Protein AF-0000000077559321 (afdb_homodimer)

Structure (mmCIF, N/CA/C/O backbone):
data_AF-0000000077559321-model_v1
#
loop_
_entity.id
_entity.type
_entity.pdbx_description
1 polymer 'deoxyribose-phosphate aldolase'
#
loop_
_atom_site.group_PDB
_atom_site.id
_atom_site.type_symbol
_atom_site.label_atom_id
_atom_site.label_alt_id
_atom_site.label_comp_id
_atom_site.label_asym_id
_atom_site.label_entity_id
_atom_site.label_seq_id
_atom_site.pdbx_PDB_ins_code
_atom_site.Cartn_x
_atom_site.Cartn_y
_atom_site.Cartn_z
_atom_site.occupancy
_atom_site.B_iso_or_equiv
_atom_site.auth_seq_id
_atom_site.auth_comp_id
_atom_site.auth_asym_id
_atom_site.auth_atom_id
_atom_site.pdbx_PDB_model_num
ATOM 1 N N . MET A 1 1 ? 15.789 33.344 -5.535 1 41.69 1 MET A N 1
ATOM 2 C CA . MET A 1 1 ? 15.414 31.984 -5.137 1 41.69 1 MET A CA 1
ATOM 3 C C . MET A 1 1 ? 16.344 31.469 -4.043 1 41.69 1 MET A C 1
ATOM 5 O O . MET A 1 1 ? 17.562 31.469 -4.199 1 41.69 1 MET A O 1
ATOM 9 N N . ALA A 1 2 ? 15.812 31.562 -2.812 1 52 2 ALA A N 1
ATOM 10 C CA . ALA A 1 2 ? 16.672 31.234 -1.677 1 52 2 ALA A CA 1
ATOM 11 C C . ALA A 1 2 ? 17.516 30 -1.96 1 52 2 ALA A C 1
ATOM 13 O O . ALA A 1 2 ? 17.047 29.062 -2.623 1 52 2 ALA A O 1
ATOM 14 N N . ASP A 1 3 ? 18.812 30.078 -1.98 1 66.75 3 ASP A N 1
ATOM 15 C CA . ASP A 1 3 ? 19.797 29.047 -2.266 1 66.75 3 ASP A CA 1
ATOM 16 C C . ASP A 1 3 ? 19.734 27.922 -1.232 1 66.75 3 ASP A C 1
ATOM 18 O O . ASP A 1 3 ? 19.984 28.156 -0.046 1 66.75 3 ASP A O 1
ATOM 22 N N . PHE A 1 4 ? 18.875 27 -1.381 1 74.06 4 PHE A N 1
ATOM 23 C CA . PHE A 1 4 ? 18.859 25.859 -0.475 1 74.06 4 PHE A CA 1
ATOM 24 C C . PHE A 1 4 ? 19.938 24.844 -0.865 1 74.06 4 PHE A C 1
ATOM 26 O O . PHE A 1 4 ? 20.172 24.609 -2.053 1 74.06 4 PHE A O 1
ATOM 33 N N . ASP A 1 5 ? 20.812 24.578 0.078 1 69.5 5 ASP A N 1
ATOM 34 C CA . ASP A 1 5 ? 21.969 23.719 -0.103 1 69.5 5 ASP A CA 1
ATOM 35 C C . ASP A 1 5 ? 21.609 22.25 0.083 1 69.5 5 ASP A C 1
ATOM 37 O O . ASP A 1 5 ? 21.203 21.828 1.174 1 69.5 5 ASP A O 1
ATOM 41 N N . PHE A 1 6 ? 21.703 21.438 -0.926 1 75.81 6 PHE A N 1
ATOM 42 C CA . PHE A 1 6 ? 21.438 20.016 -0.87 1 75.81 6 PHE A CA 1
ATOM 43 C C . PHE A 1 6 ? 22.719 19.219 -0.635 1 75.81 6 PHE A C 1
ATOM 45 O O . PHE A 1 6 ? 22.703 17.984 -0.665 1 75.81 6 PHE A O 1
ATOM 52 N N . THR A 1 7 ? 23.797 19.703 -0.334 1 76.44 7 THR A N 1
ATOM 53 C CA . THR A 1 7 ? 25.047 18.953 -0.319 1 76.44 7 THR A CA 1
ATOM 54 C C . THR A 1 7 ? 25.75 19.078 1.032 1 76.44 7 THR A C 1
ATOM 56 O O . THR A 1 7 ? 26.531 18.219 1.419 1 76.44 7 THR A O 1
ATOM 59 N N . GLY A 1 8 ? 25.516 20.062 1.781 1 78.06 8 GLY A N 1
ATOM 60 C CA . GLY A 1 8 ? 26.297 20.297 2.994 1 78.06 8 GLY A CA 1
ATOM 61 C C . GLY A 1 8 ? 25.812 19.453 4.164 1 78.06 8 GLY A C 1
ATOM 62 O O . GLY A 1 8 ? 24.734 18.875 4.117 1 78.06 8 GLY A O 1
ATOM 63 N N . PRO A 1 9 ? 26.828 19.078 5.062 1 83.88 9 PRO A N 1
ATOM 64 C CA . PRO A 1 9 ? 26.406 18.344 6.254 1 83.88 9 PRO A CA 1
ATOM 65 C C . PRO A 1 9 ? 25.297 19.031 7.031 1 83.88 9 PRO A C 1
ATOM 67 O O . PRO A 1 9 ? 25.172 20.266 6.977 1 83.88 9 PRO A O 1
ATOM 70 N N . VAL A 1 10 ? 24.422 18.266 7.574 1 90 10 VAL A N 1
ATOM 71 C CA . VAL A 1 10 ? 23.391 18.812 8.438 1 90 10 VAL A CA 1
ATOM 72 C C . VAL A 1 10 ? 23.594 18.344 9.867 1 90 10 VAL A C 1
ATOM 74 O O . VAL A 1 10 ? 24.031 17.203 10.102 1 90 10 VAL A O 1
ATOM 77 N N . SER A 1 11 ? 23.5 19.219 10.844 1 91.5 11 SER A N 1
ATOM 78 C CA . SER A 1 11 ? 23.641 18.891 12.258 1 91.5 11 SER A CA 1
ATOM 79 C C . SER A 1 11 ? 22.484 19.469 13.078 1 91.5 11 SER A C 1
ATOM 81 O O . SER A 1 11 ? 22.062 20.609 12.836 1 91.5 11 SER A O 1
ATOM 83 N N . PHE A 1 12 ? 22.062 18.609 14.008 1 96.19 12 PHE A N 1
ATOM 84 C CA . PHE A 1 12 ? 20.984 19.031 14.891 1 96.19 12 PHE A CA 1
ATOM 85 C C . PHE A 1 12 ? 21.359 18.797 16.359 1 96.19 12 PHE A C 1
ATOM 87 O O . PHE A 1 12 ? 20.766 17.953 17.031 1 96.19 12 PHE A O 1
ATOM 94 N N . PRO A 1 13 ? 22.25 19.609 16.875 1 95.44 13 PRO A N 1
ATOM 95 C CA . PRO A 1 13 ? 22.781 19.375 18.219 1 95.44 13 PRO A CA 1
ATOM 96 C C . PRO A 1 13 ? 21.703 19.484 19.297 1 95.44 13 PRO A C 1
ATOM 98 O O . PRO A 1 13 ? 21.844 18.906 20.375 1 95.44 13 PRO A O 1
ATOM 101 N N . ASP A 1 14 ? 20.594 20.172 19.047 1 97.69 14 ASP A N 1
ATOM 102 C CA . ASP A 1 14 ? 19.578 20.406 20.062 1 97.69 14 ASP A CA 1
ATOM 103 C C . ASP A 1 14 ? 18.422 19.406 19.938 1 97.69 14 ASP A C 1
ATOM 105 O O . ASP A 1 14 ? 17.422 19.516 20.641 1 97.69 14 ASP A O 1
ATOM 109 N N . LEU A 1 15 ? 18.578 18.438 19.062 1 98.06 15 LEU A N 1
ATOM 110 C CA . LEU A 1 15 ? 17.5 17.516 18.75 1 98.06 15 LEU A CA 1
ATOM 111 C C . LEU A 1 15 ? 17.016 16.781 20 1 98.06 15 LEU A C 1
ATOM 113 O O . LEU A 1 15 ? 15.859 16.906 20.391 1 98.06 15 LEU A O 1
ATOM 117 N N . GLU A 1 16 ? 17.922 16.109 20.656 1 98 16 GLU A N 1
ATOM 118 C CA . GLU A 1 16 ? 17.562 15.289 21.812 1 98 16 GLU A CA 1
ATOM 119 C C . GLU A 1 16 ? 16.969 16.141 22.938 1 98 16 GLU A C 1
ATOM 121 O O . GLU A 1 16 ? 15.953 15.773 23.531 1 98 16 GLU A O 1
ATOM 126 N N . LYS A 1 17 ? 17.609 17.234 23.188 1 98.5 17 LYS A N 1
ATOM 127 C CA . LYS A 1 17 ? 17.156 18.125 24.25 1 98.5 17 LYS A CA 1
ATOM 128 C C . LYS A 1 17 ? 15.758 18.656 23.969 1 98.5 17 LYS A C 1
ATOM 130 O O . LYS A 1 17 ? 14.922 18.719 24.875 1 98.5 17 LYS A O 1
ATOM 135 N N . THR A 1 18 ? 15.516 19.062 22.781 1 98.75 18 THR A N 1
ATOM 136 C CA . THR A 1 18 ? 14.227 19.625 22.391 1 98.75 18 THR A CA 1
ATOM 137 C C . THR A 1 18 ? 13.125 18.578 22.484 1 98.75 18 THR A C 1
ATOM 139 O O . THR A 1 18 ? 12.031 18.844 22.969 1 98.75 18 THR A O 1
ATOM 142 N N . VAL A 1 19 ? 13.422 17.359 22 1 98.75 19 VAL A N 1
ATOM 143 C CA . VAL A 1 19 ? 12.469 16.25 22.031 1 98.75 19 VAL A CA 1
ATOM 144 C C . VAL A 1 19 ? 12.117 15.922 23.484 1 98.75 19 VAL A C 1
ATOM 146 O O . VAL A 1 19 ? 10.938 15.758 23.812 1 98.75 19 VAL A O 1
ATOM 149 N N . GLU A 1 20 ? 13.109 15.891 24.344 1 98.62 20 GLU A N 1
ATOM 150 C CA . GLU A 1 20 ? 12.875 15.609 25.75 1 98.62 20 GLU A CA 1
ATOM 151 C C . GLU A 1 20 ? 12.031 16.703 26.391 1 98.62 20 GLU A C 1
ATOM 153 O O . GLU A 1 20 ? 11.172 16.406 27.234 1 98.62 20 GLU A O 1
ATOM 158 N N . GLN A 1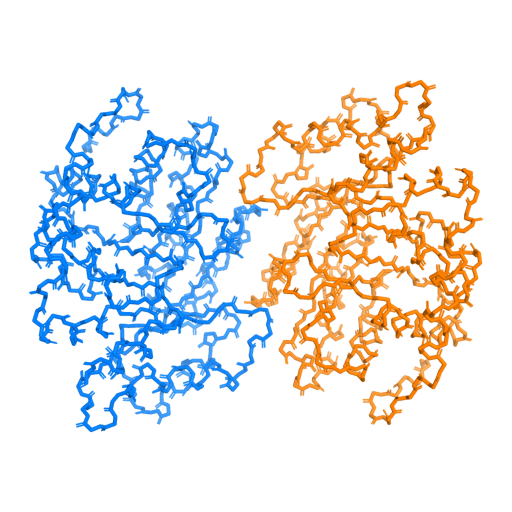 21 ? 12.289 17.922 26.047 1 98.69 21 GLN A N 1
ATOM 159 C CA . GLN A 1 21 ? 11.5 19.031 26.578 1 98.69 21 GLN A CA 1
ATOM 160 C C . GLN A 1 21 ? 10.047 18.938 26.141 1 98.69 21 GLN A C 1
ATOM 162 O O . GLN A 1 21 ? 9.133 19.172 26.938 1 98.69 21 GLN A O 1
ATOM 167 N N . ALA A 1 22 ? 9.828 18.609 24.891 1 98.75 22 ALA A N 1
ATOM 168 C CA . ALA A 1 22 ? 8.469 18.453 24.391 1 98.75 22 ALA A CA 1
ATOM 169 C C . ALA A 1 22 ? 7.719 17.359 25.156 1 98.75 22 ALA A C 1
ATOM 171 O O . ALA A 1 22 ? 6.555 17.547 25.516 1 98.75 22 ALA A O 1
ATOM 172 N N . LYS A 1 23 ? 8.422 16.266 25.391 1 98.56 23 LYS A N 1
ATOM 173 C CA . LYS A 1 23 ? 7.828 15.172 26.156 1 98.56 23 LYS A CA 1
ATOM 174 C C . LYS A 1 23 ? 7.453 15.633 27.562 1 98.56 23 LYS A C 1
ATOM 176 O O . LYS A 1 23 ? 6.375 15.297 28.062 1 98.56 23 LYS A O 1
ATOM 181 N N . ALA A 1 24 ? 8.336 16.359 28.172 1 98.38 24 ALA A N 1
ATOM 182 C CA . ALA A 1 24 ? 8.102 16.859 29.531 1 98.38 24 ALA A CA 1
ATOM 183 C C . ALA A 1 24 ? 6.926 17.828 29.562 1 98.38 24 ALA A C 1
ATOM 185 O O . ALA A 1 24 ? 6.062 17.75 30.438 1 98.38 24 ALA A O 1
ATOM 186 N N . ASP A 1 25 ? 6.852 18.719 28.641 1 98.19 25 ASP A N 1
ATOM 187 C CA . ASP A 1 25 ? 5.797 19.734 28.594 1 98.19 25 ASP A CA 1
ATOM 188 C C . ASP A 1 25 ? 4.438 19.078 28.344 1 98.19 25 ASP A C 1
ATOM 190 O O . ASP A 1 25 ? 3.416 19.547 28.844 1 98.19 25 ASP A O 1
ATOM 194 N N . ALA A 1 26 ? 4.453 18.047 27.562 1 98.06 26 ALA A N 1
ATOM 195 C CA . ALA A 1 26 ? 3.217 17.359 27.203 1 98.06 26 ALA A CA 1
ATOM 196 C C . ALA A 1 26 ? 2.535 16.766 28.422 1 98.06 26 ALA A C 1
ATOM 198 O O . ALA A 1 26 ? 1.31 16.625 28.453 1 98.06 26 ALA A O 1
ATOM 199 N N . LYS A 1 27 ? 3.281 16.484 29.469 1 96.75 27 LYS A N 1
ATOM 200 C CA . LYS A 1 27 ? 2.77 15.812 30.656 1 96.75 27 LYS A CA 1
ATOM 201 C C . LYS A 1 27 ? 1.871 16.734 31.469 1 96.75 27 LYS A C 1
ATOM 203 O O . LYS A 1 27 ? 1.076 16.266 32.281 1 96.75 27 LYS A O 1
ATOM 208 N N . THR A 1 28 ? 1.916 17.984 31.281 1 94.5 28 THR A N 1
ATOM 209 C CA . THR A 1 28 ? 1.173 18.922 32.125 1 94.5 28 THR A CA 1
ATOM 210 C C . THR A 1 28 ? 0.229 19.766 31.266 1 94.5 28 THR A C 1
ATOM 212 O O . THR A 1 28 ? 0.004 20.938 31.562 1 94.5 28 THR A O 1
ATOM 215 N N . SER A 1 29 ? -0.289 19.188 30.266 1 94 29 SER A N 1
ATOM 216 C CA . SER A 1 29 ? -1.145 19.922 29.359 1 94 29 SER A CA 1
ATOM 217 C C . SER A 1 29 ? -2.527 20.156 29.953 1 94 29 SER A C 1
ATOM 219 O O . SER A 1 29 ? -3.049 19.297 30.672 1 94 29 SER A O 1
ATOM 221 N N . SER A 1 30 ? -3.133 21.281 29.672 1 94.56 30 SER A N 1
ATOM 222 C CA . SER A 1 30 ? -4.48 21.594 30.125 1 94.56 30 SER A CA 1
ATOM 223 C C . SER A 1 30 ? -5.531 20.844 29.312 1 94.56 30 SER A C 1
ATOM 225 O O . SER A 1 30 ? -5.242 20.344 28.219 1 94.56 30 SER A O 1
ATOM 227 N N . LYS A 1 31 ? -6.727 20.875 29.781 1 94.56 31 LYS A N 1
ATOM 228 C CA . LYS A 1 31 ? -7.848 20.234 29.094 1 94.56 31 LYS A CA 1
ATOM 229 C C . LYS A 1 31 ? -8.164 20.953 27.781 1 94.56 31 LYS A C 1
ATOM 231 O O . LYS A 1 31 ? -8.609 20.328 26.828 1 94.56 31 LYS A O 1
ATOM 236 N N . GLU A 1 32 ? -7.902 22.219 27.812 1 95 32 GLU A N 1
ATOM 237 C CA . GLU A 1 32 ? -8.156 23.016 26.594 1 95 32 GLU A CA 1
ATOM 238 C C . GLU A 1 32 ? -7.23 22.594 25.469 1 95 32 GLU A C 1
ATOM 240 O O . GLU A 1 32 ? -7.656 22.516 24.312 1 95 32 GLU A O 1
ATOM 245 N N . VAL A 1 33 ? -6.012 22.297 25.812 1 96.94 33 VAL A N 1
ATOM 246 C CA . VAL A 1 33 ? -5.047 21.859 24.812 1 96.94 33 VAL A CA 1
ATOM 247 C C . VAL A 1 33 ? -5.418 20.469 24.328 1 96.94 33 VAL A C 1
ATOM 249 O O . VAL A 1 33 ? -5.344 20.172 23.125 1 96.94 33 VAL A O 1
ATOM 252 N N . ILE A 1 34 ? -5.836 19.641 25.219 1 96.81 34 ILE A N 1
ATOM 253 C CA . ILE A 1 34 ? -6.27 18.297 24.859 1 96.81 34 ILE A CA 1
ATOM 254 C C . ILE A 1 34 ? -7.473 18.375 23.922 1 96.81 34 ILE A C 1
ATOM 256 O O . ILE A 1 34 ? -7.527 17.672 22.906 1 96.81 34 ILE A O 1
ATOM 260 N N . ARG A 1 35 ? -8.398 19.25 24.203 1 95.44 35 ARG A N 1
ATOM 261 C CA . ARG A 1 35 ? -9.586 19.453 23.391 1 95.44 35 ARG A CA 1
ATOM 262 C C . ARG A 1 35 ? -9.219 19.922 21.984 1 95.44 35 ARG A C 1
ATOM 264 O O . ARG A 1 35 ? -9.828 19.484 21 1 95.44 35 ARG A O 1
ATOM 271 N N . SER A 1 36 ? -8.234 20.734 21.922 1 96.81 36 SER A N 1
ATOM 272 C CA . SER A 1 36 ? -7.82 21.281 20.641 1 96.81 36 SER A CA 1
ATOM 273 C C . SER A 1 36 ? -7.266 20.188 19.719 1 96.81 36 SER A C 1
ATOM 275 O O . SER A 1 36 ? -7.207 20.375 18.5 1 96.81 36 SER A O 1
ATOM 277 N N . LEU A 1 37 ? -6.836 19.031 20.297 1 98.19 37 LEU A N 1
ATOM 278 C CA . LEU A 1 37 ? -6.312 17.938 19.5 1 98.19 37 LEU A CA 1
ATOM 279 C C . LEU A 1 37 ? -7.336 17.484 18.469 1 98.19 37 LEU A C 1
ATOM 281 O O . LEU A 1 37 ? -6.969 17.109 17.344 1 98.19 37 LEU A O 1
ATOM 285 N N . VAL A 1 38 ? -8.609 17.547 18.812 1 98.12 38 VAL A N 1
ATOM 286 C CA . VAL A 1 38 ? -9.672 17.078 17.922 1 98.12 38 VAL A CA 1
ATOM 287 C C . VAL A 1 38 ? -9.617 17.859 16.609 1 98.12 38 VAL A C 1
ATOM 289 O O . VAL A 1 38 ? -9.789 17.297 15.531 1 98.12 38 VAL A O 1
ATOM 292 N N . THR A 1 39 ? -9.273 19.141 16.688 1 98 39 THR A N 1
ATOM 293 C CA . THR A 1 39 ? -9.328 20.031 15.539 1 98 39 THR A CA 1
ATOM 294 C C . THR A 1 39 ? -8.125 19.812 14.633 1 98 39 THR A C 1
ATOM 296 O O . THR A 1 39 ? -8.094 20.312 13.5 1 98 39 THR A O 1
ATOM 299 N N . TYR A 1 40 ? -7.109 19.031 15.086 1 98.69 40 TYR A N 1
ATOM 300 C CA . TYR A 1 40 ? -5.918 18.75 14.289 1 98.69 40 TYR A CA 1
ATOM 301 C C . TYR A 1 40 ? -6.023 17.406 13.586 1 98.69 40 TYR A C 1
ATOM 303 O O . TYR A 1 40 ? -5.219 17.094 12.703 1 98.69 40 TYR A O 1
ATOM 311 N N . ILE A 1 41 ? -7.02 16.672 13.914 1 98.81 41 ILE A N 1
ATOM 312 C CA . ILE A 1 41 ? -7.047 15.266 13.508 1 98.81 41 ILE A CA 1
ATOM 313 C C . ILE A 1 41 ? -7.539 15.156 12.062 1 98.81 41 ILE A C 1
ATOM 315 O O . ILE A 1 41 ? -8.602 15.68 11.727 1 98.81 41 ILE A O 1
ATOM 319 N N . ASP A 1 42 ? -6.746 14.609 11.203 1 98.88 42 ASP A N 1
ATOM 320 C CA . ASP A 1 42 ? -7.242 13.93 10.008 1 98.88 42 ASP A CA 1
ATOM 321 C C . ASP A 1 42 ? -7.691 12.508 10.336 1 98.88 42 ASP A C 1
ATOM 323 O O . ASP A 1 42 ? -6.863 11.594 10.414 1 98.88 42 ASP A O 1
ATOM 327 N N . LEU A 1 43 ? -8.984 12.359 10.531 1 98.81 43 LEU A N 1
ATOM 328 C CA . LEU A 1 43 ? -9.5 11.031 10.852 1 98.81 43 LEU A CA 1
ATOM 329 C C . LEU A 1 43 ? -9.406 10.102 9.648 1 98.81 43 LEU A C 1
ATOM 331 O O . LEU A 1 43 ? -9.961 10.391 8.594 1 98.81 43 LEU A O 1
ATOM 335 N N . THR A 1 44 ? -8.703 8.945 9.836 1 98.81 44 THR A N 1
ATOM 336 C CA . THR A 1 44 ? -8.188 8.234 8.672 1 98.81 44 THR A CA 1
ATOM 337 C C . THR A 1 44 ? -8.648 6.777 8.68 1 98.81 44 THR A C 1
ATOM 339 O O . THR A 1 44 ? -8.633 6.121 9.719 1 98.81 44 THR A O 1
ATOM 342 N N . THR A 1 45 ? -9.18 6.309 7.605 1 98.56 45 THR A N 1
ATOM 343 C CA . THR A 1 45 ? -9.203 4.883 7.297 1 98.56 45 THR A CA 1
ATOM 344 C C . THR A 1 45 ? -8.586 4.621 5.926 1 98.56 45 THR A C 1
ATOM 346 O O . THR A 1 45 ? -8.984 5.234 4.93 1 98.56 45 THR A O 1
ATOM 349 N N . LEU A 1 46 ? -7.621 3.818 5.855 1 98.44 46 LEU A N 1
ATOM 350 C CA . LEU A 1 46 ? -6.91 3.451 4.637 1 98.44 46 LEU A CA 1
ATOM 351 C C . LEU A 1 46 ? -6.734 1.938 4.547 1 98.44 46 LEU A C 1
ATOM 353 O O . LEU A 1 46 ? -5.613 1.447 4.379 1 98.44 46 LEU A O 1
ATOM 357 N N . ALA A 1 47 ? -7.828 1.26 4.555 1 97.75 47 ALA A N 1
ATOM 358 C CA . ALA A 1 47 ? -7.848 -0.197 4.445 1 97.75 47 ALA A CA 1
ATOM 359 C C . ALA A 1 47 ? -8.289 -0.636 3.051 1 97.75 47 ALA A C 1
ATOM 361 O O . ALA A 1 47 ? -9.07 0.057 2.393 1 97.75 47 ALA A O 1
ATOM 362 N N . GLY A 1 48 ? -7.762 -1.792 2.678 1 97.56 48 GLY A N 1
ATOM 363 C CA . GLY A 1 48 ? -8.141 -2.342 1.386 1 97.56 48 GLY A CA 1
ATOM 364 C C . GLY A 1 48 ? -9.609 -2.734 1.311 1 97.56 48 GLY A C 1
ATOM 365 O O . GLY A 1 48 ? -10.188 -2.791 0.223 1 97.56 48 GLY A O 1
ATOM 366 N N . ASP A 1 49 ? -10.219 -2.986 2.424 1 97.88 49 ASP A N 1
ATOM 367 C CA . ASP A 1 49 ? -11.609 -3.428 2.447 1 97.88 49 ASP A CA 1
ATOM 368 C C . ASP A 1 49 ? -12.539 -2.311 2.922 1 97.88 49 ASP A C 1
ATOM 370 O O . ASP A 1 49 ? -13.625 -2.572 3.432 1 97.88 49 ASP A O 1
ATOM 374 N N . ASP A 1 50 ? -12.117 -1.062 2.859 1 98.44 50 ASP A N 1
ATOM 375 C CA . ASP A 1 50 ? -13 0.066 3.15 1 98.44 50 ASP A CA 1
ATOM 376 C C . ASP A 1 50 ? -14.211 0.074 2.219 1 98.44 50 ASP A C 1
ATOM 378 O O . ASP A 1 50 ? -14.055 0.047 0.996 1 98.44 50 ASP A O 1
ATOM 382 N N . THR A 1 51 ? -15.367 0.094 2.756 1 98.38 51 THR A N 1
ATOM 383 C CA . THR A 1 51 ? -16.609 0.158 2.008 1 98.38 51 THR A CA 1
ATOM 384 C C . THR A 1 51 ? -17.25 1.541 2.129 1 98.38 51 THR A C 1
ATOM 386 O O . THR A 1 51 ? -16.797 2.371 2.918 1 98.38 51 THR A O 1
ATOM 389 N N . ARG A 1 52 ? -18.281 1.752 1.32 1 98.25 52 ARG A N 1
ATOM 390 C CA . ARG A 1 52 ? -19.062 2.984 1.381 1 98.25 52 ARG A CA 1
ATOM 391 C C . ARG A 1 52 ? -19.531 3.266 2.805 1 98.25 52 ARG A C 1
ATOM 393 O O . ARG A 1 52 ? -19.312 4.359 3.328 1 98.25 52 ARG A O 1
ATOM 400 N N . LYS A 1 53 ? -20.078 2.281 3.439 1 98.5 53 LYS A N 1
ATOM 401 C CA . LYS A 1 53 ? -20.625 2.467 4.777 1 98.5 53 LYS A CA 1
ATOM 402 C C . LYS A 1 53 ? -19.531 2.838 5.773 1 98.5 53 LYS A C 1
ATOM 404 O O . LYS A 1 53 ? -19.703 3.744 6.594 1 98.5 53 LYS A O 1
ATOM 409 N N . ARG A 1 54 ? -18.453 2.166 5.738 1 97.94 54 ARG A N 1
ATOM 410 C CA . ARG A 1 54 ? -17.359 2.41 6.676 1 97.94 54 ARG A CA 1
ATOM 411 C C . ARG A 1 54 ? -16.859 3.85 6.582 1 97.94 54 ARG A C 1
ATOM 413 O O . ARG A 1 54 ? -16.672 4.512 7.602 1 97.94 54 ARG A O 1
ATOM 420 N N . VAL A 1 55 ? -16.688 4.348 5.336 1 98.69 55 VAL A N 1
ATOM 421 C CA . VAL A 1 55 ? -16.094 5.676 5.176 1 98.69 55 VAL A CA 1
ATOM 422 C C . VAL A 1 55 ? -17.156 6.746 5.473 1 98.69 55 VAL A C 1
ATOM 424 O O . VAL A 1 55 ? -16.828 7.824 5.969 1 98.69 55 VAL A O 1
ATOM 427 N N . GLN A 1 56 ? -18.406 6.441 5.207 1 98.81 56 GLN A N 1
ATOM 428 C CA . GLN A 1 56 ? -19.453 7.387 5.574 1 98.81 56 GLN A CA 1
ATOM 429 C C . GLN A 1 56 ? -19.594 7.492 7.09 1 98.81 56 GLN A C 1
ATOM 431 O O . GLN A 1 56 ? -19.812 8.586 7.625 1 98.81 56 GLN A O 1
ATOM 436 N N . ASP A 1 57 ? -19.5 6.344 7.773 1 98.62 57 ASP A N 1
ATOM 437 C CA . ASP A 1 57 ? -19.5 6.371 9.234 1 98.62 57 ASP A CA 1
ATOM 438 C C . ASP A 1 57 ? -18.328 7.199 9.766 1 98.62 57 ASP A C 1
ATOM 440 O O . ASP A 1 57 ? -18.484 7.941 10.734 1 98.62 57 ASP A O 1
ATOM 444 N N . LEU A 1 58 ? -17.234 7.043 9.141 1 98.69 58 LEU A N 1
ATOM 445 C CA . LEU A 1 58 ? -16.047 7.812 9.508 1 98.69 58 LEU A CA 1
ATOM 446 C C . LEU A 1 58 ? -16.297 9.305 9.352 1 98.69 58 LEU A C 1
ATOM 448 O O . LEU A 1 58 ? -15.93 10.094 10.227 1 98.69 58 LEU A O 1
ATOM 452 N N . ALA A 1 59 ? -16.859 9.688 8.242 1 98.75 59 ALA A N 1
ATOM 453 C CA . ALA A 1 59 ? -17.156 11.086 7.965 1 98.75 59 ALA A CA 1
ATOM 454 C C . ALA A 1 59 ? -18.125 11.656 9 1 98.75 59 ALA A C 1
ATOM 456 O O . ALA A 1 59 ? -17.938 12.781 9.477 1 98.75 59 ALA A O 1
ATOM 457 N N . ALA A 1 60 ? -19.109 10.891 9.328 1 98.19 60 ALA A N 1
ATOM 458 C CA . ALA A 1 60 ? -20.078 11.32 10.336 1 98.19 60 ALA A CA 1
ATOM 459 C C . ALA A 1 60 ? -19.406 11.562 11.68 1 98.19 60 ALA A C 1
ATOM 461 O O . ALA A 1 60 ? -19.688 12.547 12.359 1 98.19 60 ALA A O 1
ATOM 462 N N . ARG A 1 61 ? -18.547 10.695 12 1 97.56 61 ARG A N 1
ATOM 463 C CA . ARG A 1 61 ? -17.828 10.805 13.266 1 97.56 61 ARG A CA 1
ATOM 464 C C . ARG A 1 61 ? -16.922 12.039 13.273 1 97.56 61 ARG A C 1
ATOM 466 O O . ARG A 1 61 ? -16.828 12.734 14.289 1 97.56 61 ARG A O 1
ATOM 473 N N . ALA A 1 62 ? -16.234 12.273 12.18 1 98.44 62 ALA A N 1
ATOM 474 C CA . ALA A 1 62 ? -15.344 13.438 12.07 1 98.44 62 ALA A CA 1
ATOM 475 C C . ALA A 1 62 ? -16.125 14.734 12.203 1 98.44 62 ALA A C 1
ATOM 477 O O . ALA A 1 62 ? -15.625 15.719 12.75 1 98.44 62 ALA A O 1
ATOM 478 N N . SER A 1 63 ? -17.328 14.742 11.719 1 97.81 63 SER A N 1
ATOM 479 C CA . SER A 1 63 ? -18.188 15.914 11.703 1 97.81 63 SER A CA 1
ATOM 480 C C . SER A 1 63 ? -18.766 16.188 13.086 1 97.81 63 SER A C 1
ATOM 482 O O . SER A 1 63 ? -18.906 17.344 13.484 1 97.81 63 SER A O 1
ATOM 484 N N . LYS A 1 64 ? -19.109 15.117 13.773 1 95.75 64 LYS A N 1
ATOM 485 C CA . LYS A 1 64 ? -19.766 15.25 15.07 1 95.75 64 LYS A CA 1
ATOM 486 C C . LYS A 1 64 ? -19.188 14.258 16.078 1 95.75 64 LYS A C 1
ATOM 488 O O . LYS A 1 64 ? -19.922 13.406 16.594 1 95.75 64 LYS A O 1
ATOM 493 N N . PRO A 1 65 ? -17.969 14.523 16.422 1 93.44 65 PRO A N 1
ATOM 494 C CA . PRO A 1 65 ? -17.375 13.594 17.391 1 93.44 65 PRO A CA 1
ATOM 495 C C . PRO A 1 65 ? -17.984 13.711 18.781 1 93.44 65 PRO A C 1
ATOM 497 O O . PRO A 1 65 ? -18 12.734 19.531 1 93.44 65 PRO A O 1
ATOM 500 N N . PHE A 1 66 ? -18.406 14.898 19.109 1 88.5 66 PHE A N 1
ATOM 501 C CA . PHE A 1 66 ? -19.094 15.18 20.375 1 88.5 66 PHE A CA 1
ATOM 502 C C . PHE A 1 66 ? -20.484 15.734 20.109 1 88.5 66 PHE A C 1
ATOM 504 O O . PHE A 1 66 ? -20.656 16.938 19.922 1 88.5 66 PHE A O 1
ATOM 511 N N . PRO A 1 67 ? -21.469 14.906 20.266 1 82.81 67 PRO A N 1
ATOM 512 C CA . PRO A 1 67 ? -22.812 15.328 19.891 1 82.81 67 PRO A CA 1
ATOM 513 C C . PRO A 1 67 ? -23.266 16.594 20.625 1 82.81 67 PRO A C 1
ATOM 515 O O . PRO A 1 67 ? -24 17.406 20.078 1 82.81 67 PRO A O 1
ATOM 518 N N . ASN A 1 68 ? -22.734 16.734 21.828 1 86.19 68 ASN A N 1
ATOM 519 C CA . ASN A 1 68 ? -23.188 17.859 22.625 1 86.19 68 ASN A CA 1
ATOM 520 C C . ASN A 1 68 ? -22.359 19.109 22.359 1 86.19 68 ASN A C 1
ATOM 522 O O . ASN A 1 68 ? -22.609 20.172 22.969 1 86.19 68 ASN A O 1
ATOM 526 N N . ASP A 1 69 ? -21.422 19.047 21.453 1 89.06 69 ASP A N 1
ATOM 527 C CA . ASP A 1 69 ? -20.594 20.188 21.062 1 89.06 69 ASP A CA 1
ATOM 528 C C . ASP A 1 69 ? -20.344 20.188 19.547 1 89.06 69 ASP A C 1
ATOM 530 O O . ASP A 1 69 ? -19.266 19.766 19.109 1 89.06 69 ASP A O 1
ATOM 534 N N . PRO A 1 70 ? -21.156 20.781 18.828 1 86.62 70 PRO A N 1
ATOM 535 C CA . PRO A 1 70 ? -21.062 20.719 17.359 1 86.62 70 PRO A CA 1
ATOM 536 C C . PRO A 1 70 ? -19.906 21.562 16.812 1 86.62 70 PRO A C 1
ATOM 538 O O . PRO A 1 70 ? -19.578 21.453 15.633 1 86.62 70 PRO A O 1
ATOM 541 N N . SER A 1 71 ? -19.391 22.312 17.703 1 88 71 SER A N 1
ATOM 542 C CA . SER A 1 71 ? -18.297 23.156 17.25 1 88 71 SER A CA 1
ATOM 543 C C . SER A 1 71 ? -16.984 22.375 17.172 1 88 71 SER A C 1
ATOM 545 O O . SER A 1 71 ? -16.031 22.812 16.516 1 88 71 SER A O 1
ATOM 547 N N . LEU A 1 72 ? -16.938 21.312 17.859 1 93.56 72 LEU A N 1
ATOM 548 C CA . LEU A 1 72 ? -15.75 20.484 17.859 1 93.56 72 LEU A CA 1
ATOM 549 C C . LEU A 1 72 ? -15.797 19.438 16.75 1 93.56 72 LEU A C 1
ATOM 551 O O . LEU A 1 72 ? -16.688 18.594 16.734 1 93.56 72 LEU A O 1
ATOM 555 N N . LYS A 1 73 ? -14.906 19.609 15.742 1 96.88 73 LYS A N 1
ATOM 556 C CA . LYS A 1 73 ? -14.852 18.719 14.594 1 96.88 73 LYS A CA 1
ATOM 557 C C . LYS A 1 73 ? -13.406 18.391 14.219 1 96.88 73 LYS A C 1
ATOM 559 O O . LYS A 1 73 ? -12.484 19.141 14.555 1 96.88 73 LYS A O 1
ATOM 564 N N . CYS A 1 74 ? -13.242 17.266 13.594 1 98.62 74 CYS A N 1
ATOM 565 C CA . CYS A 1 74 ? -11.938 16.953 13.031 1 98.62 74 CYS A CA 1
ATOM 566 C C . CYS A 1 74 ? -11.609 17.891 11.867 1 98.62 74 CYS A C 1
ATOM 568 O O . CYS A 1 74 ? -12.5 18.531 11.305 1 98.62 74 CYS A O 1
ATOM 570 N N . ALA A 1 75 ? -10.32 17.984 11.578 1 98.69 75 ALA A N 1
ATOM 571 C CA . ALA A 1 75 ? -9.883 18.844 10.477 1 98.69 75 ALA A CA 1
ATOM 572 C C . ALA A 1 75 ? -10.273 18.234 9.125 1 98.69 75 ALA A C 1
ATOM 574 O O . ALA A 1 75 ? -10.688 18.953 8.219 1 98.69 75 ALA A O 1
ATOM 575 N N . ALA A 1 76 ? -10.141 16.938 8.992 1 98.88 76 ALA A N 1
ATOM 576 C CA . ALA A 1 76 ? -10.398 16.281 7.715 1 98.88 76 ALA A CA 1
ATOM 577 C C . ALA A 1 76 ? -10.703 14.797 7.914 1 98.88 76 ALA A C 1
ATOM 579 O O . ALA A 1 76 ? -10.484 14.25 9 1 98.88 76 ALA A O 1
ATOM 580 N N . VAL A 1 77 ? -11.305 14.227 6.941 1 98.88 77 VAL A N 1
ATOM 581 C CA . VAL A 1 77 ? -11.383 12.781 6.746 1 98.88 77 VAL A CA 1
ATOM 582 C C . VAL A 1 77 ? -10.422 12.359 5.637 1 98.88 77 VAL A C 1
ATOM 584 O O . VAL A 1 77 ? -10.406 12.953 4.559 1 98.88 77 VAL A O 1
ATOM 587 N N . CYS A 1 78 ? -9.609 11.375 5.945 1 98.94 78 CYS A N 1
ATOM 588 C CA . CYS A 1 78 ? -8.617 10.93 4.969 1 98.94 78 CYS A CA 1
ATOM 589 C C . CYS A 1 78 ? -8.922 9.516 4.484 1 98.94 78 CYS A C 1
ATOM 591 O O . CYS A 1 78 ? -8.945 8.578 5.277 1 98.94 78 CYS A O 1
ATOM 593 N N . VAL A 1 79 ? -9.125 9.391 3.16 1 98.94 79 VAL A N 1
ATOM 594 C CA . VAL A 1 79 ? -9.539 8.125 2.574 1 98.94 79 VAL A CA 1
ATOM 595 C C . VAL A 1 79 ? -8.805 7.895 1.257 1 98.94 79 VAL A C 1
ATOM 597 O O . VAL A 1 79 ? -8.078 8.773 0.785 1 98.94 79 VAL A O 1
ATOM 600 N N . TYR A 1 80 ? -8.992 6.699 0.703 1 98.88 80 TYR A N 1
ATOM 601 C CA . TYR A 1 80 ? -8.492 6.402 -0.636 1 98.88 80 TYR A CA 1
ATOM 602 C C . TYR A 1 80 ? -9.328 7.105 -1.697 1 98.88 80 TYR A C 1
ATOM 604 O O . TYR A 1 80 ? -10.484 7.453 -1.455 1 98.88 80 TYR A O 1
ATOM 612 N N . PRO A 1 81 ? -8.766 7.238 -2.916 1 98.88 81 PRO A N 1
ATOM 613 C CA . PRO A 1 81 ? -9.453 7.957 -3.992 1 98.88 81 PRO A CA 1
ATOM 614 C C . PRO A 1 81 ? -10.828 7.363 -4.316 1 98.88 81 PRO A C 1
ATOM 616 O O . PRO A 1 81 ? -11.781 8.102 -4.566 1 98.88 81 PRO A O 1
ATOM 619 N N . ALA A 1 82 ? -10.953 6.082 -4.25 1 98.69 82 ALA A N 1
ATOM 620 C CA . ALA A 1 82 ? -12.195 5.418 -4.633 1 98.69 82 ALA A CA 1
ATOM 621 C C . ALA A 1 82 ? -13.328 5.777 -3.674 1 98.69 82 ALA A C 1
ATOM 623 O O . ALA A 1 82 ? -14.5 5.531 -3.967 1 98.69 82 ALA A O 1
ATOM 624 N N . ARG A 1 83 ? -12.984 6.391 -2.533 1 98.81 83 ARG A N 1
ATOM 625 C CA . ARG A 1 83 ? -13.969 6.602 -1.475 1 98.81 83 ARG A CA 1
ATOM 626 C C . ARG A 1 83 ? -14.312 8.078 -1.33 1 98.81 83 ARG A C 1
ATOM 628 O O . ARG A 1 83 ? -15.188 8.445 -0.54 1 98.81 83 ARG A O 1
ATOM 635 N N . ILE A 1 84 ? -13.648 8.914 -2.129 1 98.88 84 ILE A N 1
ATOM 636 C CA . ILE A 1 84 ? -13.836 10.352 -2.021 1 98.88 84 ILE A CA 1
ATOM 637 C C . ILE A 1 84 ? -15.312 10.695 -2.199 1 98.88 84 ILE A C 1
ATOM 639 O O . ILE A 1 84 ? -15.883 11.445 -1.399 1 98.88 84 ILE A O 1
ATOM 643 N N . GLY A 1 85 ? -15.93 10.141 -3.23 1 98.75 85 GLY A N 1
ATOM 644 C CA . GLY A 1 85 ? -17.328 10.422 -3.506 1 98.75 85 GLY A CA 1
ATOM 645 C C . GLY A 1 85 ? -18.25 10.055 -2.355 1 98.75 85 GLY A C 1
ATOM 646 O O . GLY A 1 85 ? -19.203 10.773 -2.062 1 98.75 85 GLY A O 1
ATOM 647 N N . ASP A 1 86 ? -17.969 8.953 -1.673 1 98.69 86 ASP A N 1
ATOM 648 C CA . ASP A 1 86 ? -18.766 8.492 -0.545 1 98.69 86 ASP A CA 1
ATOM 649 C C . ASP A 1 86 ? -18.703 9.484 0.614 1 98.69 86 ASP A C 1
ATOM 651 O O . ASP A 1 86 ? -19.719 9.773 1.248 1 98.69 86 ASP A O 1
ATOM 655 N N . VAL A 1 87 ? -17.5 9.961 0.895 1 98.88 87 VAL A N 1
ATOM 656 C CA . VAL A 1 87 ? -17.312 10.938 1.961 1 98.88 87 VAL A CA 1
ATOM 657 C C . VAL A 1 87 ? -18.047 12.227 1.606 1 98.88 87 VAL A C 1
ATOM 659 O O . VAL A 1 87 ? -18.766 12.789 2.436 1 98.88 87 VAL A O 1
ATOM 662 N N . LYS A 1 88 ? -17.859 12.672 0.344 1 98.75 88 LYS A N 1
ATOM 663 C CA . LYS A 1 88 ? -18.484 13.891 -0.132 1 98.75 88 LYS A CA 1
ATOM 664 C C . LYS A 1 88 ? -20 13.82 0.019 1 98.75 88 LYS A C 1
ATOM 666 O O . LYS A 1 88 ? -20.625 14.766 0.507 1 98.75 88 LYS A O 1
ATOM 671 N N . GLU A 1 89 ? -20.562 12.734 -0.36 1 98.69 89 GLU A N 1
ATOM 672 C CA . GLU A 1 89 ? -22 12.523 -0.251 1 98.69 89 GLU A CA 1
ATOM 673 C C . GLU A 1 89 ? -22.469 12.602 1.201 1 98.69 89 GLU A C 1
ATOM 675 O O . GLU A 1 89 ? -23.469 13.258 1.508 1 98.69 89 GLU A O 1
ATOM 680 N N . LYS A 1 90 ? -21.75 11.93 2.086 1 98.75 90 LYS A N 1
ATOM 681 C CA . LYS A 1 90 ? -22.156 11.898 3.492 1 98.75 90 LYS A CA 1
ATOM 682 C C . LYS A 1 90 ? -22.062 13.289 4.121 1 98.75 90 LYS A C 1
ATOM 684 O O . LYS A 1 90 ? -22.953 13.703 4.863 1 98.75 90 LYS A O 1
ATOM 689 N N . LEU A 1 91 ? -20.969 13.992 3.857 1 98.69 91 LEU A N 1
ATOM 690 C CA . LEU A 1 91 ? -20.828 15.336 4.41 1 98.69 91 LEU A CA 1
ATOM 691 C C . LEU A 1 91 ? -21.938 16.25 3.914 1 98.69 91 LEU A C 1
ATOM 693 O O . LEU A 1 91 ? -22.453 17.078 4.68 1 98.69 91 LEU A O 1
ATOM 697 N N . ALA A 1 92 ? -22.266 16.141 2.621 1 98.44 92 ALA A N 1
ATOM 698 C CA . ALA A 1 92 ? -23.375 16.922 2.066 1 98.44 92 ALA A CA 1
ATOM 699 C C . ALA A 1 92 ? -24.688 16.594 2.785 1 98.44 92 ALA A C 1
ATOM 701 O O . ALA A 1 92 ? -25.453 17.5 3.121 1 98.44 92 ALA A O 1
ATOM 702 N N . GL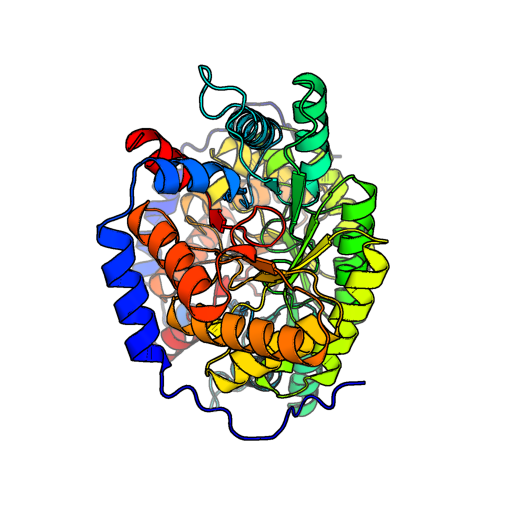U A 1 93 ? -24.922 15.312 2.998 1 98.44 93 GLU A N 1
ATOM 703 C CA . GLU A 1 93 ? -26.125 14.859 3.715 1 98.44 93 GLU A CA 1
ATOM 704 C C . GLU A 1 93 ? -26.203 15.5 5.102 1 98.44 93 GLU A C 1
ATOM 706 O O . GLU A 1 93 ? -27.297 15.836 5.574 1 98.44 93 GLU A O 1
ATOM 711 N N . LEU A 1 94 ? -25.078 15.688 5.73 1 96.81 94 LEU A N 1
ATOM 712 C CA . LEU A 1 94 ? -25 16.203 7.094 1 96.81 94 LEU A CA 1
ATOM 713 C C . LEU A 1 94 ? -25 17.734 7.098 1 96.81 94 LEU A C 1
ATOM 715 O O . LEU A 1 94 ? -25.031 18.359 8.164 1 96.81 94 LEU A O 1
ATOM 719 N N . GLY A 1 95 ? -24.906 18.328 5.914 1 97 95 GLY A N 1
ATOM 720 C CA . GLY A 1 95 ? -24.766 19.781 5.828 1 97 95 GLY A CA 1
ATOM 721 C C . GLY A 1 95 ? -23.422 20.266 6.355 1 97 95 GLY A C 1
ATOM 722 O O . GLY A 1 95 ? -23.328 21.391 6.844 1 97 95 GLY A O 1
ATOM 723 N N . GLU A 1 96 ? -22.453 19.391 6.383 1 96.19 96 GLU A N 1
ATOM 724 C CA . GLU A 1 96 ? -21.125 19.688 6.902 1 96.19 96 GLU A CA 1
ATOM 725 C C . GLU A 1 96 ? -20.234 20.312 5.828 1 96.19 96 GLU A C 1
ATOM 727 O O . GLU A 1 96 ? -20.062 19.734 4.746 1 96.19 96 GLU A O 1
ATOM 732 N N . GLN A 1 97 ? -19.609 21.453 6.164 1 94.62 97 GLN A N 1
ATOM 733 C CA . GLN A 1 97 ? -18.812 22.156 5.168 1 94.62 97 GLN A CA 1
ATOM 734 C C . GLN A 1 97 ? -17.391 22.375 5.672 1 94.62 97 GLN A C 1
ATOM 736 O O . GLN A 1 97 ? -16.5 22.734 4.898 1 94.62 97 GLN A O 1
ATOM 741 N N . ASP A 1 98 ? -17.188 22.141 6.938 1 96.5 98 ASP A N 1
ATOM 742 C CA . ASP A 1 98 ? -15.922 22.531 7.543 1 96.5 98 ASP A CA 1
ATOM 743 C C . ASP A 1 98 ? -14.906 21.391 7.469 1 96.5 98 ASP A C 1
ATOM 745 O O . ASP A 1 98 ? -13.703 21.625 7.34 1 96.5 98 ASP A O 1
ATOM 749 N N . VAL A 1 99 ? -15.359 20.141 7.602 1 98.56 99 VAL A N 1
ATOM 750 C CA . VAL A 1 99 ? -14.469 18.984 7.562 1 98.56 99 VAL A CA 1
ATOM 751 C C . VAL A 1 99 ? -13.953 18.781 6.141 1 98.56 99 VAL A C 1
ATOM 753 O O . VAL A 1 99 ? -14.75 18.641 5.203 1 98.56 99 VAL A O 1
ATOM 756 N N . LYS A 1 100 ? -12.656 18.812 5.93 1 98.81 100 LYS A N 1
ATOM 757 C CA . LYS A 1 100 ? -12.062 18.656 4.605 1 98.81 100 LYS A CA 1
ATOM 758 C C . LYS A 1 100 ? -12.016 17.188 4.195 1 98.81 100 LYS A C 1
ATOM 760 O O . LYS A 1 100 ? -12.031 16.297 5.051 1 98.81 100 LYS A O 1
ATOM 765 N N . ILE A 1 101 ? -12.047 16.984 2.916 1 98.88 101 ILE A N 1
ATOM 766 C CA . ILE A 1 101 ? -11.836 15.656 2.355 1 98.88 101 ILE A CA 1
ATOM 767 C C . ILE A 1 101 ? -10.391 15.516 1.888 1 98.88 101 ILE A C 1
ATOM 769 O O . ILE A 1 101 ? -9.969 16.203 0.951 1 98.88 101 ILE A O 1
ATOM 773 N N . ALA A 1 102 ? -9.625 14.703 2.557 1 98.94 102 ALA A N 1
ATOM 774 C CA . ALA A 1 102 ? -8.258 14.367 2.152 1 98.94 102 ALA A CA 1
ATOM 775 C C . ALA A 1 102 ? -8.203 12.984 1.518 1 98.94 102 ALA A C 1
ATOM 777 O O . ALA A 1 102 ? -8.953 12.086 1.902 1 98.94 102 ALA A O 1
ATOM 778 N N . SER A 1 103 ? -7.383 12.852 0.562 1 98.94 103 SER A N 1
ATOM 779 C CA . SER A 1 103 ? -7.18 11.555 -0.075 1 98.94 103 SER A CA 1
ATOM 780 C C . SER A 1 103 ? -5.699 11.281 -0.315 1 98.94 103 SER A C 1
ATOM 782 O O . SER A 1 103 ? -4.953 12.18 -0.714 1 98.94 103 SER A O 1
ATOM 784 N N . VAL A 1 104 ? -5.32 10.055 -0.033 1 98.94 104 VAL A N 1
ATOM 785 C CA . VAL A 1 104 ? -3.996 9.633 -0.475 1 98.94 104 VAL A CA 1
ATOM 786 C C . VAL A 1 104 ? -3.996 9.43 -1.988 1 98.94 104 VAL A C 1
ATOM 788 O O . VAL A 1 104 ? -4.996 8.992 -2.562 1 98.94 104 VAL A O 1
ATOM 791 N N . VAL A 1 105 ? -2.908 9.773 -2.633 1 98.75 105 VAL A N 1
ATOM 792 C CA . VAL A 1 105 ? -2.76 9.672 -4.082 1 98.75 105 VAL A CA 1
ATOM 793 C C . VAL A 1 105 ? -1.314 9.32 -4.43 1 98.75 105 VAL A C 1
ATOM 795 O O . VAL A 1 105 ? -0.514 9.008 -3.543 1 98.75 105 VAL A O 1
ATOM 798 N N . GLY A 1 106 ? -0.979 9.273 -5.723 1 97.88 106 GLY A N 1
ATOM 799 C CA . GLY A 1 106 ? 0.394 9.18 -6.191 1 97.88 106 GLY A CA 1
ATOM 800 C C . GLY A 1 106 ? 1.019 7.82 -5.93 1 97.88 106 GLY A C 1
ATOM 801 O O . GLY A 1 106 ? 2.203 7.73 -5.602 1 97.88 106 GLY A O 1
ATOM 802 N N . GLY A 1 107 ? 0.25 6.773 -5.977 1 97.94 107 GLY A N 1
ATOM 803 C CA . GLY A 1 107 ? 0.789 5.438 -5.758 1 97.94 107 GLY A CA 1
ATOM 804 C C . GLY A 1 107 ? 1.005 5.113 -4.293 1 97.94 107 GLY A C 1
ATOM 805 O O . GLY A 1 107 ? 1.969 4.434 -3.939 1 97.94 107 GLY A O 1
ATOM 806 N N . PHE A 1 108 ? 0.202 5.695 -3.369 1 98.75 108 PHE A N 1
ATOM 807 C CA . PHE A 1 108 ? 0.241 5.414 -1.939 1 98.75 108 PHE A CA 1
ATOM 808 C C . PHE A 1 108 ? 0.071 3.922 -1.676 1 98.75 108 PHE A C 1
ATOM 810 O O . PHE A 1 108 ? -0.767 3.268 -2.299 1 98.75 108 PHE A O 1
ATOM 817 N N . PRO A 1 109 ? 0.827 3.264 -0.866 1 98.5 109 PRO A N 1
ATOM 818 C CA . PRO A 1 109 ? 1.774 3.926 0.034 1 98.5 109 PRO A CA 1
ATOM 819 C C . PRO A 1 109 ? 3.207 3.902 -0.495 1 98.5 109 PRO A C 1
ATOM 821 O O . PRO A 1 109 ? 4.074 4.605 0.028 1 98.5 109 PRO A O 1
ATOM 824 N N . SER A 1 110 ? 3.465 3.139 -1.598 1 98.44 110 SER A N 1
ATOM 825 C CA . SER A 1 110 ? 4.859 2.875 -1.928 1 98.44 110 SER A CA 1
ATOM 826 C C . SER A 1 110 ? 5.453 4 -2.768 1 98.44 110 SER A C 1
ATOM 828 O O . SER A 1 110 ? 6.633 4.332 -2.627 1 98.44 110 SER A O 1
ATOM 830 N N . GLY A 1 111 ? 4.613 4.531 -3.674 1 98.25 111 GLY A N 1
ATOM 831 C CA . GLY A 1 111 ? 5.098 5.492 -4.648 1 98.25 111 GLY A CA 1
ATOM 832 C C . GLY A 1 111 ? 5.91 4.859 -5.762 1 98.25 111 GLY A C 1
ATOM 833 O O . GLY A 1 111 ? 6.445 5.559 -6.625 1 98.25 111 GLY A O 1
ATOM 834 N N . GLN A 1 112 ? 6.02 3.549 -5.773 1 98.38 112 GLN A N 1
ATOM 835 C CA . GLN A 1 112 ? 6.852 2.82 -6.727 1 98.38 112 GLN A CA 1
ATOM 836 C C . GLN A 1 112 ? 6.09 2.535 -8.016 1 98.38 112 GLN A C 1
ATOM 838 O O . GLN A 1 112 ? 5.973 1.38 -8.438 1 98.38 112 GLN A O 1
ATOM 843 N N . TYR A 1 113 ? 5.551 3.578 -8.656 1 98.44 113 TYR A N 1
ATOM 844 C CA . TYR A 1 113 ? 4.797 3.514 -9.906 1 98.44 113 TYR A CA 1
ATOM 845 C C . TYR A 1 113 ? 5.316 4.535 -10.906 1 98.44 113 TYR A C 1
ATOM 847 O O . TYR A 1 113 ? 6.172 5.359 -10.578 1 98.44 113 TYR A O 1
ATOM 855 N N . HIS A 1 114 ? 4.809 4.496 -12.133 1 97.94 114 HIS A N 1
ATOM 856 C CA . HIS A 1 114 ? 5.09 5.512 -13.141 1 97.94 114 HIS A CA 1
ATOM 857 C C . HIS A 1 114 ? 4.57 6.879 -12.703 1 97.94 114 HIS A C 1
ATOM 859 O O . HIS A 1 114 ? 3.471 6.98 -12.156 1 97.94 114 HIS A O 1
ATOM 865 N N . LEU A 1 115 ? 5.445 7.848 -12.977 1 98.44 115 LEU A N 1
ATOM 866 C CA . LEU A 1 115 ? 5.012 9.203 -12.656 1 98.44 115 LEU A CA 1
ATOM 867 C C . LEU A 1 115 ? 3.697 9.531 -13.352 1 98.44 115 LEU A C 1
ATOM 869 O O . LEU A 1 115 ? 2.857 10.242 -12.789 1 98.44 115 LEU A O 1
ATOM 873 N N . GLN A 1 116 ? 3.492 8.969 -14.523 1 98.56 116 GLN A N 1
ATOM 874 C CA . GLN A 1 116 ? 2.287 9.242 -15.305 1 98.56 116 GLN A CA 1
ATOM 875 C C . GLN A 1 116 ? 1.033 8.844 -14.531 1 98.56 116 GLN A C 1
ATOM 877 O O . GLN A 1 116 ? 0.069 9.609 -14.461 1 98.56 116 GLN A O 1
ATOM 882 N N . SER A 1 117 ? 0.988 7.637 -13.977 1 98.62 117 SER A N 1
ATOM 883 C CA . SER A 1 117 ? -0.185 7.199 -13.227 1 98.62 117 SER A CA 1
ATOM 884 C C . SER A 1 117 ? -0.298 7.941 -11.898 1 98.62 117 SER A C 1
ATOM 886 O O . SER A 1 117 ? -1.403 8.211 -11.422 1 98.62 117 SER A O 1
ATOM 888 N N . ARG A 1 118 ? 0.845 8.281 -11.281 1 98.69 118 ARG A N 1
ATOM 889 C CA . ARG A 1 118 ? 0.832 9.031 -10.031 1 98.69 118 ARG A CA 1
ATOM 890 C C . ARG A 1 118 ? 0.211 10.406 -10.211 1 98.69 118 ARG A C 1
ATOM 892 O O . ARG A 1 118 ? -0.622 10.836 -9.414 1 98.69 118 ARG A O 1
ATOM 899 N N . VAL A 1 119 ? 0.623 11.039 -11.281 1 98.88 119 VAL A N 1
ATOM 900 C CA . VAL A 1 119 ? 0.101 12.359 -11.609 1 98.88 119 VAL A CA 1
ATOM 901 C C . VAL A 1 119 ? -1.388 12.266 -11.93 1 98.88 119 VAL A C 1
ATOM 903 O O . VAL A 1 119 ? -2.184 13.094 -11.477 1 98.88 119 VAL A O 1
ATOM 906 N N . LEU A 1 120 ? -1.806 11.25 -12.664 1 98.88 120 LEU A N 1
ATOM 907 C CA . LEU A 1 120 ? -3.207 11.047 -13.008 1 98.88 120 LEU A CA 1
ATOM 908 C C . LEU A 1 120 ? -4.059 10.883 -11.758 1 98.88 120 LEU A C 1
ATOM 910 O O . LEU A 1 120 ? -5.172 11.406 -11.68 1 98.88 120 LEU A O 1
ATOM 914 N N . GLU A 1 121 ? -3.59 10.18 -10.805 1 98.69 121 GLU A N 1
ATOM 915 C CA . GLU A 1 121 ? -4.32 9.969 -9.555 1 98.69 121 GLU A CA 1
ATOM 916 C C . GLU A 1 121 ? -4.578 11.289 -8.836 1 98.69 121 GLU A C 1
ATOM 918 O O . GLU A 1 121 ? -5.648 11.492 -8.258 1 98.69 121 GLU A O 1
ATOM 923 N N . CYS A 1 122 ? -3.525 12.156 -8.867 1 98.81 122 CYS A N 1
ATOM 924 C CA . CYS A 1 122 ? -3.701 13.469 -8.266 1 98.81 122 CYS A CA 1
ATOM 925 C C . CYS A 1 122 ? -4.809 14.242 -8.961 1 98.81 122 CYS A C 1
ATOM 927 O O . CYS A 1 122 ? -5.668 14.836 -8.305 1 98.81 122 CYS A O 1
ATOM 929 N N . GLN A 1 123 ? -4.797 14.188 -10.242 1 98.88 123 GLN A N 1
ATOM 930 C CA . GLN A 1 123 ? -5.801 14.891 -11.031 1 98.88 123 GLN A CA 1
ATOM 931 C C . GLN A 1 123 ? -7.199 14.352 -10.758 1 98.88 123 GLN A C 1
ATOM 933 O O . GLN A 1 123 ? -8.125 15.117 -10.492 1 98.88 123 GLN A O 1
ATOM 938 N N . LEU A 1 124 ? -7.344 13.062 -10.773 1 98.88 124 LEU A N 1
ATOM 939 C CA . LEU A 1 124 ? -8.648 12.422 -10.617 1 98.88 124 LEU A CA 1
ATOM 940 C C . LEU A 1 124 ? -9.203 12.672 -9.219 1 98.88 124 LEU A C 1
ATOM 942 O O . LEU A 1 124 ? -10.398 12.922 -9.055 1 98.88 124 LEU A O 1
ATOM 946 N N . ALA A 1 125 ? -8.336 12.578 -8.227 1 98.81 125 ALA A N 1
ATOM 947 C CA . ALA A 1 125 ? -8.789 12.82 -6.855 1 98.81 125 ALA A CA 1
ATOM 948 C C . ALA A 1 125 ? -9.289 14.25 -6.688 1 98.81 125 ALA A C 1
ATOM 950 O O . ALA A 1 125 ? -10.312 14.484 -6.031 1 98.81 125 ALA A O 1
ATOM 951 N N . ALA A 1 126 ? -8.555 15.18 -7.281 1 98.81 126 ALA A N 1
ATOM 952 C CA . ALA A 1 126 ? -8.984 16.578 -7.246 1 98.81 126 ALA A CA 1
ATOM 953 C C . ALA A 1 126 ? -10.344 16.75 -7.918 1 98.81 126 ALA A C 1
ATOM 955 O O . ALA A 1 126 ? -11.227 17.422 -7.379 1 98.81 126 ALA A O 1
ATOM 956 N N . GLU A 1 127 ? -10.516 16.109 -9.023 1 98.62 127 GLU A N 1
ATOM 957 C CA . GLU A 1 127 ? -11.758 16.203 -9.781 1 98.62 127 GLU A CA 1
ATOM 958 C C . GLU A 1 127 ? -12.914 15.547 -9.023 1 98.62 127 GLU A C 1
ATOM 960 O O . GLU A 1 127 ? -14.062 15.984 -9.141 1 98.62 127 GLU A O 1
ATOM 965 N N . ASP A 1 128 ? -12.586 14.547 -8.234 1 98.38 128 ASP A N 1
ATOM 966 C CA . ASP A 1 128 ? -13.609 13.828 -7.473 1 98.38 128 ASP A CA 1
ATOM 967 C C . ASP A 1 128 ? -14.086 14.656 -6.281 1 98.38 128 ASP A C 1
ATOM 969 O O . ASP A 1 128 ? -15.109 14.344 -5.672 1 98.38 128 ASP A O 1
ATOM 973 N N . GLY A 1 129 ? -13.258 15.641 -5.906 1 98 129 GLY A N 1
ATOM 974 C CA . GLY A 1 129 ? -13.734 16.531 -4.871 1 98 129 GLY A CA 1
ATOM 975 C C . GLY A 1 129 ? -12.852 16.547 -3.637 1 98 129 GLY A C 1
ATOM 976 O O . GLY A 1 129 ? -13.219 17.125 -2.613 1 98 129 GLY A O 1
ATOM 977 N N . ALA A 1 130 ? -11.719 15.898 -3.678 1 98.75 130 ALA A N 1
ATOM 978 C CA . ALA A 1 130 ? -10.797 16.016 -2.559 1 98.75 130 ALA A CA 1
ATOM 979 C C . ALA A 1 130 ? -10.367 17.469 -2.352 1 98.75 130 ALA A C 1
ATOM 981 O O . ALA A 1 130 ? -10.133 18.203 -3.32 1 98.75 130 ALA A O 1
ATOM 982 N N . ASP A 1 131 ? -10.273 17.891 -1.096 1 98.75 131 ASP A N 1
ATOM 983 C CA . ASP A 1 131 ? -9.75 19.219 -0.75 1 98.75 131 ASP A CA 1
ATOM 984 C C . ASP A 1 131 ? -8.227 19.188 -0.622 1 98.75 131 ASP A C 1
ATOM 986 O O . ASP A 1 131 ? -7.559 20.188 -0.865 1 98.75 131 ASP A O 1
ATOM 990 N N . GLU A 1 132 ? -7.738 18.094 -0.191 1 98.94 132 GLU A N 1
ATOM 991 C CA . GLU A 1 132 ? -6.32 17.906 0.118 1 98.94 132 GLU A CA 1
ATOM 992 C C . GLU A 1 132 ? -5.809 16.578 -0.421 1 98.94 132 GLU A C 1
ATOM 994 O O . GLU A 1 132 ? -6.516 15.57 -0.38 1 98.94 132 GLU A O 1
ATOM 999 N N . LEU A 1 133 ? -4.625 16.609 -0.972 1 98.94 133 LEU A N 1
ATOM 1000 C CA . LEU A 1 133 ? -3.992 15.422 -1.539 1 98.94 133 LEU A CA 1
ATOM 1001 C C . LEU A 1 133 ? -2.75 15.031 -0.743 1 98.94 133 LEU A C 1
ATOM 1003 O O . LEU A 1 133 ? -1.884 15.875 -0.491 1 98.94 133 LEU A O 1
ATOM 1007 N N . ASP A 1 134 ? -2.686 13.828 -0.282 1 98.94 134 ASP A N 1
ATOM 1008 C CA . ASP A 1 134 ? -1.505 13.273 0.374 1 98.94 134 ASP A CA 1
ATOM 1009 C C . ASP A 1 134 ? -0.738 12.344 -0.566 1 98.94 134 ASP A C 1
ATOM 1011 O O . ASP A 1 134 ? -1.181 11.227 -0.841 1 98.94 134 ASP A O 1
ATOM 1015 N N . THR A 1 135 ? 0.387 12.773 -1.021 1 98.88 135 THR A N 1
ATOM 1016 C CA . THR A 1 135 ? 1.178 11.938 -1.925 1 98.88 135 THR A CA 1
ATOM 1017 C C . THR A 1 135 ? 2.496 11.531 -1.271 1 98.88 135 THR A C 1
ATOM 1019 O O . THR A 1 135 ? 2.889 12.102 -0.249 1 98.88 135 THR A O 1
ATOM 1022 N N . VAL A 1 136 ? 3.172 10.531 -1.864 1 98.88 136 VAL A N 1
ATOM 1023 C CA . VAL A 1 136 ? 4.418 10.016 -1.313 1 98.88 136 VAL A CA 1
ATOM 1024 C C . VAL A 1 136 ? 5.582 10.383 -2.234 1 98.88 136 VAL A C 1
ATOM 1026 O O . VAL A 1 136 ? 5.414 10.453 -3.455 1 98.88 136 VAL A O 1
ATOM 1029 N N . ILE A 1 137 ? 6.711 10.594 -1.71 1 98.88 137 ILE A N 1
ATOM 1030 C CA . ILE A 1 137 ? 7.891 10.883 -2.52 1 98.88 137 ILE A CA 1
ATOM 1031 C C . ILE A 1 137 ? 8.391 9.602 -3.18 1 98.88 137 ILE A C 1
ATOM 1033 O O . ILE A 1 137 ? 7.984 8.5 -2.803 1 98.88 137 ILE A O 1
ATOM 1037 N N . ASN A 1 138 ? 9.203 9.82 -4.188 1 98.56 138 ASN A N 1
ATOM 1038 C CA . ASN A 1 138 ? 10.039 8.758 -4.734 1 98.56 138 ASN A CA 1
ATOM 1039 C C . ASN A 1 138 ? 11.18 8.398 -3.779 1 98.56 138 ASN A C 1
ATOM 1041 O O . ASN A 1 138 ? 12.266 8.984 -3.854 1 98.56 138 ASN A O 1
ATOM 1045 N N . ARG A 1 139 ? 10.984 7.461 -2.895 1 98.5 139 ARG A N 1
ATOM 1046 C CA . ARG A 1 139 ? 11.945 7.137 -1.85 1 98.5 139 ARG A CA 1
ATOM 1047 C C . ARG A 1 139 ? 13.25 6.605 -2.447 1 98.5 139 ARG A C 1
ATOM 1049 O O . ARG A 1 139 ? 14.328 6.867 -1.92 1 98.5 139 ARG A O 1
ATOM 1056 N N . ALA A 1 140 ? 13.078 5.844 -3.537 1 98.19 140 ALA A N 1
ATOM 1057 C CA . ALA A 1 140 ? 14.281 5.352 -4.195 1 98.19 140 ALA A CA 1
ATOM 1058 C C . ALA A 1 140 ? 15.18 6.508 -4.633 1 98.19 140 ALA A C 1
ATOM 1060 O O . ALA A 1 140 ? 16.391 6.48 -4.406 1 98.19 140 ALA A O 1
ATOM 1061 N N . ALA A 1 141 ? 14.57 7.523 -5.258 1 98.25 141 ALA A N 1
ATOM 1062 C CA . ALA A 1 141 ? 15.328 8.703 -5.676 1 98.25 141 ALA A CA 1
ATOM 1063 C C . ALA A 1 141 ? 15.961 9.398 -4.473 1 98.25 141 ALA A C 1
ATOM 1065 O O . ALA A 1 141 ? 17.125 9.82 -4.535 1 98.25 141 ALA A O 1
ATOM 1066 N N . ALA A 1 142 ? 15.25 9.5 -3.41 1 98.19 142 ALA A N 1
ATOM 1067 C CA . ALA A 1 142 ? 15.766 10.125 -2.195 1 98.19 142 ALA A CA 1
ATOM 1068 C C . ALA A 1 142 ? 16.969 9.352 -1.658 1 98.19 142 ALA A C 1
ATOM 1070 O O . ALA A 1 142 ? 18 9.945 -1.333 1 98.19 142 ALA A O 1
ATOM 1071 N N . LEU A 1 143 ? 16.844 8.031 -1.597 1 98 143 LEU A N 1
ATOM 1072 C CA . LEU A 1 143 ? 17.891 7.184 -1.05 1 98 143 LEU A CA 1
ATOM 1073 C C . LEU A 1 143 ? 19.125 7.207 -1.945 1 98 143 LEU A C 1
ATOM 1075 O O . LEU A 1 143 ? 20.25 6.938 -1.483 1 98 143 LEU A O 1
ATOM 1079 N N . GLU A 1 144 ? 18.875 7.574 -3.229 1 96.38 144 GLU A N 1
ATOM 1080 C CA . GLU A 1 144 ? 19.969 7.637 -4.184 1 96.38 144 GLU A CA 1
ATOM 1081 C C . GLU A 1 144 ? 20.5 9.062 -4.328 1 96.38 144 GLU A C 1
ATOM 1083 O O . GLU A 1 144 ? 21.359 9.336 -5.168 1 96.38 144 GLU A O 1
ATOM 1088 N N . GLY A 1 145 ? 19.953 10.023 -3.59 1 95.19 145 GLY A N 1
ATOM 1089 C CA . GLY A 1 145 ? 20.406 11.406 -3.58 1 95.19 145 GLY A CA 1
ATOM 1090 C C . GLY A 1 145 ? 19.953 12.195 -4.793 1 95.19 145 GLY A C 1
ATOM 1091 O O . GLY A 1 145 ? 20.578 13.203 -5.145 1 95.19 145 GLY A O 1
ATOM 1092 N N . LYS A 1 146 ? 18.969 11.711 -5.461 1 96.88 146 LYS A N 1
ATOM 1093 C CA . LYS A 1 146 ? 18.453 12.391 -6.645 1 96.88 146 LYS A CA 1
ATOM 1094 C C . LYS A 1 146 ? 17.344 13.375 -6.27 1 96.88 146 LYS A C 1
ATOM 1096 O O . LYS A 1 146 ? 16.203 13.227 -6.715 1 96.88 146 LYS A O 1
ATOM 1101 N N . TRP A 1 147 ? 17.75 14.43 -5.609 1 96.75 147 TRP A N 1
ATOM 1102 C CA . TRP A 1 147 ? 16.812 15.352 -4.977 1 96.75 147 TRP A CA 1
ATOM 1103 C C . TRP A 1 147 ? 16.062 16.172 -6.023 1 96.75 147 TRP A C 1
ATOM 1105 O O . TRP A 1 147 ? 14.891 16.516 -5.82 1 96.75 147 TRP A O 1
ATOM 1115 N N . LYS A 1 148 ? 16.656 16.438 -7.145 1 97.06 148 LYS A N 1
ATOM 1116 C CA . LYS A 1 148 ? 15.969 17.172 -8.203 1 97.06 148 LYS A CA 1
ATOM 1117 C C . LYS A 1 148 ? 14.82 16.344 -8.781 1 97.06 148 LYS A C 1
ATOM 1119 O O . LYS A 1 148 ? 13.781 16.891 -9.156 1 97.06 148 LYS A O 1
ATOM 1124 N N . VAL A 1 149 ? 15.039 15.055 -8.82 1 98.19 149 VAL A N 1
ATOM 1125 C CA . VAL A 1 149 ? 13.977 14.156 -9.266 1 98.19 149 VAL A CA 1
ATOM 1126 C C . VAL A 1 149 ? 12.805 14.211 -8.289 1 98.19 149 VAL A C 1
ATOM 1128 O O . VAL A 1 149 ? 11.656 14.336 -8.703 1 98.19 149 VAL A O 1
ATOM 1131 N N . VAL A 1 150 ? 13.102 14.156 -7.02 1 98.5 150 VAL A N 1
ATOM 1132 C CA . VAL A 1 150 ? 12.07 14.227 -5.992 1 98.5 150 VAL A CA 1
ATOM 1133 C C . VAL A 1 150 ? 11.297 15.539 -6.133 1 98.5 150 VAL A C 1
ATOM 1135 O O . VAL A 1 150 ? 10.062 15.539 -6.191 1 98.5 150 VAL A O 1
ATOM 1138 N N . GLU A 1 151 ? 12.023 16.594 -6.262 1 98.44 151 GLU A N 1
ATOM 1139 C CA . GLU A 1 151 ? 11.43 17.922 -6.371 1 98.44 151 GLU A CA 1
ATOM 1140 C C . GLU A 1 151 ? 10.531 18.031 -7.594 1 98.44 151 GLU A C 1
ATOM 1142 O O . GLU A 1 151 ? 9.383 18.484 -7.488 1 98.44 151 GLU A O 1
ATOM 1147 N N . GLU A 1 152 ? 11.008 17.594 -8.711 1 98.62 152 GLU A N 1
ATOM 1148 C CA . GLU A 1 152 ? 10.289 17.75 -9.977 1 98.62 152 GLU A CA 1
ATOM 1149 C C . GLU A 1 152 ? 9.031 16.891 -10.008 1 98.62 152 GLU A C 1
ATOM 1151 O O . GLU A 1 152 ? 8.008 17.297 -10.547 1 98.62 152 GLU A O 1
ATOM 1156 N N . GLU A 1 153 ? 9.117 15.695 -9.484 1 98.81 153 GLU A N 1
ATOM 1157 C CA . GLU A 1 153 ? 7.934 14.844 -9.43 1 98.81 153 GLU A CA 1
ATOM 1158 C C . GLU A 1 153 ? 6.844 15.453 -8.562 1 98.81 153 GLU A C 1
ATOM 1160 O O . GLU A 1 153 ? 5.664 15.414 -8.922 1 98.81 153 GLU A O 1
ATOM 1165 N N . ILE A 1 154 ? 7.242 16.031 -7.453 1 98.81 154 ILE A N 1
ATOM 1166 C CA . ILE A 1 154 ? 6.277 16.672 -6.57 1 98.81 154 ILE A CA 1
ATOM 1167 C C . ILE A 1 154 ? 5.641 17.875 -7.281 1 98.81 154 ILE A C 1
ATOM 1169 O O . ILE A 1 154 ? 4.434 18.094 -7.176 1 98.81 154 ILE A O 1
ATOM 1173 N N . LEU A 1 155 ? 6.461 18.609 -8.008 1 98.81 155 LEU A N 1
ATOM 1174 C CA . LEU A 1 155 ? 5.957 19.766 -8.75 1 98.81 155 LEU A CA 1
ATOM 1175 C C . LEU A 1 155 ? 4.887 19.328 -9.75 1 98.81 155 LEU A C 1
ATOM 1177 O O . LEU A 1 155 ? 3.865 20 -9.898 1 98.81 155 LEU A O 1
ATOM 1181 N N . GLN A 1 156 ? 5.117 18.25 -10.453 1 98.88 156 GLN A N 1
ATOM 1182 C CA . GLN A 1 156 ? 4.152 17.75 -11.43 1 98.88 156 GLN A CA 1
ATOM 1183 C C . GLN A 1 156 ? 2.859 17.312 -10.742 1 98.88 156 GLN A C 1
ATOM 1185 O O . GLN A 1 156 ? 1.765 17.578 -11.25 1 98.88 156 GLN A O 1
ATOM 1190 N N . MET A 1 157 ? 2.949 16.688 -9.602 1 98.81 157 MET A N 1
ATOM 1191 C CA . MET A 1 157 ? 1.759 16.25 -8.875 1 98.81 157 MET A CA 1
ATOM 1192 C C . MET A 1 157 ? 1.001 17.438 -8.305 1 98.81 157 MET A C 1
ATOM 1194 O O . MET A 1 157 ? -0.232 17.438 -8.289 1 98.81 157 MET A O 1
ATOM 1198 N N . LYS A 1 158 ? 1.786 18.438 -7.863 1 98.75 158 LYS A N 1
ATOM 1199 C CA . LYS A 1 158 ? 1.174 19.688 -7.406 1 98.75 158 LYS A CA 1
ATOM 1200 C C . LYS A 1 158 ? 0.345 20.328 -8.516 1 98.75 15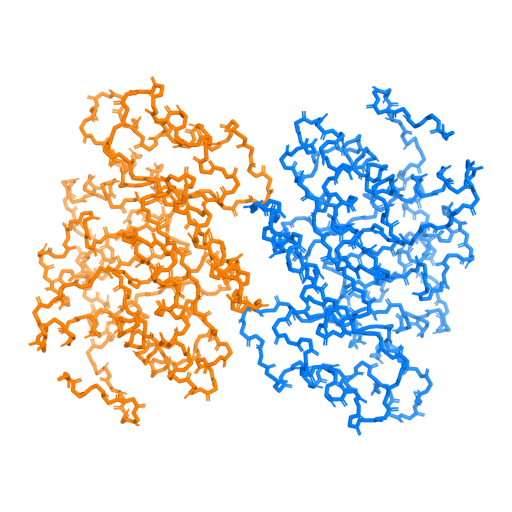8 LYS A C 1
ATOM 1202 O O . LYS A 1 158 ? -0.798 20.734 -8.289 1 98.75 158 LYS A O 1
ATOM 1207 N N . ARG A 1 159 ? 0.896 20.406 -9.672 1 98.75 159 ARG A N 1
ATOM 1208 C CA . ARG A 1 159 ? 0.213 21.016 -10.812 1 98.75 159 ARG A CA 1
ATOM 1209 C C . ARG A 1 159 ? -1.045 20.234 -11.18 1 98.75 159 ARG A C 1
ATOM 1211 O O . ARG A 1 159 ? -2.086 20.828 -11.469 1 98.75 159 ARG A O 1
ATOM 1218 N N . ALA A 1 160 ? -0.983 18.953 -11.102 1 98.75 160 ALA A N 1
ATOM 1219 C CA . ALA A 1 160 ? -2.111 18.094 -11.461 1 98.75 160 ALA A CA 1
ATOM 1220 C C . ALA A 1 160 ? -3.266 18.266 -10.477 1 98.75 160 ALA A C 1
ATOM 1222 O O . ALA A 1 160 ? -4.43 18.109 -10.844 1 98.75 160 ALA A O 1
ATOM 1223 N N . GLY A 1 161 ? -2.926 18.562 -9.234 1 98.19 161 GLY A N 1
ATOM 1224 C CA . GLY A 1 161 ? -3.939 18.75 -8.211 1 98.19 161 GLY A CA 1
ATOM 1225 C C . GLY A 1 161 ? -4.758 20.016 -8.406 1 98.19 161 GLY A C 1
ATOM 1226 O O . GLY A 1 161 ? -5.789 20.203 -7.762 1 98.19 161 GLY A O 1
ATOM 1227 N N . ASN A 1 162 ? -4.25 20.922 -9.297 1 96.75 162 ASN A N 1
ATOM 1228 C CA . ASN A 1 162 ? -4.996 22.094 -9.742 1 96.75 162 ASN A CA 1
ATOM 1229 C C . ASN A 1 162 ? -5.453 22.953 -8.562 1 96.75 162 ASN A C 1
ATOM 1231 O O . ASN A 1 162 ? -6.645 23.234 -8.422 1 96.75 162 ASN A O 1
ATOM 1235 N N . GLY A 1 163 ? -4.562 23.344 -7.699 1 96.5 163 GLY A N 1
ATOM 1236 C CA . GLY A 1 163 ? -4.852 24.297 -6.645 1 96.5 163 GLY A CA 1
ATOM 1237 C C . GLY A 1 163 ? -5.164 23.641 -5.312 1 96.5 163 GLY A C 1
ATOM 1238 O O . GLY A 1 163 ? -5.262 24.328 -4.289 1 96.5 163 GLY A O 1
ATOM 1239 N N . LYS A 1 164 ? -5.344 22.297 -5.324 1 98.44 164 LYS A N 1
ATOM 1240 C CA . LYS A 1 164 ? -5.605 21.609 -4.066 1 98.44 164 LYS A CA 1
ATOM 1241 C C . LYS A 1 164 ? -4.375 21.625 -3.166 1 98.44 164 LYS A C 1
ATOM 1243 O O . LYS A 1 164 ? -3.242 21.641 -3.652 1 98.44 164 LYS A O 1
ATOM 1248 N N . HIS A 1 165 ? -4.633 21.609 -1.858 1 98.44 165 HIS A N 1
ATOM 1249 C CA . HIS A 1 165 ? -3.543 21.531 -0.891 1 98.44 165 HIS A CA 1
ATOM 1250 C C . HIS A 1 165 ? -2.807 20.188 -0.997 1 98.44 165 HIS A C 1
ATOM 1252 O O . HIS A 1 165 ? -3.43 19.125 -0.975 1 98.44 165 HIS A O 1
ATOM 1258 N N . LEU A 1 166 ? -1.498 20.281 -1.131 1 98.94 166 LEU A N 1
ATOM 1259 C CA . LEU A 1 166 ? -0.701 19.062 -1.289 1 98.94 166 LEU A CA 1
ATOM 1260 C C . LEU A 1 166 ? 0.13 18.797 -0.04 1 98.94 166 LEU A C 1
ATOM 1262 O O . LEU A 1 166 ? 0.922 19.641 0.38 1 98.94 166 LEU A O 1
ATOM 1266 N N . LYS A 1 167 ? -0.076 17.688 0.565 1 98.94 167 LYS A N 1
ATOM 1267 C CA . LYS A 1 167 ? 0.749 17.156 1.65 1 98.94 167 LYS A CA 1
ATOM 1268 C C . LYS A 1 167 ? 1.687 16.062 1.149 1 98.94 167 LYS A C 1
ATOM 1270 O O . LYS A 1 167 ? 1.237 15.062 0.58 1 98.94 167 LYS A O 1
ATOM 1275 N N . VAL A 1 168 ? 2.955 16.203 1.356 1 98.94 168 VAL A N 1
ATOM 1276 C CA . VAL A 1 168 ? 3.924 15.266 0.809 1 98.94 168 VAL A CA 1
ATOM 1277 C C . VAL A 1 168 ? 4.457 14.359 1.921 1 98.94 168 VAL A C 1
ATOM 1279 O O . VAL A 1 168 ? 5.074 14.844 2.875 1 98.94 168 VAL A O 1
ATOM 1282 N N . ILE A 1 169 ? 4.199 13.07 1.777 1 98.94 169 ILE A N 1
ATOM 1283 C CA . ILE A 1 169 ? 4.629 12.047 2.725 1 98.94 169 ILE A CA 1
ATOM 1284 C C . ILE A 1 169 ? 6.078 11.648 2.439 1 98.94 169 ILE A C 1
ATOM 1286 O O . ILE A 1 169 ? 6.398 11.18 1.346 1 98.94 169 ILE A O 1
ATOM 1290 N N . LEU A 1 170 ? 6.855 11.773 3.4 1 98.94 170 LEU A N 1
ATOM 1291 C CA . LEU A 1 170 ? 8.281 11.523 3.203 1 98.94 170 LEU A CA 1
ATOM 1292 C C . LEU A 1 170 ? 8.617 10.062 3.475 1 98.94 170 LEU A C 1
ATOM 1294 O O . LEU A 1 170 ? 9.562 9.523 2.898 1 98.94 170 LEU A O 1
ATOM 1298 N N . ALA A 1 171 ? 7.801 9.406 4.309 1 98.69 171 ALA A N 1
ATOM 1299 C CA . ALA A 1 171 ? 8.133 8.078 4.805 1 98.69 171 ALA A CA 1
ATOM 1300 C C . ALA A 1 171 ? 9.492 8.07 5.5 1 98.69 171 ALA A C 1
ATOM 1302 O O . ALA A 1 171 ? 10.367 7.281 5.152 1 98.69 171 ALA A O 1
ATOM 1303 N N . THR A 1 172 ? 9.586 8.836 6.547 1 98.75 172 THR A N 1
ATOM 1304 C CA . THR A 1 172 ? 10.867 9.141 7.172 1 98.75 172 THR A CA 1
ATOM 1305 C C . THR A 1 172 ? 11.516 7.879 7.73 1 98.75 172 THR A C 1
ATOM 1307 O O . THR A 1 172 ? 12.742 7.766 7.758 1 98.75 172 THR A O 1
ATOM 1310 N N . GLY A 1 173 ? 10.734 6.914 8.148 1 98.06 173 GLY A N 1
ATOM 1311 C CA . GLY A 1 173 ? 11.273 5.672 8.68 1 98.06 173 GLY A CA 1
ATOM 1312 C C . GLY A 1 173 ? 12.125 4.91 7.676 1 98.06 173 GLY A C 1
ATOM 1313 O O . GLY A 1 173 ? 12.906 4.039 8.055 1 98.06 173 GLY A O 1
ATOM 1314 N N . GLU A 1 174 ? 11.984 5.262 6.449 1 98.31 174 GLU A N 1
ATOM 1315 C CA . GLU A 1 174 ? 12.68 4.52 5.398 1 98.31 174 GLU A CA 1
ATOM 1316 C C . GLU A 1 174 ? 13.773 5.371 4.754 1 98.31 174 GLU A C 1
ATOM 1318 O O . GLU A 1 174 ? 14.367 4.973 3.748 1 98.31 174 GLU A O 1
ATOM 1323 N N . LEU A 1 175 ? 14.039 6.582 5.277 1 98.12 175 LEU A N 1
ATOM 1324 C CA . LEU A 1 175 ? 15.016 7.488 4.676 1 98.12 175 LEU A CA 1
ATOM 1325 C C . LEU A 1 175 ? 16.391 7.324 5.32 1 98.12 175 LEU A C 1
ATOM 1327 O O . LEU A 1 175 ? 17.375 7.902 4.855 1 98.12 175 LEU A O 1
ATOM 1331 N N . LYS A 1 176 ? 16.578 6.512 6.379 1 93 176 LYS A N 1
ATOM 1332 C CA . LYS A 1 176 ? 17.797 5.91 6.902 1 93 176 LYS A CA 1
ATOM 1333 C C . LYS A 1 176 ? 18.609 6.926 7.703 1 93 176 LYS A C 1
ATOM 1335 O O . LYS A 1 176 ? 19.391 6.547 8.578 1 93 176 LYS A O 1
ATOM 1340 N N . SER A 1 177 ? 18.5 8.32 7.414 1 95 177 SER A N 1
ATOM 1341 C CA . SER A 1 177 ? 19.312 9.297 8.117 1 95 177 SER A CA 1
ATOM 1342 C C . SER A 1 177 ? 18.594 10.625 8.266 1 95 177 SER A C 1
ATOM 1344 O O . SER A 1 177 ? 17.688 10.938 7.484 1 95 177 SER A O 1
ATOM 1346 N N . VAL A 1 178 ? 19.078 11.43 9.219 1 95.62 178 VAL A N 1
ATOM 1347 C CA . VAL A 1 178 ? 18.531 12.758 9.422 1 95.62 178 VAL A CA 1
ATOM 1348 C C . VAL A 1 178 ? 18.828 13.641 8.211 1 95.62 178 VAL A C 1
ATOM 1350 O O . VAL A 1 178 ? 18.031 14.508 7.855 1 95.62 178 VAL A O 1
ATOM 1353 N N . GLU A 1 179 ? 19.969 13.383 7.598 1 96.19 179 GLU A N 1
ATOM 1354 C CA . GLU A 1 179 ? 20.328 14.133 6.402 1 96.19 179 GLU A CA 1
ATOM 1355 C C . GLU A 1 179 ? 19.312 13.906 5.281 1 96.19 179 GLU A C 1
ATOM 1357 O O . GLU A 1 179 ? 18.891 14.852 4.613 1 96.19 179 GLU A O 1
ATOM 1362 N N . ASN A 1 180 ? 18.938 12.641 5.098 1 97.44 180 ASN A N 1
ATOM 1363 C CA . ASN A 1 180 ? 17.953 12.328 4.082 1 97.44 180 ASN A CA 1
ATOM 1364 C C . ASN A 1 180 ? 16.594 12.938 4.418 1 97.44 180 ASN A C 1
ATOM 1366 O O . ASN A 1 180 ? 15.883 13.414 3.529 1 97.44 180 ASN A O 1
ATOM 1370 N N . ILE A 1 181 ? 16.234 12.938 5.668 1 98.44 181 ILE A N 1
ATOM 1371 C CA . ILE A 1 181 ? 14.969 13.539 6.082 1 98.44 181 ILE A CA 1
ATOM 1372 C C . ILE A 1 181 ? 14.992 15.039 5.801 1 98.44 181 ILE A C 1
ATOM 1374 O O . ILE A 1 181 ? 14.023 15.594 5.27 1 98.44 181 ILE A O 1
ATOM 1378 N N . TYR A 1 182 ? 16.078 15.656 6.137 1 97.94 182 TYR A N 1
ATOM 1379 C CA . TYR A 1 182 ? 16.266 17.078 5.887 1 97.94 182 TYR A CA 1
ATOM 1380 C C . TYR A 1 182 ? 16.109 17.391 4.406 1 97.94 182 TYR A C 1
ATOM 1382 O O . TYR A 1 182 ? 15.32 18.266 4.027 1 97.94 182 TYR A O 1
ATOM 1390 N N . ARG A 1 183 ? 16.797 16.688 3.568 1 98.12 183 ARG A N 1
ATOM 1391 C CA . ARG A 1 183 ? 16.844 16.984 2.141 1 98.12 183 ARG A CA 1
ATOM 1392 C C . ARG A 1 183 ? 15.516 16.625 1.473 1 98.12 183 ARG A C 1
ATOM 1394 O O . ARG A 1 183 ? 15.086 17.297 0.538 1 98.12 183 ARG A O 1
ATOM 1401 N N . ALA A 1 184 ? 14.898 15.523 1.914 1 98.56 184 ALA A N 1
ATOM 1402 C CA . ALA A 1 184 ? 13.578 15.172 1.402 1 98.56 184 ALA A CA 1
ATOM 1403 C C . ALA A 1 184 ? 12.555 16.25 1.741 1 98.56 184 ALA A C 1
ATOM 1405 O O . ALA A 1 184 ? 11.695 16.578 0.919 1 98.56 184 ALA A O 1
ATOM 1406 N N . SER A 1 185 ? 12.656 16.797 2.965 1 98.69 185 SER A N 1
ATOM 1407 C CA . SER A 1 185 ? 11.781 17.891 3.367 1 98.69 185 SER A CA 1
ATOM 1408 C C . SER A 1 185 ? 11.969 19.109 2.467 1 98.69 185 SER A C 1
ATOM 1410 O O . SER A 1 185 ? 10.992 19.656 1.956 1 98.69 185 SER A O 1
ATOM 1412 N N . LEU A 1 186 ? 13.188 19.391 2.291 1 97.94 186 LEU A N 1
ATOM 1413 C CA . LEU A 1 186 ? 13.516 20.578 1.486 1 97.94 186 LEU A CA 1
ATOM 1414 C C . LEU A 1 186 ? 13.047 20.391 0.047 1 97.94 186 LEU A C 1
ATOM 1416 O O . LEU A 1 186 ? 12.406 21.281 -0.518 1 97.94 186 LEU A O 1
ATOM 1420 N N . ALA A 1 187 ? 13.375 19.234 -0.556 1 98.44 187 ALA A N 1
ATOM 1421 C CA . ALA A 1 187 ? 12.969 18.953 -1.931 1 98.44 187 ALA A CA 1
ATOM 1422 C C . ALA A 1 187 ? 11.453 19.016 -2.08 1 98.44 187 ALA A C 1
ATOM 1424 O O . ALA A 1 187 ? 10.938 19.531 -3.076 1 98.44 187 ALA A O 1
ATOM 1425 N N . SER A 1 188 ? 10.742 18.5 -1.089 1 98.81 188 SER A N 1
ATOM 1426 C CA . SER A 1 188 ? 9.281 18.469 -1.128 1 98.81 188 SER A CA 1
ATOM 1427 C C . SER A 1 188 ? 8.711 19.891 -1.064 1 98.81 188 SER A C 1
ATOM 1429 O O . SER A 1 188 ? 7.809 20.234 -1.83 1 98.81 188 SER A O 1
ATOM 1431 N N . ILE A 1 189 ? 9.234 20.703 -0.182 1 98.69 189 ILE A N 1
ATOM 1432 C CA . ILE A 1 189 ? 8.781 22.078 -0.015 1 98.69 189 ILE A CA 1
ATOM 1433 C C . ILE A 1 189 ? 9.062 22.875 -1.289 1 98.69 189 ILE A C 1
ATOM 1435 O O . ILE A 1 189 ? 8.188 23.578 -1.792 1 98.69 189 ILE A O 1
ATOM 1439 N N . LEU A 1 190 ? 10.258 22.672 -1.834 1 98.12 190 LEU A N 1
ATOM 1440 C CA . LEU A 1 190 ? 10.633 23.391 -3.049 1 98.12 190 LEU A CA 1
ATOM 1441 C C . LEU A 1 190 ? 9.805 22.906 -4.238 1 98.12 190 LEU A C 1
ATOM 1443 O O . LEU A 1 190 ? 9.594 23.656 -5.195 1 98.12 190 LEU A O 1
ATOM 1447 N N . GLY A 1 191 ? 9.352 21.672 -4.16 1 98.25 191 GLY A N 1
ATOM 1448 C CA . GLY A 1 191 ? 8.484 21.125 -5.195 1 98.25 191 GLY A CA 1
ATOM 1449 C C . GLY A 1 191 ? 7.059 21.641 -5.102 1 98.25 191 GLY A C 1
ATOM 1450 O O . GLY A 1 191 ? 6.23 21.359 -5.969 1 98.25 191 GLY A O 1
ATOM 1451 N N . GLY A 1 192 ? 6.719 22.344 -3.984 1 98.5 192 GLY A N 1
ATOM 1452 C CA . GLY A 1 192 ? 5.414 22.969 -3.906 1 98.5 192 GLY A CA 1
ATOM 1453 C C . GLY A 1 192 ? 4.527 22.391 -2.826 1 98.5 192 GLY A C 1
ATOM 1454 O O . GLY A 1 192 ? 3.322 22.641 -2.793 1 98.5 192 GLY A O 1
ATOM 1455 N N . ALA A 1 193 ? 5.043 21.625 -1.937 1 98.81 193 ALA A N 1
ATOM 1456 C CA . ALA A 1 193 ? 4.262 21.047 -0.847 1 98.81 193 ALA A CA 1
ATOM 1457 C C . ALA A 1 193 ? 3.676 22.141 0.046 1 98.81 193 ALA A C 1
ATOM 1459 O O . ALA A 1 193 ? 4.359 23.109 0.383 1 98.81 193 ALA A O 1
ATOM 1460 N N . ASP A 1 194 ? 2.43 21.984 0.4 1 98.88 194 ASP A N 1
ATOM 1461 C CA . ASP A 1 194 ? 1.82 22.859 1.402 1 98.88 194 ASP A CA 1
ATOM 1462 C C . ASP A 1 194 ? 2.037 22.312 2.811 1 98.88 194 ASP A C 1
ATOM 1464 O O . ASP A 1 194 ? 1.999 23.062 3.789 1 98.88 194 ASP A O 1
ATOM 1468 N N . PHE A 1 195 ? 2.154 21.031 2.936 1 98.88 195 PHE A N 1
ATOM 1469 C CA . PHE A 1 195 ? 2.479 20.266 4.137 1 98.88 195 PHE A CA 1
ATOM 1470 C C . PHE A 1 195 ? 3.557 19.219 3.844 1 98.88 195 PHE A C 1
ATOM 1472 O O . PHE A 1 195 ? 3.602 18.656 2.748 1 98.88 195 PHE A O 1
ATOM 1479 N N . ILE A 1 196 ? 4.359 18.969 4.789 1 98.94 196 ILE A N 1
ATOM 1480 C CA . ILE A 1 196 ? 5.141 17.734 4.746 1 98.94 196 ILE A CA 1
ATOM 1481 C C . ILE A 1 196 ? 4.699 16.797 5.871 1 98.94 196 ILE A C 1
ATOM 1483 O O . ILE A 1 196 ? 4.359 17.25 6.965 1 98.94 196 ILE A O 1
ATOM 1487 N N . LYS A 1 197 ? 4.598 15.547 5.539 1 98.94 197 LYS A N 1
ATOM 1488 C CA . LYS A 1 197 ? 4.035 14.492 6.383 1 98.94 197 LYS A CA 1
ATOM 1489 C C . LYS A 1 197 ? 5.066 13.406 6.66 1 98.94 197 LYS A C 1
ATOM 1491 O O . LYS A 1 197 ? 5.848 13.039 5.777 1 98.94 197 LYS A O 1
ATOM 1496 N N . THR A 1 198 ? 5.07 12.82 7.828 1 98.88 198 THR A N 1
ATOM 1497 C CA . THR A 1 198 ? 6.148 11.945 8.273 1 98.88 198 THR A CA 1
ATOM 1498 C C . THR A 1 198 ? 6.074 10.594 7.578 1 98.88 198 THR A C 1
ATOM 1500 O O . THR A 1 198 ? 7.098 10.055 7.141 1 98.88 198 THR A O 1
ATOM 1503 N N . SER A 1 199 ? 4.871 10.047 7.543 1 98.62 199 SER A N 1
ATOM 1504 C CA . SER A 1 199 ? 4.812 8.648 7.117 1 98.62 199 SER A CA 1
ATOM 1505 C C . SER A 1 199 ? 3.447 8.312 6.527 1 98.62 199 SER A C 1
ATOM 1507 O O . SER A 1 199 ? 2.51 9.109 6.617 1 98.62 199 SER A O 1
ATOM 1509 N N . THR A 1 200 ? 3.363 7.184 5.902 1 98.38 200 THR A N 1
ATOM 1510 C CA . THR A 1 200 ? 2.125 6.672 5.328 1 98.38 200 THR A CA 1
ATOM 1511 C C . THR A 1 200 ? 1.3 5.941 6.383 1 98.38 200 THR A C 1
ATOM 1513 O O . THR A 1 200 ? 0.1 5.723 6.199 1 98.38 200 THR A O 1
ATOM 1516 N N . GLY A 1 201 ? 1.901 5.551 7.395 1 97.56 201 GLY A N 1
ATOM 1517 C CA . GLY A 1 201 ? 1.273 4.664 8.359 1 97.56 201 GLY A CA 1
ATOM 1518 C C . GLY A 1 201 ? 1.442 3.195 8.023 1 97.56 201 GLY A C 1
ATOM 1519 O O . GLY A 1 201 ? 1.009 2.324 8.781 1 97.56 201 GLY A O 1
ATOM 1520 N N . LYS A 1 202 ? 2.115 2.92 6.926 1 97.06 202 LYS A N 1
ATOM 1521 C CA . LYS A 1 202 ? 2.25 1.545 6.453 1 97.06 202 LYS A CA 1
ATOM 1522 C C . LYS A 1 202 ? 3.688 1.055 6.586 1 97.06 202 LYS A C 1
ATOM 1524 O O . LYS A 1 202 ? 3.988 -0.099 6.27 1 97.06 202 LYS A O 1
ATOM 1529 N N . GLU A 1 203 ? 4.594 1.939 7.09 1 96.69 203 GLU A N 1
ATOM 1530 C CA . GLU A 1 203 ? 5.98 1.541 7.309 1 96.69 203 GLU A CA 1
ATOM 1531 C C . GLU A 1 203 ? 6.152 0.842 8.656 1 96.69 203 GLU A C 1
ATOM 1533 O O . GLU A 1 203 ? 5.285 0.945 9.523 1 96.69 203 GLU A O 1
ATOM 1538 N N . SER A 1 204 ? 7.297 0.146 8.781 1 95.44 204 SER A N 1
ATOM 1539 C CA . SER A 1 204 ? 7.625 -0.465 10.07 1 95.44 204 SER A CA 1
ATOM 1540 C C . SER A 1 204 ? 7.848 0.593 11.141 1 95.44 204 SER A C 1
ATOM 1542 O O . SER A 1 204 ? 7.48 0.395 12.305 1 95.44 204 SER A O 1
ATOM 1544 N N . VAL A 1 205 ? 8.508 1.685 10.727 1 96.31 205 VAL A N 1
ATOM 1545 C CA . VAL A 1 205 ? 8.688 2.854 11.586 1 96.31 205 VAL A CA 1
ATOM 1546 C C . VAL A 1 205 ? 8 4.066 10.953 1 96.31 205 VAL A C 1
ATOM 1548 O O . VAL A 1 205 ? 8.344 4.465 9.836 1 96.31 205 VAL A O 1
ATOM 1551 N N . ASN A 1 206 ? 7.098 4.562 11.703 1 97 206 ASN A N 1
ATOM 1552 C CA . ASN A 1 206 ? 6.359 5.711 11.195 1 97 206 ASN A CA 1
ATOM 1553 C C . ASN A 1 206 ? 6.785 7.004 11.883 1 97 206 ASN A C 1
ATOM 1555 O O . ASN A 1 206 ? 7.969 7.34 11.914 1 97 206 ASN A O 1
ATOM 1559 N N . ALA A 1 207 ? 5.891 7.781 12.398 1 97 207 ALA A N 1
ATOM 1560 C CA . ALA A 1 207 ? 6.242 9.086 12.961 1 97 207 ALA A CA 1
ATOM 1561 C C . ALA A 1 207 ? 7.098 8.93 14.211 1 97 207 ALA A C 1
ATOM 1563 O O . ALA A 1 207 ? 6.766 8.148 15.109 1 97 207 ALA A O 1
ATOM 1564 N N . THR A 1 208 ? 8.172 9.609 14.305 1 98.44 208 THR A N 1
ATOM 1565 C CA . THR A 1 208 ? 8.969 9.781 15.516 1 98.44 208 THR A CA 1
ATOM 1566 C C . THR A 1 208 ? 9.203 11.266 15.797 1 98.44 208 THR A C 1
ATOM 1568 O O . THR A 1 208 ? 9.219 12.086 14.883 1 98.44 208 THR A O 1
ATOM 1571 N N . LEU A 1 209 ? 9.422 11.562 17.047 1 98.81 209 LEU A N 1
ATOM 1572 C CA . LEU A 1 209 ? 9.664 12.953 17.406 1 98.81 209 LEU A CA 1
ATOM 1573 C C . LEU A 1 209 ? 10.977 13.445 16.828 1 98.81 209 LEU A C 1
ATOM 1575 O O . LEU A 1 209 ? 11.102 14.625 16.469 1 98.81 209 LEU A O 1
ATOM 1579 N N . GLU A 1 210 ? 11.93 12.562 16.703 1 98.62 210 GLU A N 1
ATOM 1580 C CA . GLU A 1 210 ? 13.227 12.93 16.141 1 98.62 210 GLU A CA 1
ATOM 1581 C C . GLU A 1 210 ? 13.086 13.336 14.672 1 98.62 210 GLU A C 1
ATOM 1583 O O . GLU A 1 210 ? 13.625 14.359 14.25 1 98.62 210 GLU A O 1
ATOM 1588 N N . ALA A 1 211 ? 12.406 12.516 13.898 1 98.75 211 ALA A N 1
ATOM 1589 C CA . ALA A 1 211 ? 12.164 12.867 12.5 1 98.75 211 ALA A CA 1
ATOM 1590 C C . ALA A 1 211 ? 11.367 14.164 12.391 1 98.75 211 ALA A C 1
ATOM 1592 O O . ALA A 1 211 ? 11.672 15.023 11.555 1 98.75 211 ALA A O 1
ATOM 1593 N N . ALA A 1 212 ? 10.383 14.281 13.242 1 98.94 212 ALA A N 1
ATOM 1594 C CA . ALA A 1 212 ? 9.562 15.492 13.258 1 98.94 212 ALA A CA 1
ATOM 1595 C C . ALA A 1 212 ? 10.414 16.734 13.523 1 98.94 212 ALA A C 1
ATOM 1597 O O . ALA A 1 212 ? 10.242 17.766 12.859 1 98.94 212 ALA A O 1
ATOM 1598 N N . TYR A 1 213 ? 11.266 16.609 14.5 1 98.88 213 TYR A N 1
ATOM 1599 C CA . TYR A 1 213 ? 12.141 17.734 14.828 1 98.88 213 TYR A CA 1
ATOM 1600 C C . TYR A 1 213 ? 12.906 18.219 13.594 1 98.88 213 TYR A C 1
ATOM 1602 O O . TYR A 1 213 ? 12.953 19.406 13.312 1 98.88 213 TYR A O 1
ATOM 1610 N N . VAL A 1 214 ? 13.453 17.297 12.852 1 98.75 214 VAL A N 1
ATOM 1611 C CA . VAL A 1 214 ? 14.234 17.641 11.664 1 98.75 214 VAL A CA 1
ATOM 1612 C C . VAL A 1 214 ? 13.336 18.312 10.633 1 98.75 214 VAL A C 1
ATOM 1614 O O . VAL A 1 214 ? 13.703 19.344 10.062 1 98.75 214 VAL A O 1
ATOM 1617 N N . MET A 1 215 ? 12.211 17.781 10.406 1 98.94 215 MET A N 1
ATOM 1618 C CA . MET A 1 215 ? 11.258 18.344 9.445 1 98.94 215 MET A CA 1
ATOM 1619 C C . MET A 1 215 ? 10.844 19.75 9.852 1 98.94 215 MET A C 1
ATOM 1621 O O . MET A 1 215 ? 10.781 20.641 9.016 1 98.94 215 MET A O 1
ATOM 1625 N N . LEU A 1 216 ? 10.602 19.922 11.125 1 98.94 216 LEU A N 1
ATOM 1626 C CA . LEU A 1 216 ? 10.188 21.234 11.625 1 98.94 216 LEU A CA 1
ATOM 1627 C C . LEU A 1 216 ? 11.312 22.25 11.477 1 98.94 216 LEU A C 1
ATOM 1629 O O . LEU A 1 216 ? 11.055 23.438 11.203 1 98.94 216 LEU A O 1
ATOM 1633 N N . GLU A 1 217 ? 12.531 21.797 11.68 1 98.56 217 GLU A N 1
ATOM 1634 C CA . GLU A 1 217 ? 13.664 22.703 11.484 1 98.56 217 GLU A CA 1
ATOM 1635 C C . GLU A 1 217 ? 13.742 23.188 10.047 1 98.56 217 GLU A C 1
ATOM 1637 O O . GLU A 1 217 ? 14.086 24.344 9.797 1 98.56 217 GLU A O 1
ATOM 1642 N N . VAL A 1 218 ? 13.438 22.328 9.117 1 98.19 218 VAL A N 1
ATOM 1643 C CA . VAL A 1 218 ? 13.445 22.719 7.715 1 98.19 218 VAL A CA 1
ATOM 1644 C C . VAL A 1 218 ? 12.328 23.719 7.453 1 98.19 218 VAL A C 1
ATOM 1646 O O . VAL A 1 218 ? 12.539 24.719 6.746 1 98.19 218 VAL A O 1
ATOM 1649 N N . ILE A 1 219 ? 11.172 23.469 7.973 1 98.81 219 ILE A N 1
ATOM 1650 C CA . ILE A 1 219 ? 10.039 24.375 7.84 1 98.81 219 ILE A CA 1
ATOM 1651 C C . ILE A 1 219 ? 10.43 25.75 8.391 1 98.81 219 ILE A C 1
ATOM 1653 O O . ILE A 1 219 ? 10.164 26.781 7.754 1 98.81 219 ILE A O 1
ATOM 1657 N N . LYS A 1 220 ? 11.023 25.75 9.555 1 98.31 220 LYS A N 1
ATOM 1658 C CA . LYS A 1 220 ? 11.477 26.984 10.18 1 98.31 220 LYS A CA 1
ATOM 1659 C C . LYS A 1 220 ? 12.445 27.75 9.281 1 98.31 220 LYS A C 1
ATOM 1661 O O . LYS A 1 220 ? 12.281 28.938 9.047 1 98.31 220 LYS A O 1
ATOM 1666 N N . GLU A 1 221 ? 13.43 27 8.828 1 96.25 221 GLU A N 1
ATOM 1667 C CA . GLU A 1 221 ? 14.43 27.609 7.957 1 96.25 2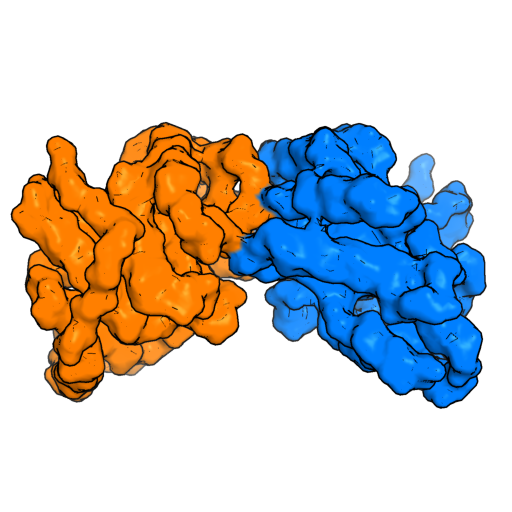21 GLU A CA 1
ATOM 1668 C C . GLU A 1 221 ? 13.781 28.203 6.715 1 96.25 221 GLU A C 1
ATOM 1670 O O . GLU A 1 221 ? 14.125 29.328 6.309 1 96.25 221 GLU A O 1
ATOM 1675 N N . TYR A 1 222 ? 12.945 27.484 6.074 1 97.94 222 TYR A N 1
ATOM 1676 C CA . TYR A 1 222 ? 12.258 27.953 4.871 1 97.94 222 TYR A CA 1
ATOM 1677 C C . TYR A 1 222 ? 11.453 29.203 5.152 1 97.94 222 TYR A C 1
ATOM 1679 O O . TYR A 1 222 ? 11.461 30.156 4.355 1 97.94 222 TYR A O 1
ATOM 1687 N N . TYR A 1 223 ? 10.75 29.25 6.242 1 98.19 223 TYR A N 1
ATOM 1688 C CA . TYR A 1 223 ? 9.961 30.406 6.633 1 98.19 223 TYR A CA 1
ATOM 1689 C C . TYR A 1 223 ? 10.852 31.625 6.844 1 98.19 223 TYR A C 1
ATOM 1691 O O . TYR A 1 223 ? 10.531 32.719 6.379 1 98.19 223 TYR A O 1
ATOM 1699 N N . GLU A 1 224 ? 11.906 31.453 7.559 1 96.94 224 GLU A N 1
ATOM 1700 C CA . GLU A 1 224 ? 12.828 32.531 7.848 1 96.94 224 GLU A CA 1
ATOM 1701 C C . GLU A 1 224 ? 13.383 33.156 6.562 1 96.94 224 GLU A C 1
ATOM 1703 O O . GLU A 1 224 ? 13.609 34.375 6.492 1 96.94 224 GLU A O 1
ATOM 1708 N N . LYS A 1 225 ? 13.523 32.281 5.602 1 95.56 225 LYS A N 1
ATOM 1709 C CA . LYS A 1 225 ? 14.133 32.719 4.352 1 95.56 225 LYS A CA 1
ATOM 1710 C C . LYS A 1 225 ? 13.086 33.312 3.408 1 95.56 225 LYS A C 1
ATOM 1712 O O . LYS A 1 225 ? 13.383 34.219 2.631 1 95.56 225 LYS A O 1
ATOM 1717 N N . THR A 1 226 ? 11.883 32.844 3.453 1 96.56 226 THR A N 1
ATOM 1718 C CA . THR A 1 226 ? 10.945 33.156 2.387 1 96.56 226 THR A CA 1
ATOM 1719 C C . THR A 1 226 ? 9.719 33.875 2.947 1 96.56 226 THR A C 1
ATOM 1721 O O . THR A 1 226 ? 8.953 34.5 2.201 1 96.56 226 THR A O 1
ATOM 1724 N N . GLY A 1 227 ? 9.406 33.656 4.223 1 97.44 227 GLY A N 1
ATOM 1725 C CA . GLY A 1 227 ? 8.195 34.188 4.836 1 97.44 227 GLY A CA 1
ATOM 1726 C C . GLY A 1 227 ? 6.988 33.281 4.625 1 97.44 227 GLY A C 1
ATOM 1727 O O . GLY A 1 227 ? 5.898 33.594 5.117 1 97.44 227 GLY A O 1
ATOM 1728 N N . LYS A 1 228 ? 7.156 32.25 3.895 1 97.94 228 LYS A N 1
ATOM 1729 C CA . LYS A 1 228 ? 6.047 31.359 3.596 1 97.94 228 LYS A CA 1
ATOM 1730 C C . LYS A 1 228 ? 5.957 30.234 4.625 1 97.94 228 LYS A C 1
ATOM 1732 O O . LYS A 1 228 ? 6.969 29.625 4.965 1 97.94 228 LYS A O 1
ATOM 1737 N N . LYS A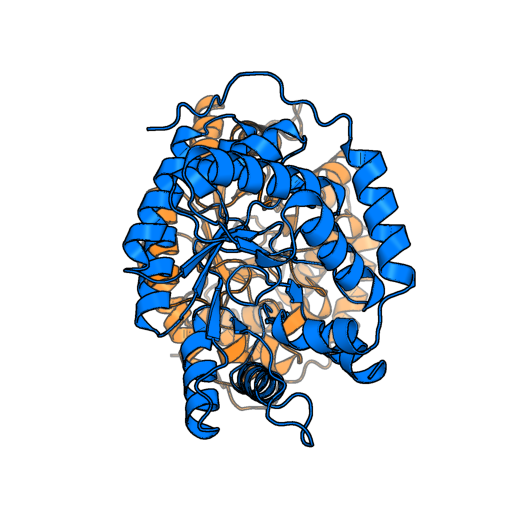 1 229 ? 4.77 29.969 5.109 1 98.75 229 LYS A N 1
ATOM 1738 C CA . LYS A 1 229 ? 4.555 28.922 6.105 1 98.75 229 LYS A CA 1
ATOM 1739 C C . LYS A 1 229 ? 4.195 27.594 5.438 1 98.75 229 LYS A C 1
ATOM 1741 O O . LYS A 1 229 ? 3.363 27.562 4.531 1 98.75 229 LYS A O 1
ATOM 1746 N N . ILE A 1 230 ? 4.852 26.578 5.805 1 98.88 230 ILE A N 1
ATOM 1747 C CA . ILE A 1 230 ? 4.574 25.203 5.402 1 98.88 230 ILE A CA 1
ATOM 1748 C C . ILE A 1 230 ? 3.988 24.422 6.578 1 98.88 230 ILE A C 1
ATOM 1750 O O . ILE A 1 230 ? 4.457 24.562 7.715 1 98.88 230 ILE A O 1
ATOM 1754 N N . GLY A 1 231 ? 2.977 23.656 6.328 1 98.94 231 GLY A N 1
ATOM 1755 C CA . GLY A 1 231 ? 2.361 22.875 7.383 1 98.94 231 GLY A CA 1
ATOM 1756 C C . GLY A 1 231 ? 3.105 21.578 7.672 1 98.94 231 GLY A C 1
ATOM 1757 O O . GLY A 1 231 ? 3.957 21.156 6.887 1 98.94 231 GLY A O 1
ATOM 1758 N N . PHE A 1 232 ? 2.783 20.984 8.844 1 98.94 232 PHE A N 1
ATOM 1759 C CA . PHE A 1 232 ? 3.393 19.734 9.305 1 98.94 232 PHE A CA 1
ATOM 1760 C C . PHE A 1 232 ? 2.326 18.734 9.719 1 98.94 232 PHE A C 1
ATOM 1762 O O . PHE A 1 232 ? 1.333 19.094 10.352 1 98.94 232 PHE A O 1
ATOM 1769 N N . LYS A 1 233 ? 2.504 17.484 9.312 1 98.94 233 LYS A N 1
ATOM 1770 C CA . LYS A 1 233 ? 1.54 16.438 9.656 1 98.94 233 LYS A CA 1
ATOM 1771 C C . LYS A 1 233 ? 2.248 15.156 10.078 1 98.94 233 LYS A C 1
ATOM 1773 O O . LYS A 1 233 ? 2.684 14.375 9.234 1 98.94 233 LYS A O 1
ATOM 1778 N N . PRO A 1 234 ? 2.393 14.914 11.359 1 98.88 234 PRO A N 1
ATOM 1779 C CA . PRO A 1 234 ? 2.791 13.57 11.789 1 98.88 234 PRO A CA 1
ATOM 1780 C C . PRO A 1 234 ? 1.691 12.539 11.57 1 98.88 234 PRO A C 1
ATOM 1782 O O . PRO A 1 234 ? 0.507 12.844 11.727 1 98.88 234 PRO A O 1
ATOM 1785 N N . ALA A 1 235 ? 2.086 11.359 11.148 1 98.44 235 ALA A N 1
ATOM 1786 C CA . ALA A 1 235 ? 1.099 10.312 10.898 1 98.44 235 ALA A CA 1
ATOM 1787 C C . ALA A 1 235 ? 1.697 8.93 11.141 1 98.44 235 ALA A C 1
ATOM 1789 O O . ALA A 1 235 ? 2.896 8.719 10.945 1 98.44 235 ALA A O 1
ATOM 1790 N N . GLY A 1 236 ? 0.819 7.98 11.531 1 95.06 236 GLY A N 1
ATOM 1791 C CA . GLY A 1 236 ? 1.19 6.59 11.75 1 95.06 236 GLY A CA 1
ATOM 1792 C C . GLY A 1 236 ? 1.545 6.289 13.195 1 95.06 236 GLY A C 1
ATOM 1793 O O . GLY A 1 236 ? 2.549 6.785 13.711 1 95.06 236 GLY A O 1
ATOM 1794 N N . GLY A 1 237 ? 0.756 5.582 13.852 1 92.06 237 GLY A N 1
ATOM 1795 C CA . GLY A 1 237 ? 1.101 5.066 15.164 1 92.06 237 GLY A CA 1
ATOM 1796 C C . GLY A 1 237 ? 0.806 6.043 16.281 1 92.06 237 GLY A C 1
ATOM 1797 O O . GLY A 1 237 ? 1.23 5.836 17.422 1 92.06 237 GLY A O 1
ATOM 1798 N N . ILE A 1 238 ? 0.213 7.188 16.016 1 97.62 238 ILE A N 1
ATOM 1799 C CA . ILE A 1 238 ? -0.153 8.133 17.047 1 97.62 238 ILE A CA 1
ATOM 1800 C C . ILE A 1 238 ? -1.531 7.785 17.609 1 97.62 238 ILE A C 1
ATOM 1802 O O . ILE A 1 238 ? -2.553 8.062 16.984 1 97.62 238 ILE A O 1
ATOM 1806 N N . ARG A 1 239 ? -1.581 7.242 18.781 1 97 239 ARG A N 1
ATOM 1807 C CA . ARG A 1 239 ? -2.814 6.645 19.281 1 97 239 ARG A CA 1
ATOM 1808 C C . ARG A 1 239 ? -3.266 7.328 20.578 1 97 239 ARG A C 1
ATOM 1810 O O . ARG A 1 239 ? -4.465 7.449 20.828 1 97 239 ARG A O 1
ATOM 1817 N N . THR A 1 240 ? -2.316 7.797 21.391 1 97.94 240 THR A N 1
ATOM 1818 C CA . THR A 1 240 ? -2.674 8.305 22.719 1 97.94 240 THR A CA 1
ATOM 1819 C C . THR A 1 240 ? -2.637 9.828 22.734 1 97.94 240 THR A C 1
ATOM 1821 O O . THR A 1 240 ? -1.975 10.453 21.891 1 97.94 240 THR A O 1
ATOM 1824 N N . VAL A 1 241 ? -3.307 10.344 23.703 1 98.31 241 VAL A N 1
ATOM 1825 C CA . VAL A 1 241 ? -3.314 11.789 23.922 1 98.31 241 VAL A CA 1
ATOM 1826 C C . VAL A 1 241 ? -1.896 12.281 24.203 1 98.31 241 VAL A C 1
ATOM 1828 O O . VAL A 1 241 ? -1.459 13.289 23.641 1 98.31 241 VAL A O 1
ATOM 1831 N N . GLN A 1 242 ? -1.183 11.562 25.031 1 98.12 242 GLN A N 1
ATOM 1832 C CA . GLN A 1 242 ? 0.186 11.93 25.375 1 98.12 242 GLN A CA 1
ATOM 1833 C C . GLN A 1 242 ? 1.062 12.031 24.125 1 98.12 242 GLN A C 1
ATOM 1835 O O . GLN A 1 242 ? 1.789 13.008 23.953 1 98.12 242 GLN A O 1
ATOM 1840 N N . GLU A 1 243 ? 1.004 11.047 23.312 1 98.5 243 GLU A N 1
ATOM 1841 C CA . GLU A 1 243 ? 1.79 11.039 22.078 1 98.5 243 GLU A CA 1
ATOM 1842 C C . GLU A 1 243 ? 1.451 12.25 21.203 1 98.5 243 GLU A C 1
ATOM 1844 O O . GLU A 1 243 ? 2.346 12.898 20.656 1 98.5 243 GLU A O 1
ATOM 1849 N N . ALA A 1 244 ? 0.175 12.484 21.062 1 98.81 244 ALA A N 1
ATOM 1850 C CA . ALA A 1 244 ? -0.27 13.617 20.25 1 98.81 244 ALA A CA 1
ATOM 1851 C C . ALA A 1 244 ? 0.242 14.938 20.828 1 98.81 244 ALA A C 1
ATOM 1853 O O . ALA A 1 244 ? 0.705 15.805 20.094 1 98.81 244 ALA A O 1
ATOM 1854 N N . LEU A 1 245 ? 0.186 15.094 22.125 1 98.81 245 LEU A N 1
ATOM 1855 C CA . LEU A 1 245 ? 0.604 16.328 22.781 1 98.81 245 LEU A CA 1
ATOM 1856 C C . LEU A 1 245 ? 2.104 16.547 22.625 1 98.81 245 LEU A C 1
ATOM 1858 O O . LEU A 1 245 ? 2.562 17.688 22.547 1 98.81 245 LEU A O 1
ATOM 1862 N N . GLU A 1 246 ? 2.873 15.492 22.609 1 98.88 246 GLU A N 1
ATOM 1863 C CA . GLU A 1 246 ? 4.312 15.633 22.406 1 98.88 246 GLU A CA 1
ATOM 1864 C C . GLU A 1 246 ? 4.617 16.344 21.078 1 98.88 246 GLU A C 1
ATOM 1866 O O . GLU A 1 246 ? 5.547 17.141 21 1 98.88 246 GLU A O 1
ATOM 1871 N N . TYR A 1 247 ? 3.848 16.078 20.062 1 98.94 247 TYR A N 1
ATOM 1872 C CA . TYR A 1 247 ? 4.031 16.781 18.797 1 98.94 247 TYR A CA 1
ATOM 1873 C C . TYR A 1 247 ? 3.586 18.234 18.891 1 98.94 247 TYR A C 1
ATOM 1875 O O . TYR A 1 247 ? 4.215 19.125 18.328 1 98.94 247 TYR A O 1
ATOM 1883 N N . VAL A 1 248 ? 2.479 18.484 19.578 1 98.88 248 VAL A N 1
ATOM 1884 C CA . VAL A 1 248 ? 2.012 19.844 19.797 1 98.88 248 VAL A CA 1
ATOM 1885 C C . VAL A 1 248 ? 3.125 20.672 20.422 1 98.88 248 VAL A C 1
ATOM 1887 O O . VAL A 1 248 ? 3.451 21.766 19.922 1 98.88 248 VAL A O 1
ATOM 1890 N N . TYR A 1 249 ? 3.686 20.141 21.422 1 98.88 249 TYR A N 1
ATOM 1891 C CA . TYR A 1 249 ? 4.688 20.922 22.141 1 98.88 249 TYR A CA 1
ATOM 1892 C C . TYR A 1 249 ? 5.988 21 21.359 1 98.88 249 TYR A C 1
ATOM 1894 O O . TYR A 1 249 ? 6.703 22 21.422 1 98.88 249 TYR A O 1
ATOM 1902 N N . LEU A 1 250 ? 6.34 19.953 20.625 1 98.94 250 LEU A N 1
ATOM 1903 C CA . LEU A 1 250 ? 7.5 20.047 19.734 1 98.94 250 LEU A CA 1
ATOM 1904 C C . LEU A 1 250 ? 7.332 21.188 18.734 1 98.94 250 LEU A C 1
ATOM 1906 O O . LEU A 1 250 ? 8.258 21.984 18.531 1 98.94 250 LEU A O 1
ATOM 1910 N N . ILE A 1 251 ? 6.184 21.312 18.141 1 98.94 251 ILE A N 1
ATOM 1911 C CA . ILE A 1 251 ? 5.871 22.375 17.203 1 98.94 251 ILE A CA 1
ATOM 1912 C C . ILE A 1 251 ? 5.961 23.734 17.906 1 98.94 251 ILE A C 1
ATOM 1914 O O . ILE A 1 251 ? 6.543 24.672 17.375 1 98.94 251 ILE A O 1
ATOM 1918 N N . LYS A 1 252 ? 5.352 23.766 19.062 1 98.62 252 LYS A N 1
ATOM 1919 C CA . LYS A 1 252 ? 5.383 25 19.844 1 98.62 252 LYS A CA 1
ATOM 1920 C C . LYS A 1 252 ? 6.816 25.469 20.062 1 98.62 252 LYS A C 1
ATOM 1922 O O . LYS A 1 252 ? 7.125 26.656 19.891 1 98.62 252 LYS A O 1
ATOM 1927 N N . ILE A 1 253 ? 7.68 24.562 20.422 1 98.75 253 ILE A N 1
ATOM 1928 C CA . ILE A 1 253 ? 9.062 24.891 20.75 1 98.75 253 ILE A CA 1
ATOM 1929 C C . ILE A 1 253 ? 9.812 25.312 19.484 1 98.75 253 ILE A C 1
ATOM 1931 O O . ILE A 1 253 ? 10.539 26.297 19.5 1 98.75 253 ILE A O 1
ATOM 1935 N N . VAL A 1 254 ? 9.641 24.594 18.391 1 98.81 254 VAL A N 1
ATOM 1936 C CA . VAL A 1 254 ? 10.484 24.766 17.219 1 98.81 254 VAL A CA 1
ATOM 1937 C C . VAL A 1 254 ? 9.945 25.906 16.359 1 98.81 254 VAL A C 1
ATOM 1939 O O . VAL A 1 254 ? 10.703 26.719 15.844 1 98.81 254 VAL A O 1
ATOM 1942 N N . LEU A 1 255 ? 8.648 26 16.188 1 98.75 255 LEU A N 1
ATOM 1943 C CA . LEU A 1 255 ? 8.062 26.922 15.227 1 98.75 255 LEU A CA 1
ATOM 1944 C C . LEU A 1 255 ? 7.281 28.031 15.93 1 98.75 255 LEU A C 1
ATOM 1946 O O . LEU A 1 255 ? 7.215 29.156 15.438 1 98.75 255 LEU A O 1
ATOM 1950 N N . GLY A 1 256 ? 6.551 27.688 17.047 1 98.5 256 GLY A N 1
ATOM 1951 C CA . GLY A 1 256 ? 5.746 28.672 17.766 1 98.5 256 GLY A CA 1
ATOM 1952 C C . GLY A 1 256 ? 4.254 28.391 17.688 1 98.5 256 GLY A C 1
ATOM 1953 O O . GLY A 1 256 ? 3.826 27.5 16.938 1 98.5 256 GLY A O 1
ATOM 1954 N N . ASP A 1 257 ? 3.48 29.188 18.344 1 97.94 257 ASP A N 1
ATOM 1955 C CA . ASP A 1 257 ? 2.043 28.984 18.5 1 97.94 257 ASP A CA 1
ATOM 1956 C C . ASP A 1 257 ? 1.302 29.234 17.188 1 97.94 257 ASP A C 1
ATOM 1958 O O . ASP A 1 257 ? 0.213 28.688 16.984 1 97.94 257 ASP A O 1
ATOM 1962 N N . GLU A 1 258 ? 1.867 29.969 16.375 1 98 258 GLU A N 1
ATOM 1963 C CA . GLU A 1 258 ? 1.196 30.344 15.133 1 98 258 GLU A CA 1
ATOM 1964 C C . GLU A 1 258 ? 0.987 29.125 14.234 1 98 258 GLU A C 1
ATOM 1966 O O . GLU A 1 258 ? 0.144 29.156 13.336 1 98 258 GLU A O 1
ATOM 1971 N N . TRP A 1 259 ? 1.764 28.062 14.461 1 98.75 259 TRP A N 1
ATOM 1972 C CA . TRP A 1 259 ? 1.64 26.875 13.641 1 98.75 259 TRP A CA 1
ATOM 1973 C C . TRP A 1 259 ? 0.582 25.922 14.211 1 98.75 259 TRP A C 1
ATOM 1975 O O . TRP A 1 259 ? 0.22 24.938 13.578 1 98.75 259 TRP A O 1
ATOM 1985 N N . LEU A 1 260 ? 0.1 26.219 15.43 1 98.56 260 LEU A N 1
ATOM 1986 C CA . LEU A 1 260 ? -0.861 25.328 16.078 1 98.56 260 LEU A CA 1
ATOM 1987 C C . LEU A 1 260 ? -2.289 25.703 15.688 1 98.56 260 LEU A C 1
ATOM 1989 O O . LEU A 1 260 ? -3.096 26.078 16.531 1 98.56 260 LEU A O 1
ATOM 1993 N N . THR A 1 261 ? -2.566 25.609 14.422 1 98.38 261 THR A N 1
ATOM 1994 C CA . THR A 1 261 ? -3.879 25.734 13.797 1 98.38 261 THR A CA 1
ATOM 1995 C C . THR A 1 261 ? -4.105 24.594 12.789 1 98.38 261 THR A C 1
ATOM 1997 O O . THR A 1 261 ? -3.152 24.062 12.234 1 98.38 261 THR A O 1
ATOM 2000 N N . PRO A 1 262 ? -5.344 24.266 12.523 1 98.06 262 PRO A N 1
ATOM 2001 C CA . PRO A 1 262 ? -5.617 23.188 11.57 1 98.06 262 PRO A CA 1
ATOM 2002 C C . PRO A 1 262 ? -5.137 23.516 10.156 1 98.06 262 PRO A C 1
ATOM 2004 O O . PRO A 1 262 ? -5.043 22.625 9.312 1 98.06 262 PRO A O 1
ATOM 2007 N N . LYS A 1 263 ? -4.777 24.719 9.859 1 98.31 263 LYS A N 1
ATOM 2008 C CA . LYS A 1 263 ? -4.293 25.125 8.547 1 98.31 263 LYS A CA 1
ATOM 2009 C C . LYS A 1 263 ? -2.816 24.766 8.375 1 98.31 263 LYS A C 1
ATOM 2011 O O . LYS A 1 263 ? -2.318 24.703 7.246 1 98.31 263 LYS A O 1
ATOM 2016 N N . LEU A 1 264 ? -2.094 24.547 9.539 1 98.88 264 LEU A N 1
ATOM 2017 C CA . LEU A 1 264 ? -0.648 24.375 9.445 1 98.88 264 LEU A CA 1
ATOM 2018 C C . LEU A 1 264 ? -0.198 23.141 10.203 1 98.88 264 LEU A C 1
ATOM 2020 O O . LEU A 1 264 ? 0.958 22.719 10.086 1 98.88 264 LEU A O 1
ATOM 2024 N N . PHE A 1 265 ? -1.135 22.609 10.984 1 98.94 265 PHE A N 1
ATOM 2025 C CA . PHE A 1 265 ? -0.811 21.422 11.766 1 98.94 265 PHE A CA 1
ATOM 2026 C C . PHE A 1 265 ? -1.941 20.391 11.695 1 98.94 265 PHE A C 1
ATOM 2028 O O . PHE A 1 265 ? -3.104 20.734 11.938 1 98.94 265 PHE A O 1
ATOM 2035 N N . ARG A 1 266 ? -1.607 19.188 11.344 1 98.94 266 ARG A N 1
ATOM 2036 C CA . ARG A 1 266 ? -2.543 18.062 11.289 1 98.94 266 ARG A CA 1
ATOM 2037 C C . ARG A 1 266 ? -1.941 16.812 11.922 1 98.94 266 ARG A C 1
ATOM 2039 O O . ARG A 1 266 ? -0.719 16.672 11.977 1 98.94 266 ARG A O 1
ATOM 2046 N N . ILE A 1 267 ? -2.752 15.953 12.398 1 98.88 267 ILE A N 1
ATOM 2047 C CA . ILE A 1 267 ? -2.346 14.641 12.891 1 98.88 267 ILE A CA 1
ATOM 2048 C C . ILE A 1 267 ? -3.115 13.547 12.148 1 98.88 267 ILE A C 1
ATOM 2050 O O . ILE A 1 267 ? -4.344 13.477 12.242 1 98.88 267 ILE A O 1
ATOM 2054 N N . GLY A 1 268 ? -2.387 12.742 11.391 1 98.56 268 GLY A N 1
ATOM 2055 C CA . GLY A 1 268 ? -3.025 11.586 10.773 1 98.56 268 GLY A CA 1
ATOM 2056 C C . GLY A 1 268 ? -3.174 10.414 11.719 1 98.56 268 GLY A C 1
ATOM 2057 O O . GLY A 1 268 ? -2.18 9.805 12.125 1 98.56 268 GLY A O 1
ATOM 2058 N N . ALA A 1 269 ? -4.375 10.078 12.023 1 96.56 269 ALA A N 1
ATOM 2059 C CA . ALA A 1 269 ? -4.598 9.016 13 1 96.56 269 ALA A CA 1
ATOM 2060 C C . ALA A 1 269 ? -5.941 8.328 12.766 1 96.56 269 ALA A C 1
ATOM 2062 O O . ALA A 1 269 ? -6.898 8.969 12.312 1 96.56 269 ALA A O 1
ATOM 2063 N N . SER A 1 270 ? -5.977 7.059 13.164 1 95.31 270 SER A N 1
ATOM 2064 C CA . SER A 1 270 ? -7.211 6.289 13.023 1 95.31 270 SER A CA 1
ATOM 2065 C C . SER A 1 270 ? -7.941 6.164 14.352 1 95.31 270 SER A C 1
ATOM 2067 O O . SER A 1 270 ? -9.172 6.227 14.406 1 95.31 270 SER A O 1
ATOM 2069 N N . SER A 1 271 ? -7.172 6.113 15.445 1 95.69 271 SER A N 1
ATOM 2070 C CA . SER A 1 271 ? -7.824 5.777 16.703 1 95.69 271 SER A CA 1
ATOM 2071 C C . SER A 1 271 ? -7.656 6.895 17.734 1 95.69 271 SER A C 1
ATOM 2073 O O . SER A 1 271 ? -8.227 6.832 18.828 1 95.69 271 SER A O 1
ATOM 2075 N N . LEU A 1 272 ? -6.898 7.926 17.438 1 97.94 272 LEU A N 1
ATOM 2076 C CA . LEU A 1 272 ? -6.582 8.984 18.391 1 97.94 272 LEU A CA 1
ATOM 2077 C C . LEU A 1 272 ? -7.848 9.68 18.859 1 97.94 272 LEU A C 1
ATOM 2079 O O . LEU A 1 272 ? -7.969 10.008 20.047 1 97.94 272 LEU A O 1
ATOM 2083 N N . LEU A 1 273 ? -8.789 9.883 17.969 1 97.81 273 LEU A N 1
ATOM 2084 C CA . LEU A 1 273 ? -10.008 10.602 18.297 1 97.81 273 LEU A CA 1
ATOM 2085 C C . LEU A 1 273 ? -10.711 9.961 19.484 1 97.81 273 LEU A C 1
ATOM 2087 O O . LEU A 1 273 ? -11.086 10.656 20.438 1 97.81 273 LEU A O 1
ATOM 2091 N N . ASP A 1 274 ? -10.797 8.641 19.453 1 96.19 274 ASP A N 1
ATOM 2092 C CA . ASP A 1 274 ? -11.477 7.922 20.531 1 96.19 274 ASP A CA 1
ATOM 2093 C C . ASP A 1 274 ? -10.773 8.141 21.859 1 96.19 274 ASP A C 1
ATOM 2095 O O . ASP A 1 274 ? -11.43 8.32 22.891 1 96.19 274 ASP A O 1
ATOM 2099 N N . ASN A 1 275 ? -9.516 8.156 21.828 1 96.62 275 ASN A N 1
ATOM 2100 C CA . ASN A 1 275 ? -8.75 8.305 23.062 1 96.62 275 ASN A CA 1
ATOM 2101 C C . ASN A 1 275 ? -8.82 9.727 23.594 1 96.62 275 ASN A C 1
ATOM 2103 O O . ASN A 1 275 ? -8.82 9.938 24.812 1 96.62 275 ASN A O 1
ATOM 2107 N N . VAL A 1 276 ? -8.852 10.664 22.672 1 96.69 276 VAL A N 1
ATOM 2108 C CA . VAL A 1 276 ? -9.008 12.055 23.094 1 96.69 276 VAL A CA 1
ATOM 2109 C C . VAL A 1 276 ? -10.367 12.242 23.75 1 96.69 276 VAL A C 1
ATOM 2111 O O . VAL A 1 276 ? -10.469 12.844 24.828 1 96.69 276 VAL A O 1
ATOM 2114 N N . LEU A 1 277 ? -11.391 11.711 23.156 1 94.06 277 LEU A N 1
ATOM 2115 C CA . LEU A 1 277 ? -12.758 11.867 23.656 1 94.06 277 LEU A CA 1
ATOM 2116 C C . LEU A 1 277 ? -12.906 11.211 25.031 1 94.06 277 LEU A C 1
ATOM 2118 O O . LEU A 1 277 ? -13.617 11.727 25.891 1 94.06 277 LEU A O 1
ATOM 2122 N N . LYS A 1 278 ? -12.242 10.148 25.203 1 93.75 278 LYS A N 1
ATOM 2123 C CA . LYS A 1 278 ? -12.281 9.461 26.484 1 93.75 278 LYS A CA 1
ATOM 2124 C C . LYS A 1 278 ? -11.68 10.328 27.594 1 93.75 278 LYS A C 1
ATOM 2126 O O . LYS A 1 278 ? -12.086 10.234 28.75 1 93.75 278 LYS A O 1
ATOM 2131 N N . GLU A 1 279 ? -10.734 11.094 27.234 1 92.25 279 GLU A N 1
ATOM 2132 C CA . GLU A 1 279 ? -10.047 11.914 28.219 1 92.25 279 GLU A CA 1
ATOM 2133 C C . GLU A 1 279 ? -10.789 13.219 28.469 1 92.25 279 GLU A C 1
ATOM 2135 O O . GLU A 1 279 ? -10.5 13.93 29.438 1 92.25 279 GLU A O 1
ATOM 2140 N N . LEU A 1 280 ? -11.68 13.516 27.609 1 89 280 LEU A N 1
ATOM 2141 C CA . LEU A 1 280 ? -12.477 14.727 27.766 1 89 280 LEU A CA 1
ATOM 2142 C C . LEU A 1 280 ? -13.758 14.438 28.547 1 89 280 LEU A C 1
ATOM 2144 O O . LEU A 1 280 ? -14.242 15.281 29.297 1 89 280 LEU A O 1
ATOM 2148 N N . MET B 1 1 ? -21.859 -20.5 -22.672 1 41.22 1 MET B N 1
ATOM 2149 C CA . MET B 1 1 ? -21.156 -19.844 -21.578 1 41.22 1 MET B CA 1
ATOM 2150 C C . MET B 1 1 ? -21.547 -20.469 -20.234 1 41.22 1 MET B C 1
ATOM 2152 O O . MET B 1 1 ? -22.734 -20.562 -19.906 1 41.22 1 MET B O 1
ATOM 2156 N N . ALA B 1 2 ? -20.672 -21.391 -19.781 1 52 2 ALA B N 1
ATOM 2157 C CA . ALA B 1 2 ? -21.016 -22.172 -18.594 1 52 2 ALA B CA 1
ATOM 2158 C C . ALA B 1 2 ? -21.672 -21.297 -17.531 1 52 2 ALA B C 1
ATOM 2160 O O . ALA B 1 2 ? -21.297 -20.125 -17.375 1 52 2 ALA B O 1
ATOM 2161 N N . ASP B 1 3 ? -22.859 -21.547 -17.156 1 66.62 3 ASP B N 1
ATOM 2162 C CA . ASP B 1 3 ? -23.688 -20.828 -16.188 1 66.62 3 ASP B CA 1
ATOM 2163 C C . ASP B 1 3 ? -23.078 -20.859 -14.797 1 66.62 3 ASP B C 1
ATOM 2165 O O . ASP B 1 3 ? -22.922 -21.938 -14.211 1 66.62 3 ASP B O 1
ATOM 2169 N N . PHE B 1 4 ? -22.188 -20 -14.5 1 74.25 4 PHE B N 1
ATOM 2170 C CA . PHE B 1 4 ? -21.672 -19.922 -13.133 1 74.25 4 PHE B CA 1
ATOM 2171 C C . PHE B 1 4 ? -22.625 -19.156 -12.234 1 74.25 4 PHE B C 1
ATOM 2173 O O . PHE B 1 4 ? -23.234 -18.172 -12.656 1 74.25 4 PHE B O 1
ATOM 2180 N N . ASP B 1 5 ? -23.047 -19.828 -11.18 1 69.94 5 ASP B N 1
ATOM 2181 C CA . ASP B 1 5 ? -24.047 -19.328 -10.242 1 69.94 5 ASP B CA 1
ATOM 2182 C C . ASP B 1 5 ? -23.391 -18.453 -9.164 1 69.94 5 ASP B C 1
ATOM 2184 O O . ASP B 1 5 ? -22.578 -18.938 -8.375 1 69.94 5 ASP B O 1
ATOM 2188 N N . PHE B 1 6 ? -23.703 -17.203 -9.109 1 76.38 6 PHE B N 1
ATOM 2189 C CA . PHE B 1 6 ? -23.203 -16.281 -8.102 1 76.38 6 PHE B CA 1
ATOM 2190 C C . PHE B 1 6 ? -24.188 -16.172 -6.934 1 76.38 6 PHE B C 1
ATOM 2192 O O . PHE B 1 6 ? -23.984 -15.352 -6.027 1 76.38 6 PHE B O 1
ATOM 2199 N N . THR B 1 7 ? -25.172 -16.875 -6.738 1 76.44 7 THR B N 1
ATOM 2200 C CA . THR B 1 7 ? -26.203 -16.625 -5.73 1 76.44 7 THR B CA 1
ATOM 2201 C C . THR B 1 7 ? -26.375 -17.828 -4.816 1 76.44 7 THR B C 1
ATOM 2203 O O . THR B 1 7 ? -26.828 -17.703 -3.676 1 76.44 7 THR B O 1
ATOM 2206 N N . GLY B 1 8 ? -26.062 -18.969 -5.172 1 78.56 8 GLY B N 1
ATOM 2207 C CA . GLY B 1 8 ? -26.359 -20.156 -4.391 1 78.56 8 GLY B CA 1
ATOM 2208 C C . GLY B 1 8 ? -25.359 -20.406 -3.271 1 78.56 8 GLY B C 1
ATOM 2209 O O . GLY B 1 8 ? -24.281 -19.797 -3.248 1 78.56 8 GLY B O 1
ATOM 2210 N N . PRO B 1 9 ? -25.906 -21.016 -2.131 1 84.19 9 PRO B N 1
ATOM 2211 C CA . PRO B 1 9 ? -24.984 -21.344 -1.045 1 84.19 9 PRO B CA 1
ATOM 2212 C C . PRO B 1 9 ? -23.797 -22.188 -1.516 1 84.19 9 PRO B C 1
ATOM 2214 O O . PRO B 1 9 ? -23.906 -22.922 -2.5 1 84.19 9 PRO B O 1
ATOM 2217 N N . VAL B 1 10 ? -22.672 -21.953 -0.957 1 90.19 10 VAL B N 1
ATOM 2218 C CA . VAL B 1 10 ? -21.5 -22.766 -1.241 1 90.19 10 VAL B CA 1
ATOM 2219 C C . VAL B 1 10 ? -21.109 -23.562 0.003 1 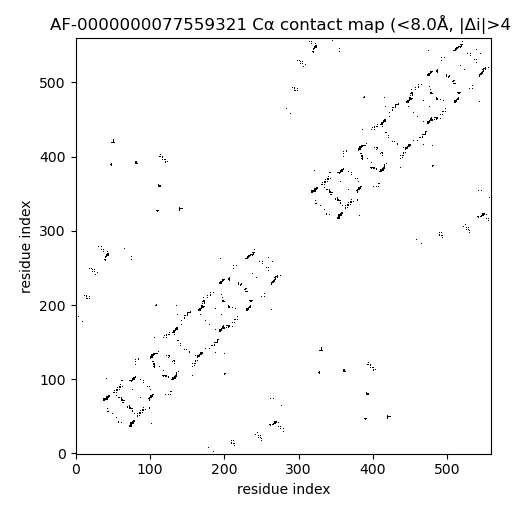90.19 10 VAL B C 1
ATOM 2221 O O . VAL B 1 10 ? -21.25 -23.062 1.127 1 90.19 10 VAL B O 1
ATOM 2224 N N . SER B 1 11 ? -20.812 -24.828 -0.125 1 91.69 11 SER B N 1
ATOM 2225 C CA . SER B 1 11 ? -20.391 -25.688 0.97 1 91.69 11 SER B CA 1
ATOM 2226 C C . SER B 1 11 ? -19.141 -26.484 0.595 1 91.69 11 SER B C 1
ATOM 2228 O O . SER B 1 11 ? -19.016 -26.969 -0.537 1 91.69 11 SER B O 1
ATOM 2230 N N . PHE B 1 12 ? -18.281 -26.547 1.624 1 96.25 12 PHE B N 1
ATOM 2231 C CA . PHE B 1 12 ? -17.047 -27.297 1.43 1 96.25 12 PHE B CA 1
ATOM 2232 C C . PHE B 1 12 ? -16.844 -28.297 2.559 1 96.25 12 PHE B C 1
ATOM 2234 O O . PHE B 1 12 ? -15.922 -28.156 3.363 1 96.25 12 PHE B O 1
ATOM 2241 N N . PRO B 1 13 ? -17.609 -29.359 2.566 1 95.44 13 PRO B N 1
ATOM 2242 C CA . PRO B 1 13 ? -17.578 -30.297 3.684 1 95.44 13 PRO B CA 1
ATOM 2243 C C . PRO B 1 13 ? -16.234 -31 3.84 1 95.44 13 PRO B C 1
ATOM 2245 O O . PRO B 1 13 ? -15.883 -31.453 4.934 1 95.44 13 PRO B O 1
ATOM 2248 N N . ASP B 1 14 ? -15.422 -31.062 2.791 1 97.69 14 ASP B N 1
ATOM 2249 C CA . ASP B 1 14 ? -14.164 -31.812 2.828 1 97.69 14 ASP B CA 1
ATOM 2250 C C . ASP B 1 14 ? -12.984 -30.875 3.104 1 97.69 14 ASP B C 1
ATOM 2252 O O . ASP B 1 14 ? -11.828 -31.297 3.061 1 97.69 14 ASP B O 1
ATOM 2256 N N . LEU B 1 15 ? -13.266 -29.625 3.369 1 98.12 15 LEU B N 1
ATOM 2257 C CA . LEU B 1 15 ? -12.227 -28.609 3.506 1 98.12 15 LEU B CA 1
ATOM 2258 C C . LEU B 1 15 ? -11.227 -28.984 4.59 1 98.12 15 LEU B C 1
ATOM 2260 O O . LEU B 1 15 ? -10.039 -29.156 4.316 1 98.12 15 LEU B O 1
ATOM 2264 N N . GLU B 1 16 ? -11.711 -29.203 5.785 1 98 16 GLU B N 1
ATOM 2265 C CA . GLU B 1 16 ? -10.836 -29.469 6.922 1 98 16 GLU B CA 1
ATOM 2266 C C . GLU B 1 16 ? -10.039 -30.75 6.719 1 98 16 GLU B C 1
ATOM 2268 O O . GLU B 1 16 ? -8.828 -30.781 6.965 1 98 16 GLU B O 1
ATOM 2273 N N . LYS B 1 17 ? -10.711 -31.75 6.273 1 98.5 17 LYS B N 1
ATOM 2274 C CA . LYS B 1 17 ? -10.07 -33.062 6.055 1 98.5 17 LYS B CA 1
ATOM 2275 C C . LYS B 1 17 ? -8.969 -32.938 5.004 1 98.5 17 LYS B C 1
ATOM 2277 O O . LYS B 1 17 ? -7.891 -33.5 5.172 1 98.5 17 LYS B O 1
ATOM 2282 N N . THR B 1 18 ? -9.242 -32.281 3.939 1 98.75 18 THR B N 1
ATOM 2283 C CA . THR B 1 18 ? -8.289 -32.156 2.846 1 98.75 18 THR B CA 1
ATOM 2284 C C . THR B 1 18 ? -7.074 -31.344 3.289 1 98.75 18 THR B C 1
ATOM 2286 O O . THR B 1 18 ? -5.938 -31.703 2.971 1 98.75 18 THR B O 1
ATOM 2289 N N . VAL B 1 19 ? -7.316 -30.25 4.023 1 98.75 19 VAL B N 1
ATOM 2290 C CA . VAL B 1 19 ? -6.238 -29.406 4.523 1 98.75 19 VAL B CA 1
ATOM 2291 C C . VAL B 1 19 ? -5.344 -30.203 5.465 1 98.75 19 VAL B C 1
ATOM 2293 O O . VAL B 1 19 ? -4.117 -30.156 5.367 1 98.75 19 VAL B O 1
ATOM 2296 N N . GLU B 1 20 ? -5.949 -30.984 6.328 1 98.62 20 GLU B N 1
ATOM 2297 C CA . GLU B 1 20 ? -5.188 -31.812 7.258 1 98.62 20 GLU B CA 1
ATOM 2298 C C . GLU B 1 20 ? -4.359 -32.875 6.516 1 98.62 20 GLU B C 1
ATOM 2300 O O . GLU B 1 20 ? -3.225 -33.156 6.902 1 98.62 20 GLU B O 1
ATOM 2305 N N . GLN B 1 21 ? -4.93 -33.438 5.512 1 98.69 21 GLN B N 1
ATOM 2306 C CA . GLN B 1 21 ? -4.207 -34.406 4.711 1 98.69 21 GLN B CA 1
ATOM 2307 C C . GLN B 1 21 ? -3.002 -33.781 4.02 1 98.69 21 GLN B C 1
ATOM 2309 O O . GLN B 1 21 ? -1.924 -34.375 3.975 1 98.69 21 GLN B O 1
ATOM 2314 N N . ALA B 1 22 ? -3.189 -32.625 3.467 1 98.75 22 ALA B N 1
ATOM 2315 C CA . ALA B 1 22 ? -2.088 -31.906 2.816 1 98.75 22 ALA B CA 1
ATOM 2316 C C . ALA B 1 22 ? -0.946 -31.656 3.797 1 98.75 22 ALA B C 1
ATOM 2318 O O . ALA B 1 22 ? 0.224 -31.844 3.457 1 98.75 22 ALA B O 1
ATOM 2319 N N . LYS B 1 23 ? -1.316 -31.219 5 1 98.56 23 LYS B N 1
ATOM 2320 C CA . LYS B 1 23 ? -0.315 -31 6.039 1 98.56 23 LYS B CA 1
ATOM 2321 C C . LYS B 1 23 ? 0.449 -32.281 6.359 1 98.56 23 LYS B C 1
ATOM 2323 O O . LYS B 1 23 ? 1.672 -32.25 6.512 1 98.56 23 LYS B O 1
ATOM 2328 N N . ALA B 1 24 ? -0.271 -33.344 6.477 1 98.38 24 ALA B N 1
ATOM 2329 C CA . ALA B 1 24 ? 0.337 -34.625 6.789 1 98.38 24 ALA B CA 1
ATOM 2330 C C . ALA B 1 24 ? 1.267 -35.094 5.668 1 98.38 24 ALA B C 1
ATOM 2332 O O . ALA B 1 24 ? 2.385 -35.562 5.926 1 98.38 24 ALA B O 1
ATOM 2333 N N . ASP B 1 25 ? 0.864 -34.969 4.461 1 98.19 25 ASP B N 1
ATOM 2334 C CA . ASP B 1 25 ? 1.648 -35.406 3.307 1 98.19 25 ASP B CA 1
ATOM 2335 C C . ASP B 1 25 ? 2.922 -34.562 3.166 1 98.19 25 ASP B C 1
ATOM 2337 O O . ASP B 1 25 ? 3.961 -35.094 2.75 1 98.19 25 ASP B O 1
ATOM 2341 N N . ALA B 1 26 ? 2.801 -33.344 3.508 1 98.12 26 ALA B N 1
ATOM 2342 C CA . ALA B 1 26 ? 3.922 -32.406 3.373 1 98.12 26 ALA B CA 1
ATOM 2343 C C . ALA B 1 26 ? 5.082 -32.812 4.273 1 98.12 26 ALA B C 1
ATOM 2345 O O . ALA B 1 26 ? 6.246 -32.562 3.959 1 98.12 26 ALA B O 1
ATOM 2346 N N . LYS B 1 27 ? 4.816 -33.531 5.328 1 96.75 27 LYS B N 1
ATOM 2347 C CA . LYS B 1 27 ? 5.824 -33.906 6.324 1 96.75 27 LYS B CA 1
ATOM 2348 C C . LYS B 1 27 ? 6.781 -34.969 5.781 1 96.75 27 LYS B C 1
ATOM 2350 O O . LYS B 1 27 ? 7.879 -35.125 6.309 1 96.75 27 LYS B O 1
ATOM 2355 N N . THR B 1 28 ? 6.461 -35.625 4.766 1 94.5 28 THR B N 1
ATOM 2356 C CA . THR B 1 28 ? 7.277 -36.719 4.277 1 94.5 28 THR B CA 1
ATOM 2357 C C . THR B 1 28 ? 7.707 -36.469 2.832 1 94.5 28 THR B C 1
ATOM 2359 O O . THR B 1 28 ? 7.832 -37.438 2.049 1 94.5 28 THR B O 1
ATOM 2362 N N . SER B 1 29 ? 7.934 -35.281 2.52 1 94 29 SER B N 1
ATOM 2363 C CA . SER B 1 29 ? 8.273 -34.938 1.142 1 94 29 SER B CA 1
ATOM 2364 C C . SER B 1 29 ? 9.719 -35.312 0.82 1 94 29 SER B C 1
ATOM 2366 O O . SER B 1 29 ? 10.594 -35.188 1.68 1 94 29 SER B O 1
ATOM 2368 N N . SER B 1 30 ? 9.992 -35.719 -0.393 1 94.44 30 SER B N 1
ATOM 2369 C CA . SER B 1 30 ? 11.336 -36.062 -0.851 1 94.44 30 SER B CA 1
ATOM 2370 C C . SER B 1 30 ? 12.141 -34.781 -1.125 1 94.44 30 SER B C 1
ATOM 2372 O O . SER B 1 30 ? 11.578 -33.688 -1.266 1 94.44 30 SER B O 1
ATOM 2374 N N . LYS B 1 31 ? 13.414 -34.938 -1.297 1 94.56 31 LYS B N 1
ATOM 2375 C CA . LYS B 1 31 ? 14.312 -33.844 -1.612 1 94.56 31 LYS B CA 1
ATOM 2376 C C . LYS B 1 31 ? 14.016 -33.281 -2.998 1 94.56 31 LYS B C 1
ATOM 2378 O O . LYS B 1 31 ? 14.188 -32.062 -3.232 1 94.56 31 LYS B O 1
ATOM 2383 N N . GLU B 1 32 ? 13.555 -34.156 -3.844 1 95 32 GLU B N 1
ATOM 2384 C CA . GLU B 1 32 ? 13.227 -33.719 -5.199 1 95 32 GLU B CA 1
ATOM 2385 C C . GLU B 1 32 ? 12.047 -32.75 -5.203 1 95 32 GLU B C 1
ATOM 2387 O O . GLU B 1 32 ? 12.047 -31.766 -5.953 1 95 32 GLU B O 1
ATOM 2392 N N . VAL B 1 33 ? 11.094 -33.031 -4.363 1 96.94 33 VAL B N 1
ATOM 2393 C CA . VAL B 1 33 ? 9.93 -32.156 -4.254 1 96.94 33 VAL B CA 1
ATOM 2394 C C . VAL B 1 33 ? 10.336 -30.828 -3.623 1 96.94 33 VAL B C 1
ATOM 2396 O O . VAL B 1 33 ? 9.891 -29.766 -4.062 1 96.94 33 VAL B O 1
ATOM 2399 N N . ILE B 1 34 ? 11.18 -30.891 -2.648 1 96.81 34 ILE B N 1
ATOM 2400 C CA . ILE B 1 34 ? 11.68 -29.688 -2.006 1 96.81 34 ILE B CA 1
ATOM 2401 C C . ILE B 1 34 ? 12.438 -28.828 -3.023 1 96.81 34 ILE B C 1
ATOM 2403 O O . ILE B 1 34 ? 12.258 -27.625 -3.088 1 96.81 34 ILE B O 1
ATOM 2407 N N . ARG B 1 35 ? 13.242 -29.469 -3.84 1 95.5 35 ARG B N 1
ATOM 2408 C CA . ARG B 1 35 ? 14.016 -28.781 -4.875 1 95.5 35 ARG B CA 1
ATOM 2409 C C . ARG B 1 35 ? 13.094 -28.094 -5.887 1 95.5 35 ARG B C 1
ATOM 2411 O O . ARG B 1 35 ? 13.383 -27 -6.344 1 95.5 35 ARG B O 1
ATOM 2418 N N . SER B 1 36 ? 12.031 -28.75 -6.18 1 96.81 36 SER B N 1
ATOM 2419 C CA . SER B 1 36 ? 11.102 -28.203 -7.168 1 96.81 36 SER B CA 1
ATOM 2420 C C . SER B 1 36 ? 10.461 -26.922 -6.676 1 96.81 36 SER B C 1
ATOM 2422 O O . SER B 1 36 ? 9.945 -26.125 -7.477 1 96.81 36 SER B O 1
ATOM 2424 N N . LEU B 1 37 ? 10.461 -26.672 -5.332 1 98.19 37 LEU B N 1
ATOM 2425 C CA . LEU B 1 37 ? 9.883 -25.453 -4.781 1 98.19 37 LEU B CA 1
ATOM 2426 C C . LEU B 1 37 ? 10.539 -24.219 -5.391 1 98.19 37 LEU B C 1
ATOM 2428 O O . LEU B 1 37 ? 9.875 -23.203 -5.621 1 98.19 37 LEU B O 1
ATOM 2432 N N . VAL B 1 38 ? 11.82 -24.312 -5.688 1 98.12 38 VAL B N 1
ATOM 2433 C CA . VAL B 1 38 ? 12.562 -23.172 -6.23 1 98.12 38 VAL B CA 1
ATOM 2434 C C . VAL B 1 38 ? 11.922 -22.703 -7.535 1 98.12 38 VAL B C 1
ATOM 2436 O O . VAL B 1 38 ? 11.797 -21.5 -7.781 1 98.12 38 VAL B O 1
ATOM 2439 N N . THR B 1 39 ? 11.414 -23.641 -8.312 1 98 39 THR B N 1
ATOM 2440 C CA . THR B 1 39 ? 10.906 -23.359 -9.648 1 98 39 THR B CA 1
ATOM 2441 C C . THR B 1 39 ? 9.516 -22.75 -9.586 1 98 39 THR B C 1
ATOM 2443 O O . THR B 1 39 ? 9.008 -22.234 -10.586 1 98 39 THR B O 1
ATOM 2446 N N . TYR B 1 40 ? 8.875 -22.734 -8.375 1 98.69 40 TYR B N 1
ATOM 2447 C CA . TYR B 1 40 ? 7.543 -22.172 -8.211 1 98.69 40 TYR B CA 1
ATOM 2448 C C . TYR B 1 40 ? 7.617 -20.766 -7.641 1 98.69 40 TYR B C 1
ATOM 2450 O O . TYR B 1 40 ? 6.617 -20.031 -7.625 1 98.69 40 TYR B O 1
ATOM 2458 N N . ILE B 1 41 ? 8.773 -20.359 -7.258 1 98.81 41 ILE B N 1
ATOM 2459 C CA . ILE B 1 41 ? 8.891 -19.141 -6.453 1 98.81 41 ILE B CA 1
ATOM 2460 C C . ILE B 1 41 ? 8.852 -17.922 -7.363 1 98.81 41 ILE B C 1
ATOM 2462 O O . ILE B 1 41 ? 9.625 -17.828 -8.32 1 98.81 41 ILE B O 1
ATOM 2466 N N . ASP B 1 42 ? 7.918 -17.062 -7.164 1 98.88 42 ASP B N 1
ATOM 2467 C CA . ASP B 1 42 ? 8.062 -15.648 -7.508 1 98.88 42 ASP B CA 1
ATOM 2468 C C . ASP B 1 42 ? 8.836 -14.898 -6.422 1 98.88 42 ASP B C 1
ATOM 2470 O O . ASP B 1 42 ? 8.258 -14.508 -5.402 1 98.88 42 ASP B O 1
ATOM 2474 N N . LEU B 1 43 ? 10.125 -14.727 -6.66 1 98.81 43 LEU B N 1
ATOM 2475 C CA . LEU B 1 43 ? 10.93 -14.031 -5.672 1 98.81 43 LEU B CA 1
ATOM 2476 C C . LEU B 1 43 ? 10.578 -12.547 -5.625 1 98.81 43 LEU B C 1
ATOM 2478 O O . LEU B 1 43 ? 10.672 -11.852 -6.637 1 98.81 43 LEU B O 1
ATOM 2482 N N . THR B 1 44 ? 10.188 -12.047 -4.402 1 98.81 44 THR B N 1
ATOM 2483 C CA . THR B 1 44 ? 9.422 -10.812 -4.352 1 98.81 44 THR B CA 1
ATOM 2484 C C . THR B 1 44 ? 10.086 -9.797 -3.426 1 98.81 44 THR B C 1
ATOM 2486 O O . THR B 1 44 ? 10.547 -10.148 -2.34 1 98.81 44 THR B O 1
ATOM 2489 N N . THR B 1 45 ? 10.273 -8.609 -3.875 1 98.56 45 THR B N 1
ATOM 2490 C CA . THR B 1 45 ? 10.422 -7.453 -2.996 1 98.56 45 THR B CA 1
ATOM 2491 C C . THR B 1 45 ? 9.414 -6.367 -3.359 1 98.56 45 THR B C 1
ATOM 2493 O O . THR B 1 45 ? 9.328 -5.953 -4.516 1 98.56 45 THR B O 1
ATOM 2496 N N . LEU B 1 46 ? 8.633 -5.957 -2.463 1 98.44 46 LEU B N 1
ATOM 2497 C CA . LEU B 1 46 ? 7.609 -4.934 -2.625 1 98.44 46 LEU B CA 1
ATOM 2498 C C . LEU B 1 46 ? 7.668 -3.92 -1.487 1 98.44 46 LEU B C 1
ATOM 2500 O O . LEU B 1 46 ? 6.668 -3.684 -0.808 1 98.44 46 LEU B O 1
ATOM 2504 N N . ALA B 1 47 ? 8.797 -3.291 -1.372 1 97.75 47 ALA B N 1
ATOM 2505 C CA . ALA B 1 47 ? 9.016 -2.266 -0.356 1 97.75 47 ALA B CA 1
ATOM 2506 C C . ALA B 1 47 ? 9.008 -0.87 -0.975 1 97.75 47 ALA B C 1
ATOM 2508 O O . ALA B 1 47 ? 9.375 -0.699 -2.141 1 97.75 47 ALA B O 1
ATOM 2509 N N . GLY B 1 48 ? 8.594 0.073 -0.144 1 97.62 48 GLY B N 1
ATOM 2510 C CA . GLY B 1 48 ? 8.586 1.453 -0.601 1 97.62 48 GLY B CA 1
ATOM 2511 C C . GLY B 1 48 ? 9.969 2.002 -0.868 1 97.62 48 GLY B C 1
ATOM 2512 O O . GLY B 1 48 ? 10.133 2.943 -1.646 1 97.62 48 GLY B O 1
ATOM 2513 N N . ASP B 1 49 ? 10.961 1.434 -0.255 1 97.94 49 ASP B N 1
ATOM 2514 C CA . ASP B 1 49 ? 12.328 1.932 -0.401 1 97.94 49 ASP B CA 1
ATOM 2515 C C . ASP B 1 49 ? 13.156 1.007 -1.288 1 97.94 49 ASP B C 1
ATOM 2517 O O . ASP B 1 49 ? 14.383 0.977 -1.186 1 97.94 49 ASP B O 1
ATOM 2521 N N . ASP B 1 50 ? 12.547 0.177 -2.111 1 98.44 50 ASP B N 1
ATOM 2522 C CA . ASP B 1 50 ? 13.266 -0.624 -3.094 1 98.44 50 ASP B CA 1
ATOM 2523 C C . ASP B 1 50 ? 14.047 0.266 -4.059 1 98.44 50 ASP B C 1
ATOM 2525 O O . ASP B 1 50 ? 13.477 1.164 -4.684 1 98.44 50 ASP B O 1
ATOM 2529 N N . THR B 1 51 ? 15.297 0.049 -4.176 1 98.38 51 THR B N 1
ATOM 2530 C CA . THR B 1 51 ? 16.172 0.774 -5.09 1 98.38 51 THR B CA 1
ATOM 2531 C C . THR B 1 51 ? 16.562 -0.105 -6.273 1 98.38 51 THR B C 1
ATOM 2533 O O . THR B 1 51 ? 16.281 -1.304 -6.285 1 98.38 51 THR B O 1
ATOM 2536 N N . ARG B 1 52 ? 17.188 0.529 -7.25 1 98.25 52 ARG B N 1
ATOM 2537 C CA . ARG B 1 52 ? 17.719 -0.183 -8.406 1 98.25 52 ARG B CA 1
ATOM 2538 C C . ARG B 1 52 ? 18.609 -1.342 -7.973 1 98.25 52 ARG B C 1
ATOM 2540 O O . ARG B 1 52 ? 18.422 -2.477 -8.414 1 98.25 52 ARG B O 1
ATOM 2547 N N . LYS B 1 53 ? 19.5 -1.075 -7.074 1 98.5 53 LYS B N 1
ATOM 2548 C CA . LYS B 1 53 ? 20.453 -2.1 -6.645 1 98.5 53 LYS B CA 1
ATOM 2549 C C . LYS B 1 53 ? 19.734 -3.268 -5.973 1 98.5 53 LYS B C 1
ATOM 2551 O O . LYS B 1 53 ? 20.031 -4.43 -6.246 1 98.5 53 LYS B O 1
ATOM 2556 N N . ARG B 1 54 ? 18.844 -2.992 -5.113 1 97.94 54 ARG B N 1
ATOM 2557 C CA . ARG B 1 54 ? 18.125 -4.031 -4.379 1 97.94 54 ARG B CA 1
ATOM 2558 C C . ARG B 1 54 ? 17.406 -4.977 -5.332 1 97.94 54 ARG B C 1
ATOM 2560 O O . ARG B 1 54 ? 17.469 -6.195 -5.18 1 97.94 54 ARG B O 1
ATOM 2567 N N . VAL B 1 55 ? 16.719 -4.402 -6.348 1 98.69 55 VAL B N 1
ATOM 2568 C CA . VAL B 1 55 ? 15.898 -5.238 -7.219 1 98.69 55 VAL B CA 1
ATOM 2569 C C . VAL B 1 55 ? 16.781 -5.973 -8.219 1 98.69 55 VAL B C 1
ATOM 2571 O O . VAL B 1 55 ? 16.484 -7.094 -8.625 1 98.69 55 VAL B O 1
ATOM 2574 N N . GLN B 1 56 ? 17.906 -5.367 -8.578 1 98.81 56 GLN B N 1
ATOM 2575 C CA . GLN B 1 56 ? 18.844 -6.074 -9.445 1 98.81 56 GLN B CA 1
ATOM 2576 C C . GLN B 1 56 ? 19.5 -7.246 -8.719 1 98.81 56 GLN B C 1
ATOM 2578 O O . GLN B 1 56 ? 19.688 -8.312 -9.297 1 98.81 56 GLN B O 1
ATOM 2583 N N . ASP B 1 57 ? 19.828 -7.031 -7.438 1 98.62 57 ASP B N 1
ATOM 2584 C CA . ASP B 1 57 ? 20.344 -8.133 -6.629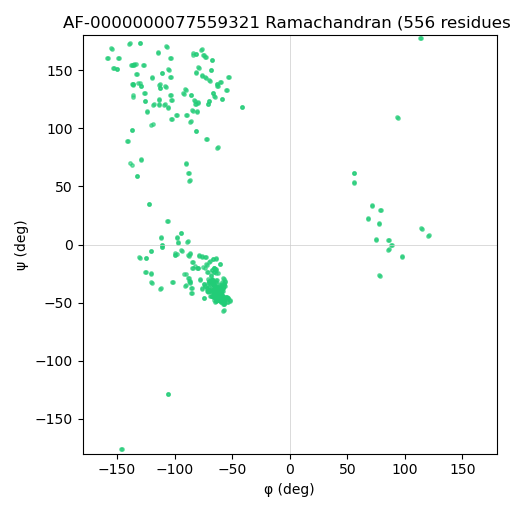 1 98.62 57 ASP B CA 1
ATOM 2585 C C . ASP B 1 57 ? 19.312 -9.266 -6.535 1 98.62 57 ASP B C 1
ATOM 2587 O O . ASP B 1 57 ? 19.672 -10.438 -6.59 1 98.62 57 ASP B O 1
ATOM 2591 N N . LEU B 1 58 ? 18.109 -8.883 -6.387 1 98.69 58 LEU B N 1
ATOM 2592 C CA . LEU B 1 58 ? 17.016 -9.852 -6.332 1 98.69 58 LEU B CA 1
ATOM 2593 C C . LEU B 1 58 ? 16.938 -10.664 -7.621 1 98.69 58 LEU B C 1
ATOM 2595 O O . LEU B 1 58 ? 16.766 -11.883 -7.586 1 98.69 58 LEU B O 1
ATOM 2599 N N . ALA B 1 59 ? 17 -9.984 -8.734 1 98.75 59 ALA B N 1
ATOM 2600 C CA . ALA B 1 59 ? 16.938 -10.625 -10.039 1 98.75 59 ALA B CA 1
ATOM 2601 C C . ALA B 1 59 ? 18.109 -11.602 -10.219 1 98.75 59 ALA B C 1
ATOM 2603 O O . ALA B 1 59 ? 17.922 -12.711 -10.727 1 98.75 59 ALA B O 1
ATOM 2604 N N . ALA B 1 60 ? 19.266 -11.18 -9.812 1 98.25 60 ALA B N 1
ATOM 2605 C CA . ALA B 1 60 ? 20.438 -12.047 -9.906 1 98.25 60 ALA B CA 1
ATOM 2606 C C . ALA B 1 60 ? 20.25 -13.32 -9.086 1 98.25 60 ALA B C 1
ATOM 2608 O O . ALA B 1 60 ? 20.578 -14.422 -9.539 1 98.25 60 ALA B O 1
ATOM 2609 N N . ARG B 1 61 ? 19.719 -13.148 -7.957 1 97.56 61 ARG B N 1
ATOM 2610 C CA . ARG B 1 61 ? 19.469 -14.281 -7.07 1 97.56 61 ARG B CA 1
ATOM 2611 C C . ARG B 1 61 ? 18.453 -15.234 -7.668 1 97.56 61 ARG B C 1
ATOM 2613 O O . ARG B 1 61 ? 18.594 -16.453 -7.578 1 97.56 61 ARG B O 1
ATOM 2620 N N . ALA B 1 62 ? 17.375 -14.695 -8.211 1 98.38 62 ALA B N 1
ATOM 2621 C CA . ALA B 1 62 ? 16.328 -15.508 -8.828 1 98.38 62 ALA B CA 1
ATOM 2622 C C . ALA B 1 62 ? 16.891 -16.312 -10 1 98.38 62 ALA B C 1
ATOM 2624 O O . ALA B 1 62 ? 16.453 -17.453 -10.242 1 98.38 62 ALA B O 1
ATOM 2625 N N . SER B 1 63 ? 17.812 -15.75 -10.695 1 97.81 63 SER B N 1
ATOM 2626 C CA . SER B 1 63 ? 18.406 -16.344 -11.883 1 97.81 63 SER B CA 1
ATOM 2627 C C . SER B 1 63 ? 19.391 -17.453 -11.508 1 97.81 63 SER B C 1
ATOM 2629 O O . SER B 1 63 ? 19.469 -18.484 -12.203 1 97.81 63 SER B O 1
ATOM 2631 N N . LYS B 1 64 ? 20.109 -17.219 -10.438 1 95.75 64 LYS B N 1
ATOM 2632 C CA . LYS B 1 64 ? 21.141 -18.172 -10.039 1 95.75 64 LYS B CA 1
ATOM 2633 C C . LYS B 1 64 ? 21.141 -18.375 -8.523 1 95.75 64 LYS B C 1
ATOM 2635 O O . LYS B 1 64 ? 22.141 -18.094 -7.852 1 95.75 64 LYS B O 1
ATOM 2640 N N . PRO B 1 65 ? 20.094 -19.016 -8.102 1 93.38 65 PRO B N 1
ATOM 2641 C CA . PRO B 1 65 ? 20.031 -19.25 -6.652 1 93.38 65 PRO B CA 1
ATOM 2642 C C . PRO B 1 65 ? 21.078 -20.25 -6.172 1 93.38 65 PRO B C 1
ATOM 2644 O O . PRO B 1 65 ? 21.531 -20.172 -5.023 1 93.38 65 PRO B O 1
ATOM 2647 N N . PHE B 1 66 ? 21.375 -21.203 -7.016 1 88.38 66 PHE B N 1
ATOM 2648 C CA . PHE B 1 66 ? 22.422 -22.188 -6.762 1 88.38 66 PHE B CA 1
ATOM 2649 C C . PHE B 1 66 ? 23.516 -22.109 -7.82 1 88.38 66 PHE B C 1
ATOM 2651 O O . PHE B 1 66 ? 23.391 -22.703 -8.891 1 88.38 66 PHE B O 1
ATOM 2658 N N . PRO B 1 67 ? 24.609 -21.531 -7.457 1 82.75 67 PRO B N 1
ATOM 2659 C CA . PRO B 1 67 ? 25.641 -21.297 -8.469 1 82.75 67 PRO B CA 1
ATOM 2660 C C . PRO B 1 67 ? 26.109 -22.578 -9.141 1 82.75 67 PRO B C 1
ATOM 2662 O O . PRO B 1 67 ? 26.438 -22.578 -10.328 1 82.75 67 PRO B O 1
ATOM 2665 N N . ASN B 1 68 ? 26.016 -23.656 -8.391 1 86.12 68 ASN B N 1
ATOM 2666 C CA . ASN B 1 68 ? 26.531 -24.906 -8.938 1 86.12 68 ASN B CA 1
ATOM 2667 C C . ASN B 1 68 ? 25.469 -25.656 -9.727 1 86.12 68 ASN B C 1
ATOM 2669 O O . ASN B 1 68 ? 25.734 -26.734 -10.266 1 86.12 68 ASN B O 1
ATOM 2673 N N . ASP B 1 69 ? 24.281 -25.109 -9.859 1 89 69 ASP B N 1
ATOM 2674 C CA . ASP B 1 69 ? 23.203 -25.688 -10.648 1 89 69 ASP B CA 1
ATOM 2675 C C . ASP B 1 69 ? 22.438 -24.609 -11.406 1 89 69 ASP B C 1
ATOM 2677 O O . ASP B 1 69 ? 21.375 -24.172 -10.961 1 89 69 ASP B O 1
ATOM 2681 N N . PRO B 1 70 ? 22.828 -24.297 -12.531 1 86.5 70 PRO B N 1
ATOM 2682 C CA . PRO B 1 70 ? 22.234 -23.188 -13.289 1 86.5 70 PRO B CA 1
ATOM 2683 C C . PRO B 1 70 ? 20.844 -23.516 -13.812 1 86.5 70 PRO B C 1
ATOM 2685 O O . PRO B 1 70 ? 20.141 -22.625 -14.281 1 86.5 70 PRO B O 1
ATOM 2688 N N . SER B 1 71 ? 20.562 -24.75 -13.688 1 88 71 SER B N 1
ATOM 2689 C CA . SER B 1 71 ? 19.234 -25.141 -14.188 1 88 71 SER B CA 1
ATOM 2690 C C . SER B 1 71 ? 18.141 -24.797 -13.188 1 88 71 SER B C 1
ATOM 2692 O O . SER B 1 71 ? 16.969 -24.75 -13.547 1 88 71 SER B O 1
ATOM 2694 N N . LEU B 1 72 ? 18.531 -24.625 -11.984 1 93.56 72 LEU B N 1
ATOM 2695 C CA . LEU B 1 72 ? 17.562 -24.297 -10.938 1 93.56 72 LEU B CA 1
ATOM 2696 C C . LEU B 1 72 ? 17.391 -22.797 -10.812 1 93.56 72 LEU B C 1
ATOM 2698 O O . LEU B 1 72 ? 18.344 -22.078 -10.5 1 93.56 72 LEU B O 1
ATOM 2702 N N . LYS B 1 73 ? 16.188 -22.297 -11.195 1 96.88 73 LYS B N 1
ATOM 2703 C CA . LYS B 1 73 ? 15.875 -20.875 -11.164 1 96.88 73 LYS B CA 1
ATOM 2704 C C . LYS B 1 73 ? 14.477 -20.625 -10.617 1 96.88 73 LYS B C 1
ATOM 2706 O O . LYS B 1 73 ? 13.625 -21.516 -10.656 1 96.88 73 LYS B O 1
ATOM 2711 N N . CYS B 1 74 ? 14.289 -19.469 -10.078 1 98.62 74 CYS B N 1
ATOM 2712 C CA . CYS B 1 74 ? 12.938 -19.062 -9.703 1 98.62 74 CYS B CA 1
ATOM 2713 C C . CYS B 1 74 ? 12.07 -18.859 -10.938 1 98.62 74 CYS B C 1
ATOM 2715 O O . CYS B 1 74 ? 12.586 -18.703 -12.047 1 98.62 74 CYS B O 1
ATOM 2717 N N . ALA B 1 75 ? 10.766 -18.922 -10.719 1 98.69 75 ALA B N 1
ATOM 2718 C CA . ALA B 1 75 ? 9.836 -18.719 -11.82 1 98.69 75 ALA B CA 1
ATOM 2719 C C . ALA B 1 75 ? 9.812 -17.266 -12.273 1 98.69 75 ALA B C 1
ATOM 2721 O O . ALA B 1 75 ? 9.758 -16.984 -13.477 1 98.69 75 ALA B O 1
ATOM 2722 N N . ALA B 1 76 ? 9.867 -16.344 -11.336 1 98.88 76 ALA B N 1
ATOM 2723 C CA . ALA B 1 76 ? 9.766 -14.93 -11.656 1 98.88 76 ALA B CA 1
ATOM 2724 C C . ALA B 1 76 ? 10.359 -14.07 -10.547 1 98.88 76 ALA B C 1
ATOM 2726 O O . ALA B 1 76 ? 10.633 -14.562 -9.453 1 98.88 76 ALA B O 1
ATOM 2727 N N . VAL B 1 77 ? 10.672 -12.875 -10.891 1 98.88 77 VAL B N 1
ATOM 2728 C CA . VAL B 1 77 ? 10.914 -11.781 -9.953 1 98.88 77 VAL B CA 1
ATOM 2729 C C . VAL B 1 77 ? 9.711 -10.844 -9.922 1 98.88 77 VAL B C 1
ATOM 2731 O O . VAL B 1 77 ? 9.219 -10.43 -10.977 1 98.88 77 VAL B O 1
ATOM 2734 N N . CYS B 1 78 ? 9.234 -10.57 -8.734 1 98.94 78 CYS B N 1
ATOM 2735 C CA . CYS B 1 78 ? 8.055 -9.727 -8.609 1 98.94 78 CYS B CA 1
ATOM 2736 C C . CYS B 1 78 ? 8.398 -8.398 -7.938 1 98.94 78 CYS B C 1
ATOM 2738 O O . CYS B 1 78 ? 8.859 -8.383 -6.793 1 98.94 78 CYS B O 1
ATOM 2740 N N . VAL B 1 79 ? 8.156 -7.305 -8.664 1 98.94 79 VAL B N 1
ATOM 2741 C CA . VAL B 1 79 ? 8.539 -5.977 -8.195 1 98.94 79 VAL B CA 1
ATOM 2742 C C . VAL B 1 79 ? 7.434 -4.973 -8.508 1 98.94 79 VAL B C 1
ATOM 2744 O O . VAL B 1 79 ? 6.453 -5.312 -9.172 1 98.94 79 VAL B O 1
ATOM 2747 N N . TYR B 1 80 ? 7.602 -3.76 -8.008 1 98.88 80 TYR B N 1
ATOM 2748 C CA . TYR B 1 80 ? 6.719 -2.656 -8.367 1 98.88 80 TYR B CA 1
ATOM 2749 C C . TYR B 1 80 ? 6.996 -2.18 -9.789 1 98.88 80 TYR B C 1
ATOM 2751 O O . TYR B 1 80 ? 8.094 -2.385 -10.312 1 98.88 80 TYR B O 1
ATOM 2759 N N . PRO B 1 81 ? 6.027 -1.448 -10.375 1 98.88 81 PRO B N 1
ATOM 2760 C CA . PRO B 1 81 ? 6.16 -0.993 -11.766 1 98.88 81 PRO B CA 1
ATOM 2761 C C . PRO B 1 81 ? 7.406 -0.137 -11.984 1 98.88 81 PRO B C 1
ATOM 2763 O O . PRO B 1 81 ? 8.07 -0.269 -13.016 1 98.88 81 PRO B O 1
ATOM 2766 N N . ALA B 1 82 ? 7.762 0.659 -11.039 1 98.69 82 ALA B N 1
ATOM 2767 C CA . ALA B 1 82 ? 8.883 1.581 -11.195 1 98.69 82 ALA B CA 1
ATOM 2768 C C . ALA B 1 82 ? 10.203 0.825 -11.32 1 98.69 82 ALA B C 1
ATOM 2770 O O . ALA B 1 82 ? 11.219 1.399 -11.719 1 98.69 82 ALA B O 1
ATOM 2771 N N . ARG B 1 83 ? 10.195 -0.48 -11.016 1 98.81 83 ARG B N 1
ATOM 2772 C CA . ARG B 1 83 ? 11.438 -1.238 -10.922 1 98.81 83 ARG B CA 1
ATOM 2773 C C . ARG B 1 83 ? 11.555 -2.246 -12.055 1 98.81 83 ARG B C 1
ATOM 2775 O O . ARG B 1 83 ? 12.57 -2.928 -12.188 1 98.81 83 ARG B O 1
ATOM 2782 N N . ILE B 1 84 ? 10.523 -2.301 -12.898 1 98.88 84 ILE B N 1
ATOM 2783 C CA . ILE B 1 84 ? 10.492 -3.281 -13.977 1 98.88 84 ILE B CA 1
ATOM 2784 C C . ILE B 1 84 ? 11.727 -3.123 -14.859 1 98.88 84 ILE B C 1
ATOM 2786 O O . ILE B 1 84 ? 12.414 -4.105 -15.164 1 98.88 84 ILE B O 1
ATOM 2790 N N . GLY B 1 85 ? 12.023 -1.885 -15.242 1 98.75 85 GLY B N 1
ATOM 2791 C CA . GLY B 1 85 ? 13.172 -1.628 -16.094 1 98.75 85 GLY B CA 1
ATOM 2792 C C . GLY B 1 85 ? 14.484 -2.09 -15.5 1 98.75 85 GLY B C 1
ATOM 2793 O O . GLY B 1 85 ? 15.344 -2.613 -16.203 1 98.75 85 GLY B O 1
ATOM 2794 N N . ASP B 1 86 ? 14.648 -1.937 -14.188 1 98.69 86 ASP B N 1
ATOM 2795 C CA . ASP B 1 86 ? 15.867 -2.346 -13.492 1 98.69 86 ASP B CA 1
ATOM 2796 C C . ASP B 1 86 ? 16.047 -3.861 -13.555 1 98.69 86 ASP B C 1
ATOM 2798 O O . ASP B 1 86 ? 17.156 -4.352 -13.766 1 98.69 86 ASP B O 1
ATOM 2802 N N . VAL B 1 87 ? 14.953 -4.574 -13.32 1 98.88 87 VAL B N 1
ATOM 2803 C CA . VAL B 1 87 ? 15 -6.031 -13.383 1 98.88 87 VAL B CA 1
ATOM 2804 C C . VAL B 1 87 ? 15.336 -6.48 -14.805 1 98.88 87 VAL B C 1
ATOM 2806 O O . VAL B 1 87 ? 16.203 -7.34 -15.008 1 98.88 87 VAL B O 1
ATOM 2809 N N . LYS B 1 88 ? 14.633 -5.863 -15.781 1 98.75 88 LYS B N 1
ATOM 2810 C CA . LYS B 1 88 ? 14.844 -6.191 -17.188 1 98.75 88 LYS B CA 1
ATOM 2811 C C . LYS B 1 88 ? 16.312 -6.004 -17.578 1 98.75 88 LYS B C 1
ATOM 2813 O O . LYS B 1 88 ? 16.906 -6.871 -18.219 1 98.75 88 LYS B O 1
ATOM 2818 N N . GLU B 1 89 ? 16.859 -4.926 -17.188 1 98.69 89 GLU B N 1
ATOM 2819 C CA . GLU B 1 89 ? 18.266 -4.625 -17.469 1 98.69 89 GLU B CA 1
ATOM 2820 C C . GLU B 1 89 ? 19.188 -5.68 -16.859 1 98.69 89 GLU B C 1
ATOM 2822 O O . GLU B 1 89 ? 20.109 -6.164 -17.531 1 98.69 89 GLU B O 1
ATOM 2827 N N . LYS B 1 90 ? 18.969 -6.031 -15.625 1 98.75 90 LYS B N 1
ATOM 2828 C CA . LYS B 1 90 ? 19.828 -6.988 -14.938 1 98.75 90 LYS B CA 1
ATOM 2829 C C . LYS B 1 90 ? 19.734 -8.367 -15.586 1 98.75 90 LYS B C 1
ATOM 2831 O O . LYS B 1 90 ? 20.75 -9.039 -15.789 1 98.75 90 LYS B O 1
ATOM 2836 N N . LEU B 1 91 ? 18.531 -8.805 -15.883 1 98.69 91 LEU B N 1
ATOM 2837 C CA . LEU B 1 91 ? 18.359 -10.109 -16.516 1 98.69 91 LEU B CA 1
ATOM 2838 C C . LEU B 1 91 ? 19.047 -10.148 -17.875 1 98.69 91 LEU B C 1
ATOM 2840 O O . LEU B 1 91 ? 19.672 -11.156 -18.234 1 98.69 91 LEU B O 1
ATOM 2844 N N . ALA B 1 92 ? 18.922 -9.062 -18.641 1 98.5 92 ALA B N 1
ATOM 2845 C CA . ALA B 1 92 ? 19.625 -8.961 -19.922 1 98.5 92 ALA B CA 1
ATOM 2846 C C . ALA B 1 92 ? 21.125 -9.07 -19.734 1 98.5 92 ALA B C 1
ATOM 2848 O O . ALA B 1 92 ? 21.812 -9.773 -20.484 1 98.5 92 ALA B O 1
ATOM 2849 N N . GLU B 1 93 ? 21.641 -8.352 -18.734 1 98.44 93 GLU B N 1
ATOM 2850 C CA . GLU B 1 93 ? 23.062 -8.398 -18.406 1 98.44 93 GLU B CA 1
ATOM 2851 C C . GLU B 1 93 ? 23.516 -9.828 -18.125 1 98.44 93 GLU B C 1
ATOM 2853 O O . GLU B 1 93 ? 24.641 -10.211 -18.5 1 98.44 93 GLU B O 1
ATOM 2858 N N . LEU B 1 94 ? 22.672 -10.617 -17.516 1 96.88 94 LEU B N 1
ATOM 2859 C CA . LEU B 1 94 ? 23 -11.977 -17.109 1 96.88 94 LEU B CA 1
ATOM 2860 C C . LEU B 1 94 ? 22.75 -12.969 -18.234 1 96.88 94 LEU B C 1
ATOM 2862 O O . LEU B 1 94 ? 23.047 -14.156 -18.109 1 96.88 94 LEU B O 1
ATOM 2866 N N . GLY B 1 95 ? 22.141 -12.477 -19.328 1 97 95 GLY B N 1
ATOM 2867 C CA . GLY B 1 95 ? 21.734 -13.367 -20.406 1 97 95 GLY B CA 1
ATOM 2868 C C . GLY B 1 95 ? 20.609 -14.305 -20 1 97 95 GLY B C 1
ATOM 2869 O O . GLY B 1 95 ? 20.5 -15.414 -20.531 1 97 95 GLY B O 1
ATOM 2870 N N . GLU B 1 96 ? 19.859 -13.922 -18.984 1 96.25 96 GLU B N 1
ATOM 2871 C CA . GLU B 1 96 ? 18.766 -14.719 -18.438 1 96.25 96 GLU B CA 1
ATOM 2872 C C . GLU B 1 96 ? 17.469 -14.469 -19.203 1 96.25 96 GLU B C 1
ATOM 2874 O O . GLU B 1 96 ? 17.031 -13.328 -19.328 1 96.25 96 GLU B O 1
ATOM 2879 N N . GLN B 1 97 ? 16.828 -15.562 -19.641 1 94.62 97 GLN B N 1
ATOM 2880 C CA . GLN B 1 97 ? 15.625 -15.406 -20.438 1 94.62 97 GLN B CA 1
ATOM 2881 C C . GLN B 1 97 ? 14.453 -16.172 -19.812 1 94.62 97 GLN B C 1
ATOM 2883 O O . GLN B 1 97 ? 13.297 -15.969 -20.203 1 94.62 97 GLN B O 1
ATOM 2888 N N . ASP B 1 98 ? 14.758 -17 -18.859 1 96.44 98 ASP B N 1
ATOM 2889 C CA . ASP B 1 98 ? 13.734 -17.906 -18.359 1 96.44 98 ASP B CA 1
ATOM 2890 C C . ASP B 1 98 ? 12.969 -17.297 -17.203 1 96.44 98 ASP B C 1
ATOM 2892 O O . ASP B 1 98 ? 11.773 -17.562 -17.016 1 96.44 98 ASP B O 1
ATOM 2896 N N . VAL B 1 99 ? 13.633 -16.516 -16.359 1 98.56 99 VAL B N 1
ATOM 2897 C CA . VAL B 1 99 ? 12.992 -15.883 -15.203 1 98.56 99 VAL B CA 1
ATOM 2898 C C . VAL B 1 99 ? 12.055 -14.773 -15.672 1 98.56 99 VAL B C 1
ATOM 2900 O O . VAL B 1 99 ? 12.477 -13.852 -16.359 1 98.56 99 VAL B O 1
ATOM 2903 N N . LYS B 1 100 ? 10.781 -14.859 -15.359 1 98.88 100 LYS B N 1
ATOM 2904 C CA . LYS B 1 100 ? 9.797 -13.875 -15.781 1 98.88 100 LYS B CA 1
ATOM 2905 C C . LYS B 1 100 ? 9.852 -12.625 -14.906 1 98.88 100 LYS B C 1
ATOM 2907 O O . LYS B 1 100 ? 10.32 -12.688 -13.766 1 98.88 100 LYS B O 1
ATOM 2912 N N . ILE B 1 101 ? 9.469 -11.539 -15.492 1 98.88 101 ILE B N 1
ATOM 2913 C CA . ILE B 1 101 ? 9.305 -10.297 -14.742 1 98.88 101 ILE B CA 1
ATOM 2914 C C . ILE B 1 101 ? 7.828 -10.102 -14.391 1 98.88 101 ILE B C 1
ATOM 2916 O O . ILE B 1 101 ? 6.992 -9.906 -15.281 1 98.88 101 ILE B O 1
ATOM 2920 N N . ALA B 1 102 ? 7.496 -10.195 -13.141 1 98.94 102 ALA B N 1
ATOM 2921 C CA . ALA B 1 102 ? 6.156 -9.914 -12.633 1 98.94 102 ALA B CA 1
ATOM 2922 C C . ALA B 1 102 ? 6.109 -8.555 -11.938 1 98.94 102 ALA B C 1
ATOM 2924 O O . ALA B 1 102 ? 7.09 -8.133 -11.32 1 98.94 102 ALA B O 1
ATOM 2925 N N . SER B 1 103 ? 5.035 -7.898 -12.086 1 98.94 103 SER B N 1
ATOM 2926 C CA . SER B 1 103 ? 4.84 -6.621 -11.414 1 98.94 103 SER B CA 1
ATOM 2927 C C . SER B 1 103 ? 3.438 -6.512 -10.828 1 98.94 103 SER B C 1
ATOM 2929 O O . SER B 1 103 ? 2.461 -6.922 -11.461 1 98.94 103 SER B O 1
ATOM 2931 N N . VAL B 1 104 ? 3.396 -5.98 -9.625 1 98.94 104 VAL B N 1
ATOM 2932 C CA . VAL B 1 104 ? 2.092 -5.605 -9.094 1 98.94 104 VAL B CA 1
ATOM 2933 C C . VAL B 1 104 ? 1.59 -4.348 -9.797 1 98.94 104 VAL B C 1
ATOM 2935 O O . VAL B 1 104 ? 2.381 -3.463 -10.141 1 98.94 104 VAL B O 1
ATOM 2938 N N . VAL B 1 105 ? 0.292 -4.266 -10.031 1 98.75 105 VAL B N 1
ATOM 2939 C CA . VAL B 1 105 ? -0.341 -3.146 -10.719 1 98.75 105 VAL B CA 1
ATOM 2940 C C . VAL B 1 105 ? -1.733 -2.904 -10.141 1 98.75 105 VAL B C 1
ATOM 2942 O O . VAL B 1 105 ? -2.104 -3.504 -9.125 1 98.75 105 VAL B O 1
ATOM 2945 N N . GLY B 1 106 ? -2.484 -1.958 -10.719 1 97.81 106 GLY B N 1
ATOM 2946 C CA . GLY B 1 106 ? -3.898 -1.773 -10.422 1 97.81 106 GLY B CA 1
ATOM 2947 C C . GLY B 1 106 ? -4.148 -1.201 -9.039 1 97.81 106 GLY B C 1
ATOM 2948 O O . 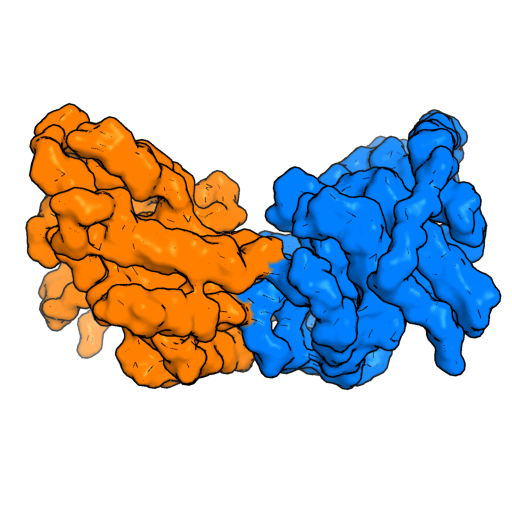GLY B 1 106 ? -5.109 -1.587 -8.367 1 97.81 106 GLY B O 1
ATOM 2949 N N . GLY B 1 107 ? -3.289 -0.354 -8.562 1 97.88 107 GLY B N 1
ATOM 2950 C CA . GLY B 1 107 ? -3.482 0.253 -7.258 1 97.88 107 GLY B CA 1
ATOM 2951 C C . GLY B 1 107 ? -3.107 -0.667 -6.113 1 97.88 107 GLY B C 1
ATOM 2952 O O . GLY B 1 107 ? -3.748 -0.65 -5.059 1 97.88 107 GLY B O 1
ATOM 2953 N N . PHE B 1 108 ? -2.133 -1.606 -6.316 1 98.75 108 PHE B N 1
ATOM 2954 C CA . PHE B 1 108 ? -1.615 -2.498 -5.285 1 98.75 108 PHE B CA 1
ATOM 2955 C C . PHE B 1 108 ? -1.113 -1.704 -4.082 1 98.75 108 PHE B C 1
ATOM 2957 O O . PHE B 1 108 ? -0.443 -0.683 -4.246 1 98.75 108 PHE B O 1
ATOM 2964 N N . PRO B 1 109 ? -1.412 -2.008 -2.863 1 98.5 109 PRO B N 1
ATOM 2965 C CA . PRO B 1 109 ? -2.08 -3.262 -2.512 1 98.5 109 PRO B CA 1
ATOM 2966 C C . PRO B 1 109 ? -3.58 -3.088 -2.287 1 98.5 109 PRO B C 1
ATOM 2968 O O . PRO B 1 109 ? -4.316 -4.074 -2.205 1 98.5 109 PRO B O 1
ATOM 2971 N N . SER B 1 110 ? -4.07 -1.817 -2.248 1 98.44 110 SER B N 1
ATOM 2972 C CA . SER B 1 110 ? -5.426 -1.631 -1.744 1 98.44 110 SER B CA 1
ATOM 2973 C C . SER B 1 110 ? -6.461 -1.836 -2.848 1 98.44 110 SER B C 1
ATOM 2975 O O . SER B 1 110 ? -7.551 -2.354 -2.596 1 98.44 110 SER B O 1
ATOM 2977 N N . GLY B 1 111 ? -6.102 -1.367 -4.059 1 98.25 111 GLY B N 1
ATOM 2978 C CA . GLY B 1 111 ? -7.059 -1.352 -5.156 1 98.25 111 GLY B CA 1
ATOM 2979 C C . GLY B 1 111 ? -8.102 -0.257 -5.023 1 98.25 111 GLY B C 1
ATOM 2980 O O . GLY B 1 111 ? -9.023 -0.174 -5.836 1 98.25 111 GLY B O 1
ATOM 2981 N N . GLN B 1 112 ? -7.977 0.586 -4.027 1 98.38 112 GLN B N 1
ATOM 2982 C CA . GLN B 1 112 ? -8.961 1.623 -3.729 1 98.38 112 GLN B CA 1
ATOM 2983 C C . GLN B 1 112 ? -8.672 2.896 -4.52 1 98.38 112 GLN B C 1
ATOM 2985 O O . GLN B 1 112 ? -8.539 3.975 -3.941 1 98.38 112 GLN B O 1
ATOM 2990 N N . TYR B 1 113 ? -8.57 2.783 -5.848 1 98.44 113 TYR B N 1
ATOM 2991 C CA . TYR B 1 113 ? -8.312 3.881 -6.773 1 98.44 113 TYR B CA 1
ATOM 2992 C C . TYR B 1 113 ? -9.312 3.877 -7.918 1 98.44 113 TYR B C 1
ATOM 2994 O O . TYR B 1 113 ? -10.117 2.951 -8.047 1 98.44 113 TYR B O 1
ATOM 3002 N N . HIS B 1 114 ? -9.281 4.906 -8.766 1 97.88 114 HIS B N 1
ATOM 3003 C CA . HIS B 1 114 ? -10.07 4.953 -9.992 1 97.88 114 HIS B CA 1
ATOM 3004 C C . HIS B 1 114 ? -9.656 3.84 -10.953 1 97.88 114 HIS B C 1
ATOM 3006 O O . HIS B 1 114 ? -8.469 3.557 -11.109 1 97.88 114 HIS B O 1
ATOM 3012 N N . LEU B 1 115 ? -10.719 3.268 -11.531 1 98.38 115 LEU B N 1
ATOM 3013 C CA . LEU B 1 115 ? -10.43 2.225 -12.508 1 98.38 115 LEU B CA 1
ATOM 3014 C C . LEU B 1 115 ? -9.516 2.752 -13.609 1 98.38 115 LEU B C 1
ATOM 3016 O O . LEU B 1 115 ? -8.664 2.02 -14.117 1 98.38 115 LEU B O 1
ATOM 3020 N N . GLN B 1 116 ? -9.641 4.035 -13.922 1 98.56 116 GLN B N 1
ATOM 3021 C CA . GLN B 1 116 ? -8.852 4.641 -14.984 1 98.56 116 GLN B CA 1
ATOM 3022 C C . GLN B 1 116 ? -7.359 4.531 -14.695 1 98.56 116 GLN B C 1
ATOM 3024 O O . GLN B 1 116 ? -6.574 4.148 -15.562 1 98.56 116 GLN B O 1
ATOM 3029 N N . SER B 1 117 ? -6.922 4.91 -13.5 1 98.62 117 SER B N 1
ATOM 3030 C CA . SER B 1 117 ? -5.504 4.832 -13.156 1 98.62 117 SER B CA 1
ATOM 3031 C C . SER B 1 117 ? -5.055 3.383 -13 1 98.62 117 SER B C 1
ATOM 3033 O O . SER B 1 117 ? -3.914 3.045 -13.32 1 98.62 117 SER B O 1
ATOM 3035 N N . ARG B 1 118 ? -5.949 2.506 -12.508 1 98.69 118 ARG B N 1
ATOM 3036 C CA . ARG B 1 118 ? -5.617 1.095 -12.359 1 98.69 118 ARG B CA 1
ATOM 3037 C C . ARG B 1 118 ? -5.344 0.446 -13.711 1 98.69 118 ARG B C 1
ATOM 3039 O O . ARG B 1 118 ? -4.363 -0.286 -13.867 1 98.69 118 ARG B O 1
ATOM 3046 N N . VAL B 1 119 ? -6.203 0.764 -14.641 1 98.88 119 VAL B N 1
ATOM 3047 C CA . VAL B 1 119 ? -6.055 0.24 -15.992 1 98.88 119 VAL B CA 1
ATOM 3048 C C . VAL B 1 119 ? -4.785 0.797 -16.625 1 98.88 119 VAL B C 1
ATOM 3050 O O . VAL B 1 119 ? -4.027 0.061 -17.266 1 98.88 119 VAL B O 1
ATOM 3053 N N . LEU B 1 120 ? -4.484 2.064 -16.438 1 98.88 120 LEU B N 1
ATOM 3054 C CA . LEU B 1 120 ? -3.283 2.691 -16.969 1 98.88 120 LEU B CA 1
ATOM 3055 C C . LEU B 1 120 ? -2.027 2.012 -16.438 1 98.88 120 LEU B C 1
ATOM 3057 O O . LEU B 1 120 ? -1.064 1.802 -17.172 1 98.88 120 LEU B O 1
ATOM 3061 N N . GLU B 1 121 ? -2.012 1.67 -15.203 1 98.75 121 GLU B N 1
ATOM 3062 C CA . GLU B 1 121 ? -0.863 1 -14.602 1 98.75 121 GLU B CA 1
ATOM 3063 C C . GLU B 1 121 ? -0.598 -0.348 -15.266 1 98.75 121 GLU B C 1
ATOM 3065 O O . GLU B 1 121 ? 0.557 -0.73 -15.469 1 98.75 121 GLU B O 1
ATOM 3070 N N . CYS B 1 122 ? -1.719 -1.055 -15.562 1 98.81 122 CYS B N 1
ATOM 3071 C CA . CYS B 1 122 ? -1.566 -2.326 -16.266 1 98.81 122 CYS B CA 1
ATOM 3072 C C . CYS B 1 122 ? -0.924 -2.125 -17.625 1 98.81 122 CYS B C 1
ATOM 3074 O O . CYS B 1 122 ? -0.002 -2.854 -18 1 98.81 122 CYS B O 1
ATOM 3076 N N . GLN B 1 123 ? -1.374 -1.139 -18.297 1 98.88 123 GLN B N 1
ATOM 3077 C CA . GLN B 1 123 ? -0.848 -0.832 -19.625 1 98.88 123 GLN B CA 1
ATOM 3078 C C . GLN B 1 123 ? 0.63 -0.46 -19.562 1 98.88 123 GLN B C 1
ATOM 3080 O O . GLN B 1 123 ? 1.445 -0.998 -20.312 1 98.88 123 GLN B O 1
ATOM 3085 N N . LEU B 1 124 ? 0.974 0.409 -18.656 1 98.88 124 LEU B N 1
ATOM 3086 C CA . LEU B 1 124 ? 2.336 0.919 -18.562 1 98.88 124 LEU B CA 1
ATOM 3087 C C . LEU B 1 124 ? 3.303 -0.186 -18.141 1 98.88 124 LEU B C 1
ATOM 3089 O O . LEU B 1 124 ? 4.414 -0.272 -18.672 1 98.88 124 LEU B O 1
ATOM 3093 N N . ALA B 1 125 ? 2.869 -1.014 -17.203 1 98.81 125 ALA B N 1
ATOM 3094 C CA . ALA B 1 125 ? 3.725 -2.113 -16.766 1 98.81 125 ALA B CA 1
ATOM 3095 C C . ALA B 1 125 ? 4.004 -3.082 -17.906 1 98.81 125 ALA B C 1
ATOM 3097 O O . ALA B 1 125 ? 5.133 -3.553 -18.078 1 98.81 125 ALA B O 1
ATOM 3098 N N . ALA B 1 126 ? 2.959 -3.359 -18.688 1 98.81 126 ALA B N 1
ATOM 3099 C CA . ALA B 1 126 ? 3.131 -4.215 -19.859 1 98.81 126 ALA B CA 1
ATOM 3100 C C . ALA B 1 126 ? 4.117 -3.602 -20.844 1 98.81 126 ALA B C 1
ATOM 3102 O O . ALA B 1 126 ? 5.004 -4.289 -21.359 1 98.81 126 ALA B O 1
ATOM 3103 N N . GLU B 1 127 ? 3.998 -2.344 -21.047 1 98.62 127 GLU B N 1
ATOM 3104 C CA . GLU B 1 127 ? 4.859 -1.631 -21.984 1 98.62 127 GLU B CA 1
ATOM 3105 C C . GLU B 1 127 ? 6.301 -1.583 -21.484 1 98.62 127 GLU B C 1
ATOM 3107 O O . GLU B 1 127 ? 7.242 -1.586 -22.297 1 98.62 127 GLU B O 1
ATOM 3112 N N . ASP B 1 128 ? 6.449 -1.572 -20.188 1 98.44 128 ASP B N 1
ATOM 3113 C CA . ASP B 1 128 ? 7.777 -1.508 -19.578 1 98.44 128 ASP B CA 1
ATOM 3114 C C . ASP B 1 128 ? 8.5 -2.85 -19.703 1 98.44 128 ASP B C 1
ATOM 3116 O O . ASP B 1 128 ? 9.711 -2.932 -19.484 1 98.44 128 ASP B O 1
ATOM 3120 N N . GLY B 1 129 ? 7.703 -3.895 -19.922 1 98 129 GLY B N 1
ATOM 3121 C CA . GLY B 1 129 ? 8.352 -5.172 -20.172 1 98 129 GLY B CA 1
ATOM 3122 C C . GLY B 1 129 ? 7.977 -6.242 -19.172 1 98 129 GLY B C 1
ATOM 3123 O O . GLY B 1 129 ? 8.578 -7.32 -19.156 1 98 129 GLY B O 1
ATOM 3124 N N . ALA B 1 130 ? 7.027 -5.984 -18.312 1 98.75 130 ALA B N 1
ATOM 3125 C CA . ALA B 1 130 ? 6.547 -7.051 -17.438 1 98.75 130 ALA B CA 1
ATOM 3126 C C . ALA B 1 130 ? 5.977 -8.211 -18.25 1 98.75 130 ALA B C 1
ATOM 3128 O O . ALA B 1 130 ? 5.297 -8 -19.25 1 98.75 130 ALA B O 1
ATOM 3129 N N . ASP B 1 131 ? 6.258 -9.438 -17.812 1 98.75 131 ASP B N 1
ATOM 3130 C CA . ASP B 1 131 ? 5.676 -10.633 -18.406 1 98.75 131 ASP B CA 1
ATOM 3131 C C . ASP B 1 131 ? 4.324 -10.961 -17.781 1 98.75 131 ASP B C 1
ATOM 3133 O O . ASP B 1 131 ? 3.453 -11.539 -18.422 1 98.75 131 ASP B O 1
ATOM 3137 N N . GLU B 1 132 ? 4.219 -10.656 -16.547 1 98.94 132 GLU B N 1
ATOM 3138 C CA . GLU B 1 132 ? 3.059 -11.008 -15.734 1 98.94 132 GLU B CA 1
ATOM 3139 C C . GLU B 1 132 ? 2.619 -9.828 -14.867 1 98.94 132 GLU B C 1
ATOM 3141 O O . GLU B 1 132 ? 3.455 -9.094 -14.344 1 98.94 132 GLU B O 1
ATOM 3146 N N . LEU B 1 133 ? 1.328 -9.633 -14.789 1 98.94 133 LEU B N 1
ATOM 3147 C CA . LEU B 1 133 ? 0.745 -8.555 -14 1 98.94 133 LEU B CA 1
ATOM 3148 C C . LEU B 1 133 ? -0.056 -9.102 -12.828 1 98.94 133 LEU B C 1
ATOM 3150 O O . LEU B 1 133 ? -0.916 -9.969 -13.008 1 98.94 133 LEU B O 1
ATOM 3154 N N . ASP B 1 134 ? 0.25 -8.688 -11.641 1 98.94 134 ASP B N 1
ATOM 3155 C CA . ASP B 1 134 ? -0.513 -9.016 -10.438 1 98.94 134 ASP B CA 1
ATOM 3156 C C . ASP B 1 134 ? -1.396 -7.844 -10.016 1 98.94 134 ASP B C 1
ATOM 3158 O O . ASP B 1 134 ? -0.901 -6.844 -9.492 1 98.94 134 ASP B O 1
ATOM 3162 N N . THR B 1 135 ? -2.664 -7.961 -10.195 1 98.88 135 THR B N 1
ATOM 3163 C CA . THR B 1 135 ? -3.574 -6.887 -9.812 1 98.88 135 THR B CA 1
ATOM 3164 C C . THR B 1 135 ? -4.492 -7.328 -8.672 1 98.88 135 THR B C 1
ATOM 3166 O O . THR B 1 135 ? -4.598 -8.523 -8.391 1 98.88 135 THR B O 1
ATOM 3169 N N . VAL B 1 136 ? -5.145 -6.352 -8.023 1 98.88 136 VAL B N 1
ATOM 3170 C CA . VAL B 1 136 ? -6.012 -6.641 -6.883 1 98.88 136 VAL B CA 1
ATOM 3171 C C . VAL B 1 136 ? -7.469 -6.383 -7.262 1 98.88 136 VAL B C 1
ATOM 3173 O O . VAL B 1 136 ? -7.758 -5.484 -8.055 1 98.88 136 VAL B O 1
ATOM 3176 N N . ILE B 1 137 ? -8.359 -7.105 -6.727 1 98.88 137 ILE B N 1
ATOM 3177 C CA . ILE B 1 137 ? -9.781 -6.887 -6.984 1 98.88 137 ILE B CA 1
ATOM 3178 C C . ILE B 1 137 ? -10.258 -5.652 -6.227 1 98.88 137 ILE B C 1
ATOM 3180 O O . ILE B 1 137 ? -9.562 -5.148 -5.344 1 98.88 137 ILE B O 1
ATOM 3184 N N . ASN B 1 138 ? -11.406 -5.18 -6.672 1 98.56 138 ASN B N 1
ATOM 3185 C CA . ASN B 1 138 ? -12.188 -4.23 -5.891 1 98.56 138 ASN B CA 1
ATOM 3186 C C . ASN B 1 138 ? -12.844 -4.902 -4.688 1 98.56 138 ASN B C 1
ATOM 3188 O O . ASN B 1 138 ? -13.969 -5.398 -4.781 1 98.56 138 ASN B O 1
ATOM 3192 N N . ARG B 1 139 ? -12.195 -4.926 -3.551 1 98.5 139 ARG B N 1
ATOM 3193 C CA . ARG B 1 139 ? -12.656 -5.656 -2.377 1 98.5 139 ARG B CA 1
ATOM 3194 C C . ARG B 1 139 ? -13.977 -5.086 -1.866 1 98.5 139 ARG B C 1
ATOM 3196 O O . ARG B 1 139 ? -14.836 -5.828 -1.377 1 98.5 139 ARG B O 1
ATOM 3203 N N . ALA B 1 140 ? -14.07 -3.748 -1.988 1 98.19 140 ALA B N 1
ATOM 3204 C CA . ALA B 1 140 ? -15.328 -3.139 -1.569 1 98.19 140 ALA B CA 1
ATOM 3205 C C . ALA B 1 140 ? -16.5 -3.711 -2.359 1 98.19 140 ALA B C 1
ATOM 3207 O O . ALA B 1 140 ? -17.531 -4.062 -1.783 1 98.19 140 ALA B O 1
ATOM 3208 N N . ALA B 1 141 ? -16.344 -3.799 -3.688 1 98.25 141 ALA B N 1
ATOM 3209 C CA . ALA B 1 141 ? -17.375 -4.375 -4.531 1 98.25 141 ALA B CA 1
ATOM 3210 C C . ALA B 1 141 ? -17.656 -5.828 -4.145 1 98.25 141 ALA B C 1
ATOM 3212 O O . ALA B 1 141 ? -18.812 -6.254 -4.086 1 98.25 141 ALA B O 1
ATOM 3213 N N . ALA B 1 142 ? -16.641 -6.57 -3.873 1 98.19 142 ALA B N 1
ATOM 3214 C CA . ALA B 1 142 ? -16.797 -7.965 -3.465 1 98.19 142 ALA B CA 1
ATOM 3215 C C . ALA B 1 142 ? -17.578 -8.07 -2.162 1 98.19 142 ALA B C 1
ATOM 3217 O O . ALA B 1 142 ? -18.516 -8.867 -2.057 1 98.19 142 ALA B O 1
ATOM 3218 N N . LEU B 1 143 ? -17.219 -7.238 -1.179 1 98 143 LEU B N 1
ATOM 3219 C CA . LEU B 1 143 ? -17.859 -7.273 0.133 1 98 143 LEU B CA 1
ATOM 3220 C C . LEU B 1 143 ? -19.312 -6.828 0.045 1 98 143 LEU B C 1
ATOM 3222 O O . LEU B 1 143 ? -20.125 -7.188 0.898 1 98 143 LEU B O 1
ATOM 3226 N N . GLU B 1 144 ? -19.594 -6.062 -1.053 1 96.38 144 GLU B N 1
ATOM 3227 C CA . GLU B 1 144 ? -20.953 -5.578 -1.255 1 96.38 144 GLU B CA 1
ATOM 3228 C C . GLU B 1 144 ? -21.719 -6.477 -2.215 1 96.38 144 GLU B C 1
ATOM 3230 O O . GLU B 1 144 ? -22.859 -6.168 -2.594 1 96.38 144 GLU B O 1
ATOM 3235 N N . GLY B 1 145 ? -21.125 -7.562 -2.699 1 95.19 145 GLY B N 1
ATOM 3236 C CA . GLY B 1 145 ? -21.781 -8.539 -3.555 1 95.19 145 GLY B CA 1
ATOM 3237 C C . GLY B 1 145 ? -21.922 -8.07 -4.992 1 95.19 145 GLY B C 1
ATOM 3238 O O . GLY B 1 145 ? -22.781 -8.57 -5.727 1 95.19 145 GLY B O 1
ATOM 3239 N N . LYS B 1 146 ? -21.172 -7.098 -5.359 1 96.88 146 LYS B N 1
ATOM 3240 C CA . LYS B 1 146 ? -21.219 -6.57 -6.723 1 96.88 146 LYS B CA 1
ATOM 3241 C C . LYS B 1 146 ? -20.234 -7.297 -7.633 1 96.88 146 LYS B C 1
ATOM 3243 O O . LYS B 1 146 ? -19.312 -6.68 -8.18 1 96.88 146 LYS B O 1
ATOM 3248 N N . TRP B 1 147 ? -20.531 -8.531 -7.902 1 96.75 147 TRP B N 1
ATOM 3249 C CA . TRP B 1 147 ? -19.609 -9.445 -8.562 1 96.75 147 TRP B CA 1
ATOM 3250 C C . TRP B 1 147 ? -19.422 -9.062 -10.023 1 96.75 147 TRP B C 1
ATOM 3252 O O . TRP B 1 147 ? -18.328 -9.242 -10.578 1 96.75 147 TRP B O 1
ATOM 3262 N N . LYS B 1 148 ? -20.422 -8.508 -10.656 1 97 148 LYS B N 1
ATOM 3263 C CA . LYS B 1 148 ? -20.266 -8.062 -12.039 1 97 148 LYS B CA 1
ATOM 3264 C C . LYS B 1 148 ? -19.281 -6.91 -12.148 1 97 148 LYS B C 1
ATOM 3266 O O . LYS B 1 148 ? -18.547 -6.805 -13.141 1 97 148 LYS B O 1
ATOM 3271 N N . VAL B 1 149 ? -19.281 -6.082 -11.148 1 98.19 149 VAL B N 1
ATOM 3272 C CA . VAL B 1 149 ? -18.312 -4.992 -11.102 1 98.19 149 VAL B CA 1
ATOM 3273 C C . VAL B 1 149 ? -16.906 -5.562 -11 1 98.19 149 VAL B C 1
ATOM 3275 O O . VAL B 1 149 ? -16 -5.145 -11.742 1 98.19 149 VAL B O 1
ATOM 3278 N N . VAL B 1 150 ? -16.719 -6.516 -10.133 1 98.5 150 VAL B N 1
ATOM 3279 C CA . VAL B 1 150 ? -15.414 -7.156 -9.969 1 98.5 150 VAL B CA 1
ATOM 3280 C C . VAL B 1 150 ? -14.977 -7.766 -11.297 1 98.5 150 VAL B C 1
ATOM 3282 O O . VAL B 1 150 ? -13.859 -7.516 -11.766 1 98.5 150 VAL B O 1
ATOM 3285 N N . GLU B 1 151 ? -15.859 -8.477 -11.898 1 98.5 151 GLU B N 1
ATOM 3286 C CA . GLU B 1 151 ? -15.586 -9.164 -13.164 1 98.5 151 GLU B CA 1
ATOM 3287 C C . GLU B 1 151 ? -15.203 -8.164 -14.258 1 98.5 151 GLU B C 1
ATOM 3289 O O . GLU B 1 151 ? -14.18 -8.336 -14.93 1 98.5 151 GLU B O 1
ATOM 3294 N N . GLU B 1 152 ? -15.961 -7.133 -14.398 1 98.62 152 GLU B N 1
ATOM 3295 C CA . GLU B 1 152 ? -15.773 -6.168 -15.477 1 98.62 152 GLU B CA 1
ATOM 3296 C C . GLU B 1 152 ? -14.484 -5.375 -15.297 1 98.62 152 GLU B C 1
ATOM 3298 O O . GLU B 1 152 ? -13.797 -5.066 -16.266 1 98.62 152 GLU B O 1
ATOM 3303 N N . GLU B 1 153 ? -14.172 -5.012 -14.086 1 98.81 153 GLU B N 1
ATOM 3304 C CA . GLU B 1 153 ? -12.922 -4.297 -13.836 1 98.81 153 GLU B CA 1
ATOM 3305 C C . GLU B 1 153 ? -11.711 -5.156 -14.18 1 98.81 153 GLU B C 1
ATOM 3307 O O . GLU B 1 153 ? -10.75 -4.668 -14.773 1 98.81 153 GLU B O 1
ATOM 3312 N N . ILE B 1 154 ? -11.789 -6.426 -13.844 1 98.81 154 ILE B N 1
ATOM 3313 C CA . ILE B 1 154 ? -10.703 -7.34 -14.164 1 98.81 154 ILE B CA 1
ATOM 3314 C C . ILE B 1 154 ? -10.562 -7.473 -15.68 1 98.81 154 ILE B C 1
ATOM 3316 O O . ILE B 1 154 ? -9.453 -7.488 -16.203 1 98.81 154 ILE B O 1
ATOM 3320 N N . LEU B 1 155 ? -11.695 -7.547 -16.344 1 98.81 155 LEU B N 1
ATOM 3321 C CA . LEU B 1 155 ? -11.688 -7.656 -17.812 1 98.81 155 LEU B CA 1
ATOM 3322 C C . LEU B 1 155 ? -10.984 -6.457 -18.438 1 98.81 155 LEU B C 1
ATOM 3324 O O . LEU B 1 155 ? -10.203 -6.613 -19.375 1 98.81 155 LEU B O 1
ATOM 3328 N N . GLN B 1 156 ? -11.266 -5.273 -17.953 1 98.88 156 GLN B N 1
ATOM 3329 C CA . GLN B 1 156 ? -10.633 -4.066 -18.469 1 98.88 156 GLN B CA 1
ATOM 3330 C C . GLN B 1 156 ? -9.133 -4.074 -18.219 1 98.88 156 GLN B C 1
ATOM 3332 O O . GLN B 1 156 ? -8.344 -3.686 -19.078 1 98.88 156 GLN B O 1
ATOM 3337 N N . MET B 1 157 ? -8.703 -4.527 -17.062 1 98.81 157 MET B N 1
ATOM 3338 C CA . MET B 1 157 ? -7.277 -4.582 -16.75 1 98.81 157 MET B CA 1
ATOM 3339 C C . MET B 1 157 ? -6.578 -5.652 -17.578 1 98.81 157 MET B C 1
ATOM 3341 O O . MET B 1 157 ? -5.438 -5.465 -18 1 98.81 157 MET B O 1
ATOM 3345 N N . LYS B 1 158 ? -7.312 -6.762 -17.797 1 98.75 158 LYS B N 1
ATOM 3346 C CA . LYS B 1 158 ? -6.797 -7.805 -18.688 1 98.75 158 LYS B CA 1
ATOM 3347 C C . LYS B 1 158 ? -6.531 -7.258 -20.078 1 98.75 158 LYS B C 1
ATOM 3349 O O . LYS B 1 158 ? -5.465 -7.492 -20.656 1 98.75 158 LYS B O 1
ATOM 3354 N N . ARG B 1 159 ? -7.453 -6.547 -20.594 1 98.75 159 ARG B N 1
ATOM 3355 C CA . ARG B 1 159 ? -7.328 -5.984 -21.938 1 98.75 159 ARG B CA 1
ATOM 3356 C C . ARG B 1 159 ? -6.172 -4.992 -22 1 98.75 159 ARG B C 1
ATOM 3358 O O . ARG B 1 159 ? -5.414 -4.98 -22.984 1 98.75 159 ARG B O 1
ATOM 3365 N N . ALA B 1 160 ? -5.98 -4.227 -20.984 1 98.75 160 ALA B N 1
ATOM 3366 C CA . ALA B 1 160 ? -4.93 -3.215 -20.953 1 98.75 160 ALA B CA 1
ATOM 3367 C C . ALA B 1 160 ? -3.547 -3.861 -20.922 1 98.75 160 ALA B C 1
ATOM 3369 O O . ALA B 1 160 ? -2.578 -3.287 -21.438 1 98.75 160 ALA B O 1
ATOM 3370 N N . GLY B 1 161 ? -3.471 -5.027 -20.328 1 98.25 161 GLY B N 1
ATOM 3371 C CA . GLY B 1 161 ? -2.207 -5.742 -20.234 1 98.25 161 GLY B CA 1
ATOM 3372 C C . GLY B 1 161 ? -1.731 -6.27 -21.578 1 98.25 161 GLY B C 1
ATOM 3373 O O . GLY B 1 161 ? -0.581 -6.691 -21.719 1 98.25 161 GLY B O 1
ATOM 3374 N N . ASN B 1 162 ? -2.672 -6.293 -22.594 1 96.81 162 ASN B N 1
ATOM 3375 C CA . ASN B 1 162 ? -2.338 -6.594 -23.969 1 96.81 162 ASN B CA 1
ATOM 3376 C C . ASN B 1 162 ? -1.642 -7.945 -24.109 1 96.81 162 ASN B C 1
ATOM 3378 O O . ASN B 1 162 ? -0.544 -8.031 -24.656 1 96.81 162 ASN B O 1
ATOM 3382 N N . GLY B 1 163 ? -2.217 -8.984 -23.594 1 96.62 163 GLY B N 1
ATOM 3383 C CA . GLY B 1 163 ? -1.74 -10.344 -23.812 1 96.62 163 GLY B CA 1
ATOM 3384 C C . GLY B 1 163 ? -0.875 -10.859 -22.672 1 96.62 163 GLY B C 1
ATOM 3385 O O . GLY B 1 163 ? -0.542 -12.047 -22.641 1 96.62 163 GLY B O 1
ATOM 3386 N N . LYS B 1 164 ? -0.488 -9.945 -21.75 1 98.44 164 LYS B N 1
ATOM 3387 C CA . LYS B 1 164 ? 0.31 -10.391 -20.609 1 98.44 164 LYS B CA 1
ATOM 3388 C C . LYS B 1 164 ? -0.51 -11.281 -19.672 1 98.44 164 LYS B C 1
ATOM 3390 O O . LYS B 1 164 ? -1.729 -11.125 -19.578 1 98.44 164 LYS B O 1
ATOM 3395 N N . HIS B 1 165 ? 0.188 -12.195 -19.016 1 98.5 165 HIS B N 1
ATOM 3396 C CA . HIS B 1 165 ? -0.464 -13.047 -18.016 1 98.5 165 HIS B CA 1
ATOM 3397 C C . HIS B 1 165 ? -0.956 -12.234 -16.828 1 98.5 165 HIS B C 1
ATOM 3399 O O . HIS B 1 165 ? -0.195 -11.461 -16.25 1 98.5 165 HIS B O 1
ATOM 3405 N N . LEU B 1 166 ? -2.225 -12.406 -16.516 1 98.94 166 LEU B N 1
ATOM 3406 C CA . LEU B 1 166 ? -2.812 -11.641 -15.422 1 98.94 166 LEU B CA 1
ATOM 3407 C C . LEU B 1 166 ? -3.086 -12.539 -14.219 1 98.94 166 LEU B C 1
ATOM 3409 O O . LEU B 1 166 ? -3.803 -13.531 -14.328 1 98.94 166 LEU B O 1
ATOM 3413 N N . LYS B 1 167 ? -2.494 -12.227 -13.109 1 98.94 167 LYS B N 1
ATOM 3414 C CA . LYS B 1 167 ? -2.781 -12.836 -11.82 1 98.94 167 LYS B CA 1
ATOM 3415 C C . LYS B 1 167 ? -3.637 -11.914 -10.953 1 98.94 167 LYS B C 1
ATOM 3417 O O . LYS B 1 167 ? -3.256 -10.773 -10.688 1 98.94 167 LYS B O 1
ATOM 3422 N N . VAL B 1 168 ? -4.762 -12.383 -10.5 1 98.94 168 VAL B N 1
ATOM 3423 C CA . VAL B 1 168 ? -5.688 -11.523 -9.766 1 98.94 168 VAL B CA 1
ATOM 3424 C C . VAL B 1 168 ? -5.633 -11.859 -8.273 1 98.94 168 VAL B C 1
ATOM 3426 O O . VAL B 1 168 ? -5.949 -12.984 -7.875 1 98.94 168 VAL B O 1
ATOM 3429 N N . ILE B 1 169 ? -5.238 -10.875 -7.484 1 98.94 169 ILE B N 1
ATOM 3430 C CA . ILE B 1 169 ? -5.125 -10.992 -6.035 1 98.94 169 ILE B CA 1
ATOM 3431 C C . ILE B 1 169 ? -6.496 -10.773 -5.395 1 98.94 169 ILE B C 1
ATOM 3433 O O . ILE B 1 169 ? -7.102 -9.711 -5.555 1 98.94 169 ILE B O 1
ATOM 3437 N N . LEU B 1 170 ? -6.887 -11.695 -4.656 1 98.94 170 LEU B N 1
ATOM 3438 C CA . LEU B 1 170 ? -8.227 -11.625 -4.082 1 98.94 170 LEU B CA 1
ATOM 3439 C C . LEU B 1 170 ? -8.195 -10.945 -2.719 1 98.94 170 LEU B C 1
ATOM 3441 O O . LEU B 1 170 ? -9.188 -10.336 -2.307 1 98.94 170 LEU B O 1
ATOM 3445 N N . ALA B 1 171 ? -7.039 -11 -2.049 1 98.69 171 ALA B N 1
ATOM 3446 C CA . ALA B 1 171 ? -6.945 -10.57 -0.657 1 98.69 171 ALA B CA 1
ATOM 3447 C C . ALA B 1 171 ? -7.949 -11.32 0.216 1 98.69 171 ALA B C 1
ATOM 3449 O O . ALA B 1 171 ? -8.75 -10.695 0.923 1 98.69 171 ALA B O 1
ATOM 3450 N N . THR B 1 172 ? -7.797 -12.602 0.274 1 98.75 172 THR B N 1
ATOM 3451 C CA . THR B 1 172 ? -8.812 -13.484 0.847 1 98.75 172 THR B CA 1
ATOM 3452 C C . THR B 1 172 ? -9 -13.195 2.334 1 98.75 172 THR B C 1
ATOM 3454 O O . THR B 1 172 ? -10.102 -13.344 2.865 1 98.75 172 THR B O 1
ATOM 3457 N N . GLY B 1 173 ? -7.977 -12.758 3.016 1 98.06 173 GLY B N 1
ATOM 3458 C CA . GLY B 1 173 ? -8.078 -12.438 4.43 1 98.06 173 GLY B CA 1
ATOM 3459 C C . GLY B 1 173 ? -9.078 -11.344 4.727 1 98.06 173 GLY B C 1
ATOM 3460 O O . GLY B 1 173 ? -9.516 -11.18 5.871 1 98.06 173 GLY B O 1
ATOM 3461 N N . GLU B 1 174 ? -9.445 -10.625 3.727 1 98.25 174 GLU B N 1
ATOM 3462 C CA . GLU B 1 174 ? -10.328 -9.484 3.928 1 98.25 174 GLU B CA 1
ATOM 3463 C C . GLU B 1 174 ? -11.695 -9.734 3.312 1 98.25 174 GLU B C 1
ATOM 3465 O O . GLU B 1 174 ? -12.531 -8.82 3.244 1 98.25 174 GLU B O 1
ATOM 3470 N N . LEU B 1 175 ? -11.969 -10.961 2.811 1 98.19 175 LEU B N 1
ATOM 3471 C CA . LEU B 1 175 ? -13.227 -11.258 2.137 1 98.19 175 LEU B CA 1
ATOM 3472 C C . LEU B 1 175 ? -14.234 -11.859 3.105 1 98.19 175 LEU B C 1
ATOM 3474 O O . LEU B 1 175 ? -15.398 -12.062 2.754 1 98.19 175 LEU B O 1
ATOM 3478 N N . LYS B 1 176 ? -13.898 -12.148 4.371 1 93.12 176 LYS B N 1
ATOM 3479 C CA . LYS B 1 176 ? -14.734 -12.359 5.551 1 93.12 176 LYS B CA 1
ATOM 3480 C C . LYS B 1 176 ? -15.375 -13.75 5.535 1 93.12 176 LYS B C 1
ATOM 3482 O O . LYS B 1 176 ? -15.727 -14.289 6.586 1 93.12 176 LYS B O 1
ATOM 3487 N N . SER B 1 177 ? -15.602 -14.414 4.293 1 95.12 177 SER B N 1
ATOM 3488 C CA . SER B 1 177 ? -16.281 -15.711 4.254 1 95.12 177 SER B CA 1
ATOM 3489 C C . SER B 1 177 ? -15.781 -16.562 3.092 1 95.12 177 SER B C 1
ATOM 3491 O O . SER B 1 177 ? -15.273 -16.031 2.1 1 95.12 177 SER B O 1
ATOM 3493 N N . VAL B 1 178 ? -16.016 -17.859 3.201 1 95.75 178 VAL B N 1
ATOM 3494 C CA . VAL B 1 178 ? -15.656 -18.781 2.129 1 95.75 178 VAL B CA 1
ATOM 3495 C C . VAL B 1 178 ? -16.516 -18.5 0.895 1 95.75 178 VAL B C 1
ATOM 3497 O O . VAL B 1 178 ? -16.047 -18.672 -0.237 1 95.75 178 VAL B O 1
ATOM 3500 N N . GLU B 1 179 ? -17.734 -18.078 1.151 1 96.25 179 GLU B N 1
ATOM 3501 C CA . GLU B 1 179 ? -18.609 -17.734 0.038 1 96.25 179 GLU B CA 1
ATOM 3502 C C . GLU B 1 179 ? -18.047 -16.578 -0.779 1 96.25 179 GLU B C 1
ATOM 3504 O O . GLU B 1 179 ? -18.047 -16.625 -2.012 1 96.25 179 GLU B O 1
ATOM 3509 N N . ASN B 1 180 ? -17.562 -15.555 -0.083 1 97.44 180 ASN B N 1
ATOM 3510 C CA . ASN B 1 180 ? -16.953 -14.43 -0.78 1 97.44 180 ASN B CA 1
ATOM 3511 C C . ASN B 1 180 ? -15.688 -14.844 -1.525 1 97.44 180 ASN B C 1
ATOM 3513 O O . ASN B 1 180 ? -15.43 -14.367 -2.633 1 97.44 180 ASN B O 1
ATOM 3517 N N . ILE B 1 181 ? -14.906 -15.711 -0.938 1 98.44 181 ILE B N 1
ATOM 3518 C CA . ILE B 1 181 ? -13.695 -16.188 -1.596 1 98.44 181 ILE B CA 1
ATOM 3519 C C . ILE B 1 181 ? -14.07 -16.953 -2.865 1 98.44 181 ILE B C 1
ATOM 3521 O O . ILE B 1 181 ? -13.461 -16.75 -3.918 1 98.44 181 ILE B O 1
ATOM 3525 N N . TYR B 1 182 ? -15.055 -17.797 -2.756 1 98 182 TYR B N 1
ATOM 3526 C CA . TYR B 1 182 ? -15.547 -18.547 -3.898 1 98 182 TYR B CA 1
ATOM 3527 C C . TYR B 1 182 ? -15.984 -17.625 -5.027 1 98 182 TYR B C 1
ATOM 3529 O O . TYR B 1 182 ? -15.539 -17.781 -6.168 1 98 182 TYR B O 1
ATOM 3537 N N . ARG B 1 183 ? -16.797 -16.672 -4.715 1 98.19 183 ARG B N 1
ATOM 3538 C CA . ARG B 1 183 ? -17.391 -15.797 -5.73 1 98.19 183 ARG B CA 1
ATOM 3539 C C . ARG B 1 183 ? -16.344 -14.844 -6.309 1 98.19 183 ARG B C 1
ATOM 3541 O O . ARG B 1 183 ? -16.391 -14.516 -7.492 1 98.19 183 ARG B O 1
ATOM 3548 N N . ALA B 1 184 ? -15.445 -14.359 -5.457 1 98.56 184 ALA B N 1
ATOM 3549 C CA . ALA B 1 184 ? -14.352 -13.531 -5.953 1 98.56 184 ALA B CA 1
ATOM 3550 C C . ALA B 1 184 ? -13.469 -14.312 -6.926 1 98.56 184 ALA B C 1
ATOM 3552 O O . ALA B 1 184 ? -13.031 -13.766 -7.941 1 98.56 184 ALA B O 1
ATOM 3553 N N . SER B 1 185 ? -13.219 -15.586 -6.602 1 98.69 185 SER B N 1
ATOM 3554 C CA . SER B 1 185 ? -12.453 -16.453 -7.5 1 98.69 185 SER B CA 1
ATOM 3555 C C . SER B 1 185 ? -13.148 -16.594 -8.852 1 98.69 185 SER B C 1
ATOM 3557 O O . SER B 1 185 ? -12.523 -16.406 -9.898 1 98.69 185 SER B O 1
ATOM 3559 N N . LEU B 1 186 ? -14.383 -16.859 -8.734 1 97.94 186 LEU B N 1
ATOM 3560 C CA . LEU B 1 186 ? -15.164 -17.078 -9.953 1 97.94 186 LEU B CA 1
ATOM 3561 C C . LEU B 1 186 ? -15.203 -15.805 -10.797 1 97.94 186 LEU B C 1
ATOM 3563 O O . LEU B 1 186 ? -14.961 -15.852 -12.008 1 97.94 186 LEU B O 1
ATOM 3567 N N . ALA B 1 187 ? -15.523 -14.664 -10.156 1 98.44 187 ALA B N 1
ATOM 3568 C CA . ALA B 1 187 ? -15.594 -13.391 -10.867 1 98.44 187 ALA B CA 1
ATOM 3569 C C . ALA B 1 187 ? -14.258 -13.062 -11.531 1 98.44 187 ALA B C 1
ATOM 3571 O O . ALA B 1 187 ? -14.227 -12.562 -12.664 1 98.44 187 ALA B O 1
ATOM 3572 N N . SER B 1 188 ? -13.172 -13.352 -10.836 1 98.81 188 SER B N 1
ATOM 3573 C CA . SER B 1 188 ? -11.844 -13.062 -11.359 1 98.81 188 SER B CA 1
ATOM 3574 C C . SER B 1 188 ? -11.531 -13.93 -12.578 1 98.81 188 SER B C 1
ATOM 3576 O O . SER B 1 188 ? -11.031 -13.43 -13.586 1 98.81 188 SER B O 1
ATOM 3578 N N . ILE B 1 189 ? -11.836 -15.195 -12.492 1 98.75 189 ILE B N 1
ATOM 3579 C CA . ILE B 1 189 ? -11.594 -16.125 -13.586 1 98.75 189 ILE B CA 1
ATOM 3580 C C . ILE B 1 189 ? -12.43 -15.734 -14.797 1 98.75 189 ILE B C 1
ATOM 3582 O O . ILE B 1 189 ? -11.922 -15.672 -15.922 1 98.75 189 ILE B O 1
ATOM 3586 N N . LEU B 1 190 ? -13.688 -15.406 -14.539 1 98.12 190 LEU B N 1
ATOM 3587 C CA . LEU B 1 190 ? -14.586 -15.031 -15.625 1 98.12 190 LEU B CA 1
ATOM 3588 C C . LEU B 1 190 ? -14.164 -13.695 -16.234 1 98.12 190 LEU B C 1
ATOM 3590 O O . LEU B 1 190 ? -14.438 -13.43 -17.406 1 98.12 190 LEU B O 1
ATOM 3594 N N . GLY B 1 191 ? -13.516 -12.883 -15.43 1 98.31 191 GLY B N 1
ATOM 3595 C CA . GLY B 1 191 ? -12.992 -11.617 -15.922 1 98.31 191 GLY B CA 1
ATOM 3596 C C . GLY B 1 191 ? -11.727 -11.773 -16.75 1 98.31 191 GLY B C 1
ATOM 3597 O O . GLY B 1 191 ? -11.227 -10.805 -17.328 1 98.31 191 GLY B O 1
ATOM 3598 N N . GLY B 1 192 ? -11.141 -12.992 -16.766 1 98.5 192 GLY B N 1
ATOM 3599 C CA . GLY B 1 192 ? -10.016 -13.242 -17.641 1 98.5 192 GLY B CA 1
ATOM 3600 C C . GLY B 1 192 ? -8.719 -13.516 -16.906 1 98.5 192 GLY B C 1
ATOM 3601 O O . GLY B 1 192 ? -7.645 -13.5 -17.516 1 98.5 192 GLY B O 1
ATOM 3602 N N . ALA B 1 193 ? -8.758 -13.781 -15.656 1 98.81 193 ALA B N 1
ATOM 3603 C CA . ALA B 1 193 ? -7.551 -14.086 -14.891 1 98.81 193 ALA B CA 1
ATOM 3604 C C . ALA B 1 193 ? -6.883 -15.359 -15.406 1 98.81 193 ALA B C 1
ATOM 3606 O O . ALA B 1 193 ? -7.555 -16.344 -15.695 1 98.81 193 ALA B O 1
ATOM 3607 N N . ASP B 1 194 ? -5.578 -15.312 -15.531 1 98.88 194 ASP B N 1
ATOM 3608 C CA . ASP B 1 194 ? -4.809 -16.516 -15.828 1 98.88 194 ASP B CA 1
ATOM 3609 C C . ASP B 1 194 ? -4.422 -17.25 -14.547 1 98.88 194 ASP B C 1
ATOM 3611 O O . ASP B 1 194 ? -4.164 -18.453 -14.562 1 98.88 194 ASP B O 1
ATOM 3615 N N . PHE B 1 195 ? -4.273 -16.531 -13.477 1 98.88 195 PHE B N 1
ATOM 3616 C CA . PHE B 1 195 ? -4.02 -16.984 -12.109 1 98.88 195 PHE B CA 1
ATOM 3617 C C . PHE B 1 195 ? -4.941 -16.281 -11.125 1 98.88 195 PHE B C 1
ATOM 3619 O O . PHE B 1 195 ? -5.277 -15.109 -11.305 1 98.88 195 PHE B O 1
ATOM 3626 N N . ILE B 1 196 ? -5.305 -16.953 -10.109 1 98.94 196 ILE B N 1
ATOM 3627 C CA . ILE B 1 196 ? -5.836 -16.266 -8.945 1 98.94 196 ILE B CA 1
ATOM 3628 C C . ILE B 1 196 ? -4.875 -16.422 -7.77 1 98.94 196 ILE B C 1
ATOM 3630 O O . ILE B 1 196 ? -4.25 -17.469 -7.605 1 98.94 196 ILE B O 1
ATOM 3634 N N . LYS B 1 197 ? -4.676 -15.359 -7.059 1 98.94 197 LYS B N 1
ATOM 3635 C CA . LYS B 1 197 ? -3.688 -15.211 -5.996 1 98.94 197 LYS B CA 1
ATOM 3636 C C . LYS B 1 197 ? -4.355 -14.883 -4.664 1 98.94 197 LYS B C 1
ATOM 3638 O O . LYS B 1 197 ? -5.324 -14.125 -4.617 1 98.94 197 LYS B O 1
ATOM 3643 N N . THR B 1 198 ? -3.859 -15.383 -3.568 1 98.88 198 THR B N 1
ATOM 3644 C CA . THR B 1 198 ? -4.551 -15.336 -2.285 1 98.88 198 THR B CA 1
ATOM 3645 C C . THR B 1 198 ? -4.504 -13.93 -1.698 1 98.88 198 THR B C 1
ATOM 3647 O O . THR B 1 198 ? -5.508 -13.43 -1.183 1 98.88 198 THR B O 1
ATOM 3650 N N . SER B 1 199 ? -3.316 -13.336 -1.734 1 98.62 199 SER B N 1
ATOM 3651 C CA . SER B 1 199 ? -3.186 -12.102 -0.961 1 98.62 199 SER B CA 1
ATOM 3652 C C . SER B 1 199 ? -2.076 -11.219 -1.518 1 98.62 199 SER B C 1
ATOM 3654 O O . SER B 1 199 ? -1.308 -11.641 -2.383 1 98.62 199 SER B O 1
ATOM 3656 N N . THR B 1 200 ? -2.023 -10.016 -1.056 1 98.38 200 THR B N 1
ATOM 3657 C CA . THR B 1 200 ? -1 -9.047 -1.436 1 98.38 200 THR B CA 1
ATOM 3658 C C . THR B 1 200 ? 0.252 -9.219 -0.581 1 98.38 200 THR B C 1
ATOM 3660 O O . THR B 1 200 ? 1.33 -8.75 -0.946 1 98.38 200 THR B O 1
ATOM 3663 N N . GLY B 1 201 ? 0.117 -9.812 0.498 1 97.5 201 GLY B N 1
ATOM 3664 C CA . GLY B 1 201 ? 1.185 -9.859 1.484 1 97.5 201 GLY B CA 1
ATOM 3665 C C . GLY B 1 201 ? 1.157 -8.688 2.449 1 97.5 201 GLY B C 1
ATOM 3666 O O . GLY B 1 201 ? 1.967 -8.617 3.375 1 97.5 201 GLY B O 1
ATOM 3667 N N . LYS B 1 202 ? 0.2 -7.797 2.262 1 97.06 202 LYS B N 1
ATOM 3668 C CA . LYS B 1 202 ? 0.143 -6.578 3.068 1 97.06 202 LYS B CA 1
ATOM 3669 C C . LYS B 1 202 ? -1.053 -6.602 4.016 1 97.06 202 LYS B C 1
ATOM 3671 O O . LYS B 1 202 ? -1.244 -5.676 4.805 1 97.06 202 LYS B O 1
ATOM 3676 N N . GLU B 1 203 ? -1.855 -7.699 3.967 1 96.69 203 GLU B N 1
ATOM 3677 C CA . GLU B 1 203 ? -2.992 -7.836 4.871 1 96.69 203 GLU B CA 1
ATOM 3678 C C . GLU B 1 203 ? -2.561 -8.414 6.215 1 96.69 203 GLU B C 1
ATOM 3680 O O . GLU B 1 203 ? -1.473 -8.984 6.332 1 96.69 203 GLU B O 1
ATOM 3685 N N . SER B 1 204 ? -3.465 -8.266 7.199 1 95.38 204 SER B N 1
ATOM 3686 C CA . SER B 1 204 ? -3.219 -8.875 8.5 1 95.38 204 SER B CA 1
ATOM 3687 C C . SER B 1 204 ? -3.223 -10.398 8.398 1 95.38 204 SER B C 1
ATOM 3689 O O . SER B 1 204 ? -2.447 -11.078 9.078 1 95.38 204 SER B O 1
ATOM 3691 N N . VAL B 1 205 ? -4.145 -10.906 7.574 1 96.31 205 VAL B N 1
ATOM 3692 C CA . VAL B 1 205 ? -4.203 -12.328 7.25 1 96.31 205 VAL B CA 1
ATOM 3693 C C . VAL B 1 205 ? -3.998 -12.531 5.75 1 96.31 205 VAL B C 1
ATOM 3695 O O . VAL B 1 205 ? -4.77 -12.016 4.938 1 96.31 205 VAL B O 1
ATOM 3698 N N . ASN B 1 206 ? -2.977 -13.25 5.492 1 97 206 ASN B N 1
ATOM 3699 C CA . ASN B 1 206 ? -2.664 -13.484 4.086 1 97 206 ASN B CA 1
ATOM 3700 C C . ASN B 1 206 ? -3.021 -14.906 3.662 1 97 206 ASN B C 1
ATOM 3702 O O . ASN B 1 206 ? -4.156 -15.352 3.852 1 97 206 ASN B O 1
ATOM 3706 N N . ALA B 1 207 ? -2.156 -15.641 3.064 1 96.94 207 ALA B N 1
ATOM 3707 C CA . ALA B 1 207 ? -2.494 -16.969 2.533 1 96.94 207 ALA B CA 1
ATOM 3708 C C . ALA B 1 207 ? -2.814 -17.938 3.66 1 96.94 207 ALA B C 1
ATOM 3710 O O . ALA B 1 207 ? -2.062 -18.047 4.633 1 96.94 207 ALA B O 1
ATOM 3711 N N . THR B 1 208 ? -3.877 -18.625 3.58 1 98.44 208 THR B N 1
ATOM 3712 C CA . THR B 1 208 ? -4.211 -19.781 4.418 1 98.44 208 THR B CA 1
ATOM 3713 C C . THR B 1 208 ? -4.578 -20.984 3.564 1 98.44 208 THR B C 1
ATOM 3715 O O . THR B 1 208 ? -5.055 -20.828 2.436 1 98.44 208 THR B O 1
ATOM 3718 N N . LEU B 1 209 ? -4.387 -22.141 4.125 1 98.81 209 LEU B N 1
ATOM 3719 C CA . LEU B 1 209 ? -4.711 -23.359 3.385 1 98.81 209 LEU B CA 1
ATOM 3720 C C . LEU B 1 209 ? -6.215 -23.453 3.15 1 98.81 209 LEU B C 1
ATOM 3722 O O . LEU B 1 209 ? -6.648 -23.984 2.119 1 98.81 209 LEU B O 1
ATOM 3726 N N . GLU B 1 210 ? -6.988 -22.953 4.066 1 98.62 210 GLU B N 1
ATOM 3727 C CA . GLU B 1 210 ? -8.445 -23 3.926 1 98.62 210 GLU B CA 1
ATOM 3728 C C . GLU B 1 210 ? -8.906 -22.141 2.748 1 98.62 210 GLU B C 1
ATOM 3730 O O . GLU B 1 210 ? -9.719 -22.594 1.934 1 98.62 210 GLU B O 1
ATOM 3735 N N . ALA B 1 211 ? -8.406 -20.922 2.678 1 98.75 211 ALA B N 1
ATOM 3736 C CA . ALA B 1 211 ? -8.734 -20.078 1.54 1 98.75 211 ALA B CA 1
ATOM 3737 C C . ALA B 1 211 ? -8.258 -20.688 0.231 1 98.75 211 ALA B C 1
ATOM 3739 O O . ALA B 1 211 ? -8.984 -20.688 -0.769 1 98.75 211 ALA B O 1
ATOM 3740 N N . ALA B 1 212 ? -7.074 -21.234 0.276 1 98.94 212 ALA B N 1
ATOM 3741 C CA . ALA B 1 212 ? -6.512 -21.891 -0.902 1 98.94 212 ALA B CA 1
ATOM 3742 C C . ALA B 1 212 ? -7.41 -23.031 -1.376 1 98.94 212 ALA B C 1
ATOM 3744 O O . ALA B 1 212 ? -7.652 -23.172 -2.576 1 98.94 212 ALA B O 1
ATOM 3745 N N . TYR B 1 213 ? -7.84 -23.828 -0.433 1 98.88 213 TYR B N 1
ATOM 3746 C CA . TYR B 1 213 ? -8.719 -24.953 -0.776 1 98.88 213 TYR B CA 1
ATOM 3747 C C . TYR B 1 213 ? -9.93 -24.469 -1.56 1 98.88 213 TYR B C 1
ATOM 3749 O O . TYR B 1 213 ? -10.281 -25.031 -2.596 1 98.88 213 TYR B O 1
ATOM 3757 N N . VAL B 1 214 ? -10.539 -23.422 -1.098 1 98.75 214 VAL B N 1
ATOM 3758 C CA . VAL B 1 214 ? -11.734 -22.875 -1.746 1 98.75 214 VAL B CA 1
ATOM 3759 C C . VAL B 1 214 ? -11.383 -22.406 -3.152 1 98.75 214 VAL B C 1
ATOM 3761 O O . VAL B 1 214 ? -12.102 -22.703 -4.113 1 98.75 214 VAL B O 1
ATOM 3764 N N . MET B 1 215 ? -10.344 -21.688 -3.287 1 98.94 215 MET B N 1
ATOM 3765 C CA . MET B 1 215 ? -9.898 -21.188 -4.582 1 98.94 215 MET B CA 1
ATOM 3766 C C . MET B 1 215 ? -9.609 -22.328 -5.547 1 98.94 215 MET B C 1
ATOM 3768 O O . MET B 1 215 ? -10.008 -22.266 -6.715 1 98.94 215 MET B O 1
ATOM 3772 N N . LEU B 1 216 ? -8.969 -23.344 -5.039 1 98.94 216 LEU B N 1
ATOM 3773 C CA . LEU B 1 216 ? -8.633 -24.5 -5.871 1 98.94 216 LEU B CA 1
ATOM 3774 C C . LEU B 1 216 ? -9.891 -25.234 -6.32 1 98.94 216 LEU B C 1
ATOM 3776 O O . LEU B 1 216 ? -9.945 -25.75 -7.441 1 98.94 216 LEU B O 1
ATOM 3780 N N . GLU B 1 217 ? -10.859 -25.297 -5.441 1 98.56 217 GLU B N 1
ATOM 3781 C CA . GLU B 1 217 ? -12.125 -25.922 -5.816 1 98.56 217 GLU B CA 1
ATOM 3782 C C . GLU B 1 217 ? -12.789 -25.172 -6.969 1 98.56 217 GLU B C 1
ATOM 3784 O O . GLU B 1 217 ? -13.391 -25.797 -7.852 1 98.56 217 GLU B O 1
ATOM 3789 N N . VAL B 1 218 ? -12.688 -23.875 -6.965 1 98.25 218 VAL B N 1
ATOM 3790 C CA . VAL B 1 218 ? -13.258 -23.078 -8.047 1 98.25 218 VAL B CA 1
ATOM 3791 C C . VAL B 1 218 ? -12.492 -23.344 -9.344 1 98.25 218 VAL B C 1
ATOM 3793 O O . VAL B 1 218 ? -13.094 -23.5 -10.406 1 98.25 218 VAL B O 1
ATOM 3796 N N . ILE B 1 219 ? -11.195 -23.375 -9.258 1 98.81 219 ILE B N 1
ATOM 3797 C CA . ILE B 1 219 ? -10.359 -23.688 -10.414 1 98.81 219 ILE B CA 1
ATOM 3798 C C . ILE B 1 219 ? -10.75 -25.047 -10.992 1 98.81 219 ILE B C 1
ATOM 3800 O O . ILE B 1 219 ? -10.898 -25.188 -12.203 1 98.81 219 ILE B O 1
ATOM 3804 N N . LYS B 1 220 ? -10.891 -26 -10.117 1 98.38 220 LYS B N 1
ATOM 3805 C CA . LYS B 1 220 ? -11.289 -27.359 -10.523 1 98.38 220 LYS B CA 1
ATOM 3806 C C . LYS B 1 220 ? -12.625 -27.328 -11.25 1 98.38 220 LYS B C 1
ATOM 3808 O O . LYS B 1 220 ? -12.758 -27.906 -12.336 1 98.38 220 LYS B O 1
ATOM 3813 N N . GLU B 1 221 ? -13.57 -26.688 -10.602 1 96.25 221 GLU B N 1
ATOM 3814 C CA . GLU B 1 221 ? -14.898 -26.594 -11.203 1 96.25 221 GLU B CA 1
ATOM 3815 C C . GLU B 1 221 ? -14.844 -25.938 -12.586 1 96.25 221 GLU B C 1
ATOM 3817 O O . GLU B 1 221 ? -15.492 -26.422 -13.523 1 96.25 221 GLU B O 1
ATOM 3822 N N . TYR B 1 222 ? -14.172 -24.859 -12.711 1 97.94 222 TYR B N 1
ATOM 3823 C CA . TYR B 1 222 ? -14.039 -24.156 -13.977 1 97.94 222 TYR B CA 1
ATOM 3824 C C . TYR B 1 222 ? -13.406 -25.047 -15.039 1 97.94 222 TYR B C 1
ATOM 3826 O O . TYR B 1 222 ? -13.859 -25.062 -16.188 1 97.94 222 TYR B O 1
ATOM 3834 N N . TYR B 1 223 ? -12.383 -25.766 -14.695 1 98.19 223 TYR B N 1
ATOM 3835 C CA . TYR B 1 223 ? -11.711 -26.672 -15.617 1 98.19 223 TYR B CA 1
ATOM 3836 C C . TYR B 1 223 ? -12.664 -27.766 -16.078 1 98.19 223 TYR B C 1
ATOM 3838 O O . TYR B 1 223 ? -12.719 -28.078 -17.281 1 98.19 223 TYR B O 1
ATOM 3846 N N . GLU B 1 224 ? -13.359 -28.359 -15.172 1 97 224 GLU B N 1
ATOM 3847 C CA . GLU B 1 224 ? -14.281 -29.438 -15.5 1 97 224 GLU B CA 1
ATOM 3848 C C . GLU B 1 224 ? -15.352 -28.969 -16.484 1 97 224 GLU B C 1
ATOM 3850 O O . GLU B 1 224 ? -15.789 -29.734 -17.344 1 97 224 GLU B O 1
ATOM 3855 N N . LYS B 1 225 ? -15.672 -27.719 -16.328 1 95.56 225 LYS B N 1
ATOM 3856 C CA . LYS B 1 225 ? -16.75 -27.188 -17.156 1 95.56 225 LYS B CA 1
ATOM 3857 C C . LYS B 1 225 ? -16.219 -26.672 -18.5 1 95.56 225 LYS B C 1
ATOM 3859 O O . LYS B 1 225 ? -16.922 -26.734 -19.516 1 95.56 225 LYS B O 1
ATOM 3864 N N . THR B 1 226 ? -15.016 -26.188 -18.531 1 96.62 226 THR B N 1
ATOM 3865 C CA . THR B 1 226 ? -14.586 -25.453 -19.719 1 96.62 226 THR B CA 1
ATOM 3866 C C . THR B 1 226 ? -13.375 -26.125 -20.359 1 96.62 226 THR B C 1
ATOM 3868 O O . THR B 1 226 ? -13.039 -25.844 -21.516 1 96.62 226 THR B O 1
ATOM 3871 N N . GLY B 1 227 ? -12.594 -26.891 -19.594 1 97.44 227 GLY B N 1
ATOM 3872 C CA . GLY B 1 227 ? -11.352 -27.469 -20.062 1 97.44 227 GLY B CA 1
ATOM 3873 C C . GLY B 1 227 ? -10.164 -26.531 -19.938 1 97.44 227 GLY B C 1
ATOM 3874 O O . GLY B 1 227 ? -9.039 -26.906 -20.25 1 97.44 227 GLY B O 1
ATOM 3875 N N . LYS B 1 228 ? -10.406 -25.359 -19.547 1 97.94 228 LYS B N 1
ATOM 3876 C CA . LYS B 1 228 ? -9.344 -24.359 -19.438 1 97.94 228 LYS B CA 1
ATOM 3877 C C . LYS B 1 228 ? -8.711 -24.391 -18.047 1 97.94 228 LYS B C 1
ATOM 3879 O O . LYS B 1 228 ? -9.414 -24.422 -17.031 1 97.94 228 LYS B O 1
ATOM 3884 N N . LYS B 1 229 ? -7.398 -24.391 -17.984 1 98.75 229 LYS B N 1
ATOM 3885 C CA . LYS B 1 229 ? -6.676 -24.406 -16.719 1 98.75 229 LYS B CA 1
ATOM 3886 C C . LYS B 1 229 ? -6.359 -23 -16.234 1 98.75 229 LYS B C 1
ATOM 3888 O O . LYS B 1 229 ? -5.906 -22.156 -17.016 1 98.75 229 LYS B O 1
ATOM 3893 N N . ILE B 1 230 ? -6.672 -22.719 -15.039 1 98.88 230 ILE B N 1
ATOM 3894 C CA . ILE B 1 230 ? -6.332 -21.484 -14.344 1 98.88 230 ILE B CA 1
ATOM 3895 C C . ILE B 1 230 ? -5.246 -21.75 -13.305 1 98.88 230 ILE B C 1
ATOM 3897 O O . ILE B 1 230 ? -5.297 -22.766 -12.594 1 98.88 230 ILE B O 1
ATOM 3901 N N . GLY B 1 231 ? -4.27 -20.906 -13.234 1 98.94 231 GLY B N 1
ATOM 3902 C CA . GLY B 1 231 ? -3.197 -21.078 -12.266 1 98.94 231 GLY B CA 1
ATOM 3903 C C . GLY B 1 231 ? -3.566 -20.578 -10.875 1 98.94 231 GLY B C 1
ATOM 3904 O O . GLY B 1 231 ? -4.559 -19.875 -10.703 1 98.94 231 GLY B O 1
ATOM 3905 N N . PHE B 1 232 ? -2.756 -21.016 -9.875 1 98.94 232 PHE B N 1
ATOM 3906 C CA . PHE B 1 232 ? -2.945 -20.656 -8.477 1 98.94 232 PHE B CA 1
ATOM 3907 C C . PHE B 1 232 ? -1.648 -20.125 -7.871 1 98.94 232 PHE B C 1
ATOM 3909 O O . PHE B 1 232 ? -0.572 -20.672 -8.133 1 98.94 232 PHE B O 1
ATOM 3916 N N . LYS B 1 233 ? -1.739 -19.047 -7.105 1 98.94 233 LYS B N 1
ATOM 3917 C CA . LYS B 1 233 ? -0.556 -18.469 -6.473 1 98.94 233 LYS B CA 1
ATOM 3918 C C . LYS B 1 233 ? -0.844 -18.078 -5.027 1 98.94 233 LYS B C 1
ATOM 3920 O O . LYS B 1 233 ? -1.422 -17.016 -4.77 1 98.94 233 LYS B O 1
ATOM 3925 N N . PRO B 1 234 ? -0.488 -18.891 -4.074 1 98.88 234 PRO B N 1
ATOM 3926 C CA . PRO B 1 234 ? -0.48 -18.406 -2.691 1 98.88 234 PRO B CA 1
ATOM 3927 C C . PRO B 1 234 ? 0.626 -17.391 -2.43 1 98.88 234 PRO B C 1
ATOM 3929 O O . PRO B 1 234 ? 1.722 -17.516 -2.986 1 98.88 234 PRO B O 1
ATOM 3932 N N . ALA B 1 235 ? 0.319 -16.391 -1.652 1 98.44 235 ALA B N 1
ATOM 3933 C CA . ALA B 1 235 ? 1.315 -15.359 -1.354 1 98.44 235 ALA B CA 1
ATOM 3934 C C . ALA B 1 235 ? 1.077 -14.75 0.022 1 98.44 235 ALA B C 1
ATOM 3936 O O . ALA B 1 235 ? -0.062 -14.68 0.488 1 98.44 235 ALA B O 1
ATOM 3937 N N . GLY B 1 236 ? 2.178 -14.281 0.643 1 95 236 GLY B N 1
ATOM 3938 C CA . GLY B 1 236 ? 2.143 -13.602 1.93 1 95 236 GLY B CA 1
ATOM 3939 C C . GLY B 1 236 ? 2.385 -14.539 3.1 1 95 236 GLY B C 1
ATOM 3940 O O . GLY B 1 236 ? 1.558 -15.398 3.393 1 95 236 GLY B O 1
ATOM 3941 N N . GLY B 1 237 ? 3.469 -14.438 3.709 1 92 237 GLY B N 1
ATOM 3942 C CA . GLY B 1 237 ? 3.711 -15.133 4.961 1 92 237 GLY B CA 1
ATOM 3943 C C . GLY B 1 237 ? 4.211 -16.547 4.766 1 92 237 GLY B C 1
ATOM 3944 O O . GLY B 1 237 ? 4.25 -17.344 5.719 1 92 237 GLY B O 1
ATOM 3945 N N . ILE B 1 238 ? 4.461 -17 3.547 1 97.62 238 ILE B N 1
ATOM 3946 C CA . ILE B 1 238 ? 5.004 -18.328 3.305 1 97.62 238 ILE B CA 1
ATOM 3947 C C . ILE B 1 238 ? 6.527 -18.281 3.395 1 97.62 238 ILE B C 1
ATOM 3949 O O . ILE B 1 238 ? 7.195 -17.812 2.471 1 97.62 238 ILE B O 1
ATOM 3953 N N . ARG B 1 239 ? 7.074 -18.797 4.438 1 97 239 ARG B N 1
ATOM 3954 C CA . ARG B 1 239 ? 8.484 -18.594 4.73 1 97 239 ARG B CA 1
ATOM 3955 C C . ARG B 1 239 ? 9.242 -19.906 4.785 1 97 239 ARG B C 1
ATOM 3957 O O . ARG B 1 239 ? 10.406 -19.984 4.402 1 97 239 ARG B O 1
ATOM 3964 N N . THR B 1 240 ? 8.57 -20.984 5.25 1 97.94 240 THR B N 1
ATOM 3965 C CA . THR B 1 240 ? 9.281 -22.234 5.492 1 97.94 240 THR B CA 1
ATOM 3966 C C . THR B 1 240 ? 9 -23.234 4.379 1 97.94 240 THR B C 1
ATOM 3968 O O . THR B 1 240 ? 7.992 -23.125 3.678 1 97.94 240 THR B O 1
ATOM 3971 N N . VAL B 1 241 ? 9.875 -24.188 4.309 1 98.31 241 VAL B N 1
ATOM 3972 C CA . VAL B 1 241 ? 9.719 -25.281 3.35 1 98.31 241 VAL B CA 1
ATOM 3973 C C . VAL B 1 241 ? 8.43 -26.047 3.646 1 98.31 241 VAL B C 1
ATOM 3975 O O . VAL B 1 241 ? 7.66 -26.359 2.734 1 98.31 241 VAL B O 1
ATOM 3978 N N . GLN B 1 242 ? 8.188 -26.312 4.906 1 98.12 242 GLN B N 1
ATOM 3979 C CA . GLN B 1 242 ? 6.988 -27.047 5.312 1 98.12 242 GLN B CA 1
ATOM 3980 C C . GLN B 1 242 ? 5.727 -26.328 4.84 1 98.12 242 GLN B C 1
ATOM 3982 O O . GLN B 1 242 ? 4.828 -26.953 4.27 1 98.12 242 GLN B O 1
ATOM 3987 N N . GLU B 1 243 ? 5.656 -25.062 5.094 1 98.5 243 GLU B N 1
ATOM 3988 C CA . GLU B 1 243 ? 4.5 -24.281 4.676 1 98.5 243 GLU B CA 1
ATOM 3989 C C . GLU B 1 243 ? 4.301 -24.359 3.164 1 98.5 243 GLU B C 1
ATOM 3991 O O . GLU B 1 243 ? 3.174 -24.531 2.689 1 98.5 243 GLU B O 1
ATOM 3996 N N . ALA B 1 244 ? 5.383 -24.188 2.451 1 98.81 244 ALA B N 1
ATOM 3997 C CA . ALA B 1 244 ? 5.316 -24.234 0.993 1 98.81 244 ALA B CA 1
ATOM 3998 C C . ALA B 1 244 ? 4.828 -25.609 0.517 1 98.81 244 ALA B C 1
ATOM 4000 O O . ALA B 1 244 ? 3.99 -25.688 -0.386 1 98.81 244 ALA B O 1
ATOM 4001 N N . LEU B 1 245 ? 5.305 -26.672 1.11 1 98.81 245 LEU B N 1
ATOM 4002 C CA . LEU B 1 245 ? 4.949 -28.031 0.717 1 98.81 245 LEU B CA 1
ATOM 4003 C C . LEU B 1 245 ? 3.477 -28.297 0.994 1 98.81 245 LEU B C 1
ATOM 4005 O O . LEU B 1 245 ? 2.832 -29.047 0.254 1 98.81 245 LEU B O 1
ATOM 4009 N N . GLU B 1 246 ? 2.936 -27.734 2.031 1 98.88 246 GLU B N 1
ATOM 4010 C CA . GLU B 1 246 ? 1.517 -27.906 2.32 1 98.88 246 GLU B CA 1
ATOM 4011 C C . GLU B 1 246 ? 0.651 -27.438 1.158 1 98.88 246 GLU B C 1
ATOM 4013 O O . GLU B 1 246 ? -0.37 -28.047 0.844 1 98.88 246 GLU B O 1
ATOM 4018 N N . TYR B 1 247 ? 1.039 -26.375 0.504 1 98.94 247 TYR B N 1
ATOM 4019 C CA . TYR B 1 247 ? 0.306 -25.906 -0.667 1 98.94 247 TYR B CA 1
ATOM 4020 C C . TYR B 1 247 ? 0.509 -26.844 -1.849 1 98.94 247 TYR B C 1
ATOM 4022 O O . TYR B 1 247 ? -0.422 -27.109 -2.615 1 98.94 247 TYR B O 1
ATOM 4030 N N . VAL B 1 248 ? 1.733 -27.328 -2.037 1 98.88 248 VAL B N 1
ATOM 4031 C CA . VAL B 1 248 ? 2.012 -28.297 -3.098 1 98.88 248 VAL B CA 1
ATOM 4032 C C . VAL B 1 248 ? 1.067 -29.484 -2.973 1 98.88 248 VAL B C 1
ATOM 4034 O O . VAL B 1 248 ? 0.411 -29.875 -3.943 1 98.88 248 VAL B O 1
ATOM 4037 N N . TYR B 1 249 ? 0.989 -29.984 -1.809 1 98.88 249 TYR B N 1
ATOM 4038 C CA . TYR B 1 249 ? 0.194 -31.203 -1.617 1 98.88 249 TYR B CA 1
ATOM 4039 C C . TYR B 1 249 ? -1.296 -30.891 -1.67 1 98.88 249 TYR B C 1
ATOM 4041 O O . TYR B 1 249 ? -2.094 -31.703 -2.125 1 98.88 249 TYR B O 1
ATOM 4049 N N . LEU B 1 250 ? -1.707 -29.719 -1.186 1 98.94 250 LEU B N 1
ATOM 4050 C CA . LEU B 1 250 ? -3.1 -29.328 -1.347 1 98.94 250 LEU B CA 1
ATOM 4051 C C . LEU B 1 250 ? -3.488 -29.281 -2.82 1 98.94 250 LEU B C 1
ATOM 4053 O O . LEU B 1 250 ? -4.547 -29.797 -3.201 1 98.94 250 LEU B O 1
ATOM 4057 N N . ILE B 1 251 ? -2.66 -28.719 -3.65 1 98.94 251 ILE B N 1
ATOM 4058 C CA . ILE B 1 251 ? -2.887 -28.656 -5.09 1 98.94 251 ILE B CA 1
ATOM 4059 C C . ILE B 1 251 ? -2.947 -30.078 -5.664 1 98.94 251 ILE B C 1
ATOM 4061 O O . ILE B 1 251 ? -3.828 -30.391 -6.465 1 98.94 251 ILE B O 1
ATOM 4065 N N . LYS B 1 252 ? -1.975 -30.859 -5.25 1 98.56 252 LYS B N 1
ATOM 4066 C CA . LYS B 1 252 ? -1.94 -32.25 -5.723 1 98.56 252 LYS B CA 1
ATOM 4067 C C . LYS B 1 252 ? -3.26 -32.938 -5.438 1 98.56 252 LYS B C 1
ATOM 4069 O O . LYS B 1 252 ? -3.803 -33.625 -6.305 1 98.56 252 LYS B O 1
ATOM 4074 N N . ILE B 1 253 ? -3.775 -32.781 -4.25 1 98.75 253 ILE B N 1
ATOM 4075 C CA . ILE B 1 253 ? -4.988 -33.469 -3.816 1 98.75 253 ILE B CA 1
ATOM 4076 C C . ILE B 1 253 ? -6.191 -32.938 -4.586 1 98.75 253 ILE B C 1
ATOM 4078 O O . ILE B 1 253 ? -7.023 -33.688 -5.066 1 98.75 253 ILE B O 1
ATOM 4082 N N . VAL B 1 254 ? -6.305 -31.609 -4.742 1 98.81 254 VAL B N 1
ATOM 4083 C CA . VAL B 1 254 ? -7.527 -31 -5.238 1 98.81 254 VAL B CA 1
ATOM 4084 C C . VAL B 1 254 ? -7.52 -31 -6.766 1 98.81 254 VAL B C 1
ATOM 4086 O O . VAL B 1 254 ? -8.539 -31.281 -7.398 1 98.81 254 VAL B O 1
ATOM 4089 N N . LEU B 1 255 ? -6.402 -30.703 -7.383 1 98.75 255 LEU B N 1
ATOM 4090 C CA . LEU B 1 255 ? -6.355 -30.484 -8.82 1 98.75 255 LEU B CA 1
ATOM 4091 C C . LEU B 1 255 ? -5.574 -31.594 -9.516 1 98.75 255 LEU B C 1
ATOM 4093 O O . LEU B 1 255 ? -5.871 -31.938 -10.664 1 98.75 255 LEU B O 1
ATOM 4097 N N . GLY B 1 256 ? -4.461 -32.094 -8.875 1 98.5 256 GLY B N 1
ATOM 4098 C CA . GLY B 1 256 ? -3.627 -33.125 -9.484 1 98.5 256 GLY B CA 1
ATOM 4099 C C . GLY B 1 256 ? -2.24 -32.625 -9.844 1 98.5 256 GLY B C 1
ATOM 4100 O O . GLY B 1 256 ? -1.964 -31.422 -9.773 1 98.5 256 GLY B O 1
ATOM 4101 N N . ASP B 1 257 ? -1.425 -33.5 -10.352 1 97.94 257 ASP B N 1
ATOM 4102 C CA . ASP B 1 257 ? -0.011 -33.25 -10.617 1 97.94 257 ASP B CA 1
ATOM 4103 C C . ASP B 1 257 ? 0.169 -32.312 -11.805 1 97.94 257 ASP B C 1
ATOM 4105 O O . ASP B 1 257 ? 1.19 -31.625 -11.906 1 97.94 257 ASP B O 1
ATOM 4109 N N . GLU B 1 258 ? -0.768 -32.281 -12.617 1 98 258 GLU B N 1
ATOM 4110 C CA . GLU B 1 258 ? -0.65 -31.469 -13.836 1 98 258 GLU B CA 1
ATOM 4111 C C . GLU B 1 258 ? -0.563 -29.984 -13.516 1 98 258 GLU B C 1
ATOM 4113 O O . GLU B 1 258 ? -0.103 -29.188 -14.344 1 98 258 GLU B O 1
ATOM 4118 N N . TRP B 1 259 ? -1.025 -29.594 -12.328 1 98.75 259 TRP B N 1
ATOM 4119 C CA . TRP B 1 259 ? -0.995 -28.188 -11.938 1 98.75 259 TRP B CA 1
ATOM 4120 C C . TRP B 1 259 ? 0.339 -27.844 -11.289 1 98.75 259 TRP B C 1
ATOM 4122 O O . TRP B 1 259 ? 0.622 -26.656 -11.047 1 98.75 259 TRP B O 1
ATOM 4132 N N . LEU B 1 260 ? 1.16 -28.844 -10.984 1 98.56 260 LEU B N 1
ATOM 4133 C CA . LEU B 1 260 ? 2.424 -28.609 -10.297 1 98.56 260 LEU B CA 1
ATOM 4134 C C . LEU B 1 260 ? 3.537 -28.312 -11.289 1 98.56 260 LEU B C 1
ATOM 4136 O O . LEU B 1 260 ? 4.516 -29.062 -11.383 1 98.56 260 LEU B O 1
ATOM 4140 N N . THR B 1 261 ? 3.379 -27.25 -12.023 1 98.38 261 THR B N 1
ATOM 4141 C CA . THR B 1 261 ? 4.344 -26.656 -12.938 1 98.38 261 THR B CA 1
ATOM 4142 C C . THR B 1 261 ? 4.391 -25.141 -12.75 1 98.38 261 THR B C 1
ATOM 4144 O O . THR B 1 261 ? 3.408 -24.531 -12.32 1 98.38 261 THR B O 1
ATOM 4147 N N . PRO B 1 262 ? 5.48 -24.516 -13.094 1 98.06 262 PRO B N 1
ATOM 4148 C CA . PRO B 1 262 ? 5.578 -23.062 -12.93 1 98.06 262 PRO B CA 1
ATOM 4149 C C . PRO B 1 262 ? 4.582 -22.297 -13.805 1 98.06 262 PRO B C 1
ATOM 4151 O O . PRO B 1 262 ? 4.352 -21.109 -13.594 1 98.06 262 PRO B O 1
ATOM 4154 N N . LYS B 1 263 ? 3.951 -22.922 -14.734 1 98.31 263 LYS B N 1
ATOM 4155 C CA . LYS B 1 263 ? 2.975 -22.281 -15.609 1 98.31 263 LYS B CA 1
ATOM 4156 C C . LYS B 1 263 ? 1.611 -22.188 -14.938 1 98.31 263 LYS B C 1
ATOM 4158 O O . LYS B 1 263 ? 0.77 -21.375 -15.352 1 98.31 263 LYS B O 1
ATOM 4163 N N . LEU B 1 264 ? 1.389 -23.031 -13.859 1 98.88 264 LEU B N 1
ATOM 4164 C CA . LEU B 1 264 ? 0.051 -23.078 -13.281 1 98.88 264 LEU B CA 1
ATOM 4165 C C . LEU B 1 264 ? 0.11 -22.922 -11.766 1 98.88 264 LEU B C 1
ATOM 4167 O O . LEU B 1 264 ? -0.923 -22.75 -11.109 1 98.88 264 LEU B O 1
ATOM 4171 N N . PHE B 1 265 ? 1.333 -23 -11.25 1 98.94 265 PHE B N 1
ATOM 4172 C CA . PHE B 1 265 ? 1.507 -22.859 -9.812 1 98.94 265 PHE B CA 1
ATOM 4173 C C . PHE B 1 265 ? 2.691 -21.953 -9.492 1 98.94 265 PHE B C 1
ATOM 4175 O O . PHE B 1 265 ? 3.791 -22.156 -10.008 1 98.94 265 PHE B O 1
ATOM 4182 N N . ARG B 1 266 ? 2.471 -20.984 -8.664 1 98.94 266 ARG B N 1
ATOM 4183 C CA . ARG B 1 266 ? 3.5 -20.062 -8.195 1 98.94 266 ARG B CA 1
ATOM 4184 C C . ARG B 1 266 ? 3.381 -19.828 -6.691 1 98.94 266 ARG B C 1
ATOM 4186 O O . ARG B 1 266 ? 2.299 -19.969 -6.117 1 98.94 266 ARG B O 1
ATOM 4193 N N . ILE B 1 267 ? 4.438 -19.484 -6.066 1 98.88 267 ILE B N 1
ATOM 4194 C CA . ILE B 1 267 ? 4.461 -19.078 -4.668 1 98.88 267 ILE B CA 1
ATOM 4195 C C . ILE B 1 267 ? 5.09 -17.688 -4.547 1 98.88 267 ILE B C 1
ATOM 4197 O O . ILE B 1 267 ? 6.262 -17.5 -4.871 1 98.88 267 ILE B O 1
ATOM 4201 N N . GLY B 1 268 ? 4.277 -16.719 -4.125 1 98.56 268 GLY B N 1
ATOM 4202 C CA . GLY B 1 268 ? 4.84 -15.406 -3.838 1 98.56 268 GLY B CA 1
ATOM 4203 C C . GLY B 1 268 ? 5.508 -15.328 -2.479 1 98.56 268 GLY B C 1
ATOM 4204 O O . GLY B 1 268 ? 4.836 -15.406 -1.446 1 98.56 268 GLY B O 1
ATOM 4205 N N . ALA B 1 269 ? 6.785 -15.148 -2.486 1 96.56 269 ALA B N 1
ATOM 4206 C CA . ALA B 1 269 ? 7.508 -15.148 -1.219 1 96.56 269 ALA B CA 1
ATOM 4207 C C . ALA B 1 269 ? 8.781 -14.305 -1.315 1 96.56 269 ALA B C 1
ATOM 4209 O O . ALA B 1 269 ? 9.391 -14.211 -2.383 1 96.56 269 ALA B O 1
ATOM 4210 N N . SER B 1 270 ? 9.156 -13.766 -0.153 1 95.44 270 SER B N 1
ATOM 4211 C CA . SER B 1 270 ? 10.375 -12.961 -0.099 1 95.44 270 SER B CA 1
ATOM 4212 C C . SER B 1 270 ? 11.539 -13.75 0.49 1 95.44 270 SER B C 1
ATOM 4214 O O . SER B 1 270 ? 12.672 -13.617 0.036 1 95.44 270 SER B O 1
ATOM 4216 N N . SER B 1 271 ? 11.227 -14.664 1.417 1 95.75 271 SER B N 1
ATOM 4217 C CA . SER B 1 271 ? 12.328 -15.273 2.152 1 95.75 271 SER B CA 1
ATOM 4218 C C . SER B 1 271 ? 12.352 -16.781 1.96 1 95.75 271 SER B C 1
ATOM 4220 O O . SER B 1 271 ? 13.273 -17.453 2.42 1 95.75 271 SER B O 1
ATOM 4222 N N . LEU B 1 272 ? 11.375 -17.359 1.288 1 98 272 LEU B N 1
ATOM 4223 C CA . LEU B 1 272 ? 11.242 -18.797 1.149 1 98 272 LEU B CA 1
ATOM 4224 C C . LEU B 1 272 ? 12.461 -19.391 0.456 1 98 272 LEU B C 1
ATOM 4226 O O . LEU B 1 272 ? 12.938 -20.469 0.837 1 98 272 LEU B O 1
ATOM 4230 N N . LEU B 1 273 ? 12.969 -18.688 -0.533 1 97.88 273 LEU B N 1
ATOM 4231 C CA . LEU B 1 273 ? 14.094 -19.203 -1.314 1 97.88 273 LEU B CA 1
ATOM 4232 C C . LEU B 1 273 ? 15.266 -19.562 -0.41 1 97.88 273 LEU B C 1
ATOM 4234 O O . LEU B 1 273 ? 15.828 -20.656 -0.518 1 97.88 273 LEU B O 1
ATOM 4238 N N . ASP B 1 274 ? 15.562 -18.672 0.521 1 96.19 274 ASP B N 1
ATOM 4239 C CA . ASP B 1 274 ? 16.688 -18.891 1.421 1 96.19 274 ASP B CA 1
ATOM 4240 C C . ASP B 1 274 ? 16.484 -20.141 2.268 1 96.19 274 ASP B C 1
ATOM 4242 O O . ASP B 1 274 ? 17.406 -20.922 2.486 1 96.19 274 ASP B O 1
ATOM 4246 N N . ASN B 1 275 ? 15.297 -20.328 2.678 1 96.62 275 ASN B N 1
ATOM 4247 C CA . ASN B 1 275 ? 15.008 -21.469 3.539 1 96.62 275 ASN B CA 1
ATOM 4248 C C . ASN B 1 275 ? 15.023 -22.781 2.758 1 96.62 275 ASN B C 1
ATOM 4250 O O . ASN B 1 275 ? 15.422 -23.828 3.287 1 96.62 275 ASN B O 1
ATOM 4254 N N . VAL B 1 276 ? 14.562 -22.703 1.524 1 96.69 276 VAL B N 1
ATOM 4255 C CA . VAL B 1 276 ? 14.625 -23.891 0.671 1 96.69 276 VAL B CA 1
ATOM 4256 C C . VAL B 1 276 ? 16.078 -24.266 0.422 1 96.69 276 VAL B C 1
ATOM 4258 O O . VAL B 1 276 ? 16.453 -25.438 0.545 1 96.69 276 VAL B O 1
ATOM 4261 N N . LEU B 1 277 ? 16.891 -23.312 0.117 1 94.06 277 LEU B N 1
ATOM 4262 C CA . LEU B 1 277 ? 18.297 -23.547 -0.194 1 94.06 277 LEU B CA 1
ATOM 4263 C C . LEU B 1 277 ? 19.031 -24.125 1.015 1 94.06 277 LEU B C 1
ATOM 4265 O O . LEU B 1 277 ? 19.906 -24.984 0.867 1 94.06 277 LEU B O 1
ATOM 4269 N N . LYS B 1 278 ? 18.656 -23.672 2.141 1 93.69 278 LYS B N 1
ATOM 4270 C CA . LYS B 1 278 ? 19.281 -24.188 3.365 1 93.69 278 LYS B CA 1
ATOM 4271 C C . LYS B 1 278 ? 18.969 -25.672 3.562 1 93.69 278 LYS B C 1
ATOM 4273 O O . LYS B 1 278 ? 19.781 -26.406 4.145 1 93.69 278 LYS B O 1
ATOM 4278 N N . GLU B 1 279 ? 17.844 -26.047 3.125 1 92.25 279 GLU B N 1
ATOM 4279 C CA . GLU B 1 279 ? 17.422 -27.438 3.32 1 92.25 279 GLU B CA 1
ATOM 4280 C C . GLU B 1 279 ? 17.984 -28.344 2.225 1 92.25 279 GLU B C 1
ATOM 4282 O O . GLU B 1 279 ? 17.938 -29.562 2.35 1 92.25 279 GLU B O 1
ATOM 4287 N N . LEU B 1 280 ? 18.438 -27.719 1.192 1 89.06 280 LEU B N 1
ATOM 4288 C CA . LEU B 1 280 ? 19.016 -28.484 0.102 1 89.06 280 LEU B CA 1
ATOM 4289 C C . LEU B 1 280 ? 20.516 -28.656 0.302 1 89.06 280 LEU B C 1
ATOM 4291 O O . LEU B 1 280 ? 21.094 -29.688 -0.064 1 89.06 280 LEU B O 1
#

Nearest PDB structures (foldseek):
  5c6m-assembly2_C  TM=9.637E-01  e=1.825E-22  Shewanella halifaxensis
  5c5y-assembly1_B  TM=9.633E-01  e=1.475E-21  Colwellia psychrerythraea 34H
  8qps-assembly1_B  TM=9.314E-01  e=3.890E-15  Geobacillus sp.
  6msw-assembly2_B  TM=9.352E-01  e=7.805E-15  Halalkalibacterium halodurans C-125
  6d33-assembly1_B  TM=9.365E-01  e=1.334E-14  Halalkalibacterium halodurans C-125

Sequence (560 aa):
MADFDFTGPVSFPDLEKTVEQAKADAKTSSKEVIRSLVTYIDLTTLAGDDTRKRVQDLAARASKPFPNDPSLKCAAVCVYPARIGDVKEKLAELGEQDVKIASVVGGFPSGQYHLQSRVLECQLAAEDGADELDTVINRAAALEGKWKVVEEEILQMKRAGNGKHLKVILATGELKSVENIYRASLASILGGADFIKTSTGKESVNATLEAAYVMLEVIKEYYEKTGKKIGFKPAGGIRTVQEALEYVYLIKIVLGDEWLTPKLFRIGASSLLDNVLKELMADFDFTGPVSFPDLEKTVEQAKADAKTSSKEVIRSLVTYIDLTTLAGDDTRKRVQDLAARASKPFPNDPSLKCAAVCVYPARIGDVKEKLAELGEQDVKIASVVGGFPSGQYHLQSRVLECQLAAEDGADELDTVINRAAALEGKWKVVEEEILQMKRAGNGKHLKVILATGELKSVENIYRASLASILGGADFIKTSTGKESVNATLEAAYVMLEVIKEYYEKTGKKIGFKPAGGIRTVQEALEYVYLIKIVLGDEWLTPKLFRIGASSLLDNVLKEL

Radius of gyration: 24.55 Å; Cα contacts (8 Å, |Δi|>4): 1202; chains: 2; bounding box: 53×71×56 Å

Solvent-accessible surface area (backbone atoms only — not comparable to full-atom values): 28224 Å² total; per-residue (Å²): 125,86,84,76,78,85,76,68,91,75,85,65,91,56,48,66,61,48,51,52,49,12,50,58,55,30,74,71,59,50,70,66,61,56,57,51,48,45,36,23,24,26,44,38,56,85,56,48,61,57,34,63,66,58,46,27,52,47,42,50,41,35,51,41,67,38,83,93,38,70,84,47,32,27,37,19,36,32,31,36,44,59,43,41,55,42,34,51,51,41,34,57,75,69,70,52,79,76,54,37,39,30,22,48,23,27,47,52,77,36,21,49,44,52,67,68,46,22,27,46,35,25,31,51,34,35,73,59,59,37,48,29,38,37,30,38,45,46,38,34,37,52,75,68,66,35,47,67,59,40,14,50,53,41,33,51,32,44,57,38,23,68,82,41,46,33,30,37,22,61,35,51,53,68,43,86,43,71,58,43,40,42,48,52,45,50,26,39,47,76,16,58,35,44,21,44,25,32,20,77,48,79,54,97,46,36,47,47,67,69,60,46,50,46,44,49,50,49,41,41,52,48,22,76,73,67,70,52,86,56,18,42,28,52,14,26,90,46,44,48,56,62,58,51,34,24,52,53,36,40,42,38,73,72,73,27,70,87,45,76,39,62,88,31,26,39,34,39,28,69,53,26,64,60,45,41,58,71,73,102,125,87,83,77,78,86,76,68,90,76,84,64,91,56,48,67,62,48,49,52,48,12,48,59,56,30,74,70,61,52,69,67,62,55,57,50,48,45,36,23,23,26,44,37,56,85,57,46,60,56,34,63,66,58,46,29,52,50,41,52,40,33,52,42,66,37,82,93,38,69,84,48,30,26,38,19,37,32,31,37,44,59,43,40,54,43,34,52,50,43,32,57,74,69,70,52,79,76,54,37,38,28,23,49,24,26,48,52,77,37,21,49,43,53,66,68,46,22,29,48,37,26,30,49,34,35,71,59,59,36,48,29,38,38,28,39,46,45,39,33,37,52,76,68,66,36,47,66,57,40,14,51,53,42,32,52,32,43,58,39,24,67,82,42,45,33,29,37,22,60,36,48,54,68,44,87,42,71,59,44,40,42,46,51,46,49,25,39,48,75,15,58,35,45,22,45,23,32,20,77,48,79,53,96,46,35,48,46,67,69,61,46,51,46,43,49,51,50,42,42,52,48,22,76,73,70,71,52,85,55,18,44,28,50,15,25,88,47,45,46,57,62,60,51,34,24,51,53,39,38,42,37,72,74,73,27,68,86,45,74,38,63,87,31,24,38,34,38,27,69,53,26,65,61,45,40,58,71,74,102

Organism: Bursaphelenchus xylophilus (NCBI:txid6326)

Foldseek 3Di:
DPDDDLDDDDDDPCLVVLLVVLLVVLVDDDLVVLLLQLQQAQAEDEDPPDDLVNQLVSLVCQQPVDVVCRPRGYQEHEYALVRQLSSVVSCVVVVHDRHFYEYEACPPPQNPDDLVRRLVRLLSSLVSPGQEYEYEFPLVCLLVSVLLNRLQSLLSSVVSNPPHAYEYEHQQVSSPDLSSLLSSLLSNVNSPHLEYEFHRQPDPDFDDSSSVLSSLLSQQVCCVRPVDGHAYEYEHPQAASSSSSSSVSSCCVRPRDVCSGSSRHHYYDNHNSVRSVVVD/DPDDDLDDDDDDPCLVVLLVVLLVVLVDDDLVVLLLQLQQAQAEDEDPPDDLVNQLVSLVCQQPVDVVDRVRGYQEHEYALVRQLSSVVSCVVVVHDRHFYEYEACPPPQNPDDLVRRLVRLLSSLVSPGQEYEYEFPLVCLLVSVLLNRLQSLLSSVVSNPPHAYEYEHQQVSSPDLSSLLSSLLSNVNSPHLEYEFHRQPDPDFDDSSSLLSSLLSQQVCCVVPVDGHAYEYEHPQAASSSSSSSVSSNCVRPRDVCSGNSRHHYYDNHNSVRSVVVD

pLDDT: mean 96.71, std 6.02, range [41.22, 98.94]

Secondary structure (DSSP, 8-state):
-----SSS----TTHHHHHHHHHHHHTT--HHHHHHGGGGEEEE---TT--HHHHHHHHHHHH-SSTT-TT---SEEEE-GGGHHHHHHHHHHTT--SSEEEEE-SSTTT--S-HHHHHHHHHHHHHHT-SEEEEE--HHHHHTT-HHHHHHHHHHHHHHTTT-EEEEE--GGGS-SHHHHHHHHHHHHHTT-SEEES--S-SSS---HHHHHHHHHHHHHHHHHH----EEE-BSS--SHHHHHHHHHHHHHHT-GGG-STTTB-EEESSHHHHHHHH-/-----SSS----TTHHHHHHHHHHHHTT--HHHHHHGGGGEEEE---TT--HHHHHHHHHHHH-SSTT-TT---SEEEE-GGGHHHHHHHHHHTT--SSEEEEE-SSTTT--S-HHHHHHHHHHHHHHT-SEEEEE--HHHHHTT-HHHHHHHHHHHHHHTTT-EEEEE--GGGS-SHHHHHHHHHHHHHTT-SEEES--S-SSS---HHHHHHHHHHHHHHHHHH----EEE-BSS--SHHHHHHHHHHHHHHT-GGG-STTTB-EEESSHHHHHHHH-

InterPro domains:
  IPR002915 DeoC/FbaB/LacD aldolase [PF01791] (38-246)
  IPR002915 DeoC/FbaB/LacD aldolase [SM01133] (36-278)
  IPR011343 Deoxyribose-phosphate aldolase [PIRSF001357] (32-279)
  IPR011343 Deoxyribose-phosphate aldolase [PTHR10889] (17-278)
  IPR011343 Deoxyribose-phosphate aldolase [TIGR00126] (37-250)
  IPR011343 Deoxyribose-phosphate aldolase [cd00959] (37-270)
  IPR013785 Aldolase-type TIM barrel [G3DSA:3.20.20.70] (27-280)